Protein AF-A0A1G7V3H4-F1 (afdb_monomer_lite)

Foldseek 3Di:
DVVLVVVLVVPPPPLPQPDFDFDQDDPAAAWWWKAQRVLRWTWAQDAPVSWFIATDQQDTWTKHKHFDAPPVRDGPVFKIWIWTFDDDPPDDTDTDTFKAQQVQRTTTHDDDDDDPRIARIKGWAQDPVDGRWIWIAADPPTDCGHCVNVVQWTQKAAPDPDDGDGGSGIDGVPPPRIGRTIGTHHPVSVVVSSQSVLQVVLVSVVCVQVVNDDPFAKDWSVVSADPQFLLDQDLPQKDKDFPDDPWDKGSFDADNVQTWIKDWQGWMWIKHKHANADFAKKKKKKFKEKQQEALQVSLVCVLLDDQQKWKDKVLATFRFHHQNVDWAQDQVVDPLSDADPVNPDRQWDADPVRTTTGDDRNSVRVCVVVVPRMDMAMDGDRNRMIMTIITRHDGGYRMMMIIGNIIMMGHHLDLVVLLVNLVRLLVRLVSLLVSLVQAPQFDSPQSVVLNPPSVVCNVDNDSVVSNVSSVSNSNSSSRRSVRVVVCVVDDDDTDDDDDDPPVRVVVVLLVRLVVQLVVLQVQLVVCVVVVNLVSNLVSLVVSLVSCLVPCLSCVVVNLVSLVVNLVSCVVVVNLVVSLVSLVVSCVSQVVNPDLVNLVSLLVSLLVSLVSCVVVVVLVVSLVSLVVSLVSCVVNVVLLSNLVSLLSNLVSCLSVVVLVVSLVSLVVSCVSPVLPLVSLQSNLVSCVSVVNPPSSLVSVVVSCVSPVCVCVVPVDPVVVVSVVD

pLDDT: mean 81.06, std 15.89, range [25.0, 98.25]

Secondary structure (DSSP, 8-state):
-HHHHHHHHSSS------PPPPPSS--BT-EEEEEETTTTEEEEE-STTS-BEEEESS---EEEEEEEE-TTS-EEEEEEEEEE--EETTTEE--EE-EEETTT--EE-S-----TTEE-EEEEEE-SSSTT-EEEEE-TTSSSS-GGG-TTEES-EE---SS------SEETT-TTEE--BEEEEHHHHHHHHHHHHHHHHHHHHHHHHTT----S-EE-GGGSSSTT--SSS-TT-EEE-S--SSEEEEEESSTTS-EEEEES--EEEEEEEESPPSEEEEEEEEEEEESSSHHHHHHTTTT-----EEEETTEEEEPEEGGG--BS-GGG-GGGSPPTTS----EEE-TTS-EEE-SHHHHHHHHHTTTTEEEEEEEESSSEEEEEEEE-S--TT-EEEEEEEEEEEE-S-HHHHHHHHHHHHHHHHHHHHHHHTSTT---HHHHHHHTTHHHHHHH--HHHHHHHHHHHHHHHHHHHHHHHHHHHH--PPP---S-TTHHHHHHHHHHHHHHHHHHHHHHHHHHHTT-HHHHHHHHHHHHHHHTTSHHHHHHHHHHHHHHHHHHHHHTT-HHHHHHHHHHHHHHHTTS--HHHHHHHHHHHHHHHHHHHHTT-HHHHHHHHHHHHHHHHHTT-HHHHHHHHHHHHHHHHHTT-HHHHHHHHHHHHHH-TT-HHHHHHHHHHHHHTT-HHHHHHHHHHHHHH-TTHHHHTT-HHHHHHHT-

Sequence (724 aa):
MKLKLIALFLLIGASQVLHAQTTDQVPVGDTVYLYNPANEKFFVGENQYKTQASLSANHAYKVVVRKYLDQNNQWDGKTYVMTDSVEAGNYGFSYRNIFIDAIDCVVWVDQSERSEFSDYLWEIVPSKTMKGAFNIYPAEANNAYKHSNMPDRWLGCCDTTALEYPLVSLVKTTDPKVSIDWTFVPMAQGDKMLAERHKALAQKRLALLTGGKPVTSELSITPLLVNPQFSDSKASGWHTTFDVKRGTVTWCGGDQSNPCAEAWQCNFDFCQKLEGMPTGLYKVDMQAFARTNEPRFAWYERDSAFISTVIYANEAELPVHNLMRNTFPNRNDYDFLRPAIDGTNKAAWETVEGSYVLNNLRATSLAFAKGLFDQSIYCYAGDGVLRVGIKEPIVRNGAWSAWDNLRITYLPETKENYAKAVRYHVEKAKETEKIAKTMKGVDVKSLTKALSGIETLLKQGSVSQLRDRLELINKAMKRTRETMLASLHFAAPLQVTSLNPAEDKRRQDLERIHTLGLSYVNLGAMAEMDQNMELSLKCLQSGSDLFAAYPDAFYRQLVAVARAIYHQQLAAGHGDEAANTVVTLIERLEPYNTNAILKELDNAYPIAGELLSVQKNYPKAEEIYRKAANLSLRLGNIEELANRFNMLAYCLAYQEKYDEALEVIDSAIKKQPQDANLYDSKGEFYLMKGDKKNARKMWKQVITLDPDFPQKHETVLYQKLIKK

Structure (mmCIF, N/CA/C/O backbone):
data_AF-A0A1G7V3H4-F1
#
_entry.id   AF-A0A1G7V3H4-F1
#
loop_
_atom_site.group_PDB
_atom_site.id
_atom_site.type_symbol
_atom_site.label_atom_id
_atom_site.label_alt_id
_atom_site.label_comp_id
_atom_site.label_asym_id
_atom_site.label_entity_id
_atom_site.label_seq_id
_atom_site.pdbx_PDB_ins_code
_atom_site.Cartn_x
_atom_site.Cartn_y
_atom_site.Cartn_z
_atom_site.occupancy
_atom_site.B_iso_or_equiv
_atom_site.auth_seq_id
_atom_site.auth_comp_id
_atom_site.auth_asym_id
_atom_site.auth_atom_id
_atom_site.pdbx_PDB_model_num
ATOM 1 N N . MET A 1 1 ? -45.670 2.780 23.424 1.00 40.75 1 MET A N 1
ATOM 2 C CA . MET A 1 1 ? -44.425 2.967 22.637 1.00 40.75 1 MET A CA 1
ATOM 3 C C . MET A 1 1 ? -43.651 4.241 22.995 1.00 40.75 1 MET A C 1
ATOM 5 O O . MET A 1 1 ? -42.446 4.140 23.158 1.00 40.75 1 MET A O 1
ATOM 9 N N . LYS A 1 2 ? -44.297 5.404 23.207 1.00 33.16 2 LYS A N 1
ATOM 10 C CA . LYS A 1 2 ? -43.605 6.676 23.525 1.00 33.16 2 LYS A CA 1
ATOM 11 C C . LYS A 1 2 ? -42.880 6.735 24.890 1.00 33.16 2 LYS A C 1
ATOM 13 O O . LYS A 1 2 ? -41.837 7.367 24.967 1.00 33.16 2 LYS A O 1
ATOM 18 N N . LEU A 1 3 ? -43.338 6.021 25.929 1.00 29.64 3 LEU A N 1
ATOM 19 C CA . LEU A 1 3 ? -42.659 6.025 27.243 1.00 29.64 3 LEU A CA 1
ATOM 20 C C . LEU A 1 3 ? -41.367 5.181 27.315 1.00 29.64 3 LEU A C 1
ATOM 22 O O . LEU A 1 3 ? -40.507 5.472 28.138 1.00 29.64 3 LEU A O 1
ATOM 26 N N . LYS A 1 4 ? -41.178 4.178 26.439 1.00 34.50 4 LYS A N 1
ATOM 27 C CA . LYS A 1 4 ? -39.930 3.383 26.402 1.00 34.50 4 LYS A CA 1
ATOM 28 C C . LYS A 1 4 ? -38.768 4.124 25.722 1.00 34.50 4 LYS A C 1
ATOM 30 O O . LYS A 1 4 ? -37.621 3.839 26.036 1.00 34.50 4 LYS A O 1
ATOM 35 N N . LEU A 1 5 ? -39.057 5.094 24.846 1.00 33.91 5 LEU A N 1
ATOM 36 C CA . LEU A 1 5 ? -38.033 5.933 24.209 1.00 33.91 5 LEU A CA 1
ATOM 37 C C . LEU A 1 5 ? -37.436 6.966 25.179 1.00 33.91 5 LEU A C 1
ATOM 39 O O . LEU A 1 5 ? -36.253 7.271 25.092 1.00 33.91 5 LEU A O 1
ATOM 43 N N . ILE A 1 6 ? -38.242 7.475 26.116 1.00 35.69 6 ILE A N 1
ATOM 44 C CA . ILE A 1 6 ? -37.818 8.501 27.083 1.00 35.69 6 ILE A CA 1
ATOM 45 C C . ILE A 1 6 ? -36.941 7.884 28.186 1.00 35.69 6 ILE A C 1
ATOM 47 O O . ILE A 1 6 ? -35.953 8.485 28.594 1.00 35.69 6 ILE A O 1
ATOM 51 N N . ALA A 1 7 ? -37.218 6.641 28.598 1.00 31.52 7 ALA A N 1
ATOM 52 C CA . ALA A 1 7 ? -36.370 5.914 29.548 1.00 31.52 7 ALA A CA 1
ATOM 53 C C . ALA A 1 7 ? -34.995 5.519 28.964 1.00 31.52 7 ALA A C 1
ATOM 55 O O . ALA A 1 7 ? -34.026 5.410 29.712 1.00 31.52 7 ALA A O 1
ATOM 56 N N . LEU A 1 8 ? -34.881 5.362 27.636 1.00 35.38 8 LEU A N 1
ATOM 57 C CA . LEU A 1 8 ? -33.606 5.074 26.962 1.00 35.38 8 LEU A CA 1
ATOM 58 C C . LEU A 1 8 ? -32.651 6.286 26.969 1.00 35.38 8 LEU A C 1
ATOM 60 O O . LEU A 1 8 ? -31.439 6.108 26.915 1.00 35.38 8 LEU A O 1
ATOM 64 N N . PHE A 1 9 ? -33.185 7.508 27.086 1.00 35.56 9 PHE A N 1
ATOM 65 C CA . PHE A 1 9 ? -32.397 8.740 27.214 1.00 35.56 9 PHE A CA 1
ATOM 66 C C . PHE A 1 9 ? -31.864 8.987 28.635 1.00 35.56 9 PHE A C 1
ATOM 68 O O . PHE A 1 9 ? -30.907 9.735 28.791 1.00 35.56 9 PHE A O 1
ATOM 75 N N . LEU A 1 10 ? -32.446 8.357 29.663 1.00 32.38 10 LEU A N 1
ATOM 76 C CA . LEU A 1 10 ? -32.098 8.592 31.075 1.00 32.38 10 LEU A CA 1
ATOM 77 C C . LEU A 1 10 ? -31.059 7.605 31.644 1.00 32.38 10 LEU A C 1
ATOM 79 O O . LEU A 1 10 ? -30.589 7.800 32.759 1.00 32.38 10 LEU A O 1
ATOM 83 N N . LEU A 1 11 ? -30.684 6.560 30.895 1.00 31.66 11 LEU A N 1
ATOM 84 C CA . LEU A 1 11 ? -29.722 5.523 31.321 1.00 31.66 11 LEU A CA 1
ATOM 85 C C . LEU A 1 11 ? -28.328 5.656 30.690 1.00 31.66 11 LEU A C 1
ATOM 87 O O . LEU A 1 11 ? -27.422 4.897 31.027 1.00 31.66 11 LEU A O 1
ATOM 91 N N . ILE A 1 12 ? -28.137 6.628 29.799 1.00 40.00 12 ILE A N 1
ATOM 92 C CA . ILE A 1 12 ? -26.832 6.968 29.235 1.00 40.00 12 ILE A CA 1
ATOM 93 C C . ILE A 1 12 ? -26.346 8.169 30.039 1.00 40.00 12 ILE A C 1
ATOM 95 O O . ILE A 1 12 ? -26.966 9.229 29.988 1.00 40.00 12 ILE A O 1
ATOM 99 N N . GLY A 1 13 ? -25.302 7.974 30.851 1.00 34.88 13 GLY A N 1
ATOM 100 C CA . GLY A 1 13 ? -24.720 9.040 31.664 1.00 34.88 13 GLY A CA 1
ATOM 101 C C . GLY A 1 13 ? -24.520 10.292 30.819 1.00 34.88 13 GLY A C 1
ATOM 102 O O . GLY A 1 13 ? -24.057 10.185 29.684 1.00 34.88 13 GLY A O 1
ATOM 103 N N . ALA A 1 14 ? -24.924 11.446 31.357 1.00 33.22 14 ALA A N 1
ATOM 104 C CA . ALA A 1 14 ? -24.729 12.739 30.723 1.00 33.22 14 ALA A CA 1
ATOM 105 C C . ALA A 1 14 ? -23.292 12.806 30.194 1.00 33.22 14 ALA A C 1
ATOM 107 O O . ALA A 1 14 ? -22.343 12.829 30.981 1.00 33.22 14 ALA A O 1
ATOM 108 N N . SER A 1 15 ? -23.124 12.759 28.871 1.00 40.84 15 SER A N 1
ATOM 109 C CA . SER A 1 15 ? -21.838 13.060 28.263 1.00 40.84 15 SER A CA 1
ATOM 110 C C . SER A 1 15 ? -21.504 14.466 28.732 1.00 40.84 15 SER A C 1
ATOM 112 O O . SER A 1 15 ? -22.245 15.398 28.414 1.00 40.84 15 SER A O 1
ATOM 114 N N . GLN A 1 16 ? -20.460 14.616 29.550 1.00 41.34 16 GLN A N 1
ATOM 115 C CA . GLN A 1 16 ? -19.907 15.935 29.815 1.00 41.34 16 GLN A CA 1
ATOM 116 C C . GLN A 1 16 ? -19.579 16.519 28.446 1.00 41.34 16 GLN A C 1
ATOM 118 O O . GLN A 1 16 ? -18.711 16.002 27.751 1.00 41.34 16 GLN A O 1
ATOM 123 N N . VAL A 1 17 ? -20.335 17.528 28.019 1.00 46.69 17 VAL A N 1
ATOM 124 C CA . VAL A 1 17 ? -20.000 18.284 26.820 1.00 46.69 17 VAL A CA 1
ATOM 125 C C . VAL A 1 17 ? -18.661 18.931 27.135 1.00 46.69 17 VAL A C 1
ATOM 127 O O . VAL A 1 17 ? -18.583 19.824 27.979 1.00 46.69 17 VAL A O 1
ATOM 130 N N . LEU A 1 18 ? -17.582 18.413 26.548 1.00 51.34 18 LEU A N 1
ATOM 131 C CA . LEU A 1 18 ? -16.278 19.027 26.713 1.00 51.34 18 LEU A CA 1
ATOM 132 C C . LEU A 1 18 ? -16.330 20.380 26.006 1.00 51.34 18 LEU A C 1
ATOM 134 O O . LEU A 1 18 ? -16.366 20.456 24.779 1.00 51.34 18 LEU A O 1
ATOM 138 N N . HIS A 1 19 ? -16.385 21.455 26.786 1.00 59.28 19 HIS A N 1
ATOM 139 C CA . HIS A 1 19 ? -16.301 22.800 26.240 1.00 59.28 19 HIS A CA 1
ATOM 140 C C . HIS A 1 19 ? -14.874 23.053 25.734 1.00 59.28 19 HIS A C 1
ATOM 142 O O . HIS A 1 19 ? -13.893 22.693 26.395 1.00 59.28 19 HIS A O 1
ATOM 148 N N . ALA A 1 20 ? -14.763 23.656 24.548 1.00 60.03 20 ALA A N 1
ATOM 149 C CA . ALA A 1 20 ? -13.485 24.081 23.992 1.00 60.03 20 ALA A CA 1
ATOM 150 C C . ALA A 1 20 ? -12.783 25.039 24.972 1.00 60.03 20 ALA A C 1
ATOM 152 O O . ALA A 1 20 ? -13.411 25.950 25.512 1.00 60.03 20 ALA A O 1
ATOM 153 N N . GLN A 1 21 ? -11.491 24.821 25.227 1.00 59.50 21 GLN A N 1
ATOM 154 C CA . GLN A 1 21 ? -10.680 25.760 25.990 1.00 59.50 21 GLN A CA 1
ATOM 155 C C . GLN A 1 21 ? -10.272 26.850 25.015 1.00 59.50 21 GLN A C 1
ATOM 157 O O . GLN A 1 21 ? -9.827 26.573 23.903 1.00 59.50 21 GLN A O 1
ATOM 162 N N . THR A 1 22 ? -10.485 28.092 25.416 1.00 59.84 22 THR A N 1
ATOM 163 C CA . THR A 1 22 ? -10.325 29.232 24.530 1.00 59.84 22 THR A CA 1
ATOM 164 C C . THR A 1 22 ? -8.918 29.807 24.615 1.00 59.84 22 THR A C 1
ATOM 166 O O . THR A 1 22 ? -8.389 29.981 25.715 1.00 59.84 22 THR A O 1
ATOM 169 N N . THR A 1 23 ? -8.336 30.163 23.472 1.00 63.91 23 THR A N 1
ATOM 170 C CA . THR A 1 23 ? -7.132 30.998 23.408 1.00 63.91 23 THR A CA 1
ATOM 171 C C . THR A 1 23 ? -7.550 32.456 23.217 1.00 63.91 23 THR A C 1
ATOM 173 O O . THR A 1 23 ? -8.446 32.749 22.431 1.00 63.91 23 THR A O 1
ATOM 176 N N . ASP A 1 24 ? -6.893 33.393 23.906 1.00 72.94 24 ASP A N 1
ATOM 177 C CA . ASP A 1 24 ? -7.124 34.835 23.694 1.00 72.94 24 ASP A CA 1
ATOM 178 C C . ASP A 1 24 ? -6.295 35.389 22.508 1.00 72.94 24 ASP A C 1
ATOM 180 O O . ASP A 1 24 ? -6.353 36.577 22.194 1.00 72.94 24 ASP A O 1
ATOM 184 N N . GLN A 1 25 ? -5.507 34.536 21.841 1.00 84.56 25 GLN A N 1
ATOM 185 C CA . GLN A 1 25 ? -4.645 34.892 20.710 1.00 84.56 25 GLN A CA 1
ATOM 186 C C . GLN A 1 25 ? -4.917 34.013 19.490 1.00 84.56 25 GLN A C 1
ATOM 188 O O . GLN A 1 25 ? -5.228 32.828 19.626 1.00 84.56 25 GLN A O 1
ATOM 193 N N . VAL A 1 26 ? -4.748 34.603 18.302 1.00 89.06 26 VAL A N 1
ATOM 194 C CA . VAL A 1 26 ? -4.800 33.891 17.020 1.00 89.06 26 VAL A CA 1
ATOM 195 C C . VAL A 1 26 ? -3.608 32.923 16.945 1.00 89.06 26 VAL A C 1
ATOM 197 O O . VAL A 1 26 ? -2.466 33.378 17.069 1.00 89.06 26 VAL A O 1
ATOM 200 N N . PRO A 1 27 ? -3.829 31.615 16.732 1.00 90.31 27 PRO A N 1
ATOM 201 C CA . PRO A 1 27 ? -2.779 30.595 16.783 1.00 90.31 27 PRO A CA 1
ATOM 202 C C . PRO A 1 27 ? -1.981 30.553 15.470 1.00 90.31 27 PRO A C 1
ATOM 204 O O . PRO A 1 27 ? -2.135 29.666 14.632 1.00 90.31 27 PRO A O 1
ATOM 207 N N . VAL A 1 28 ? -1.159 31.577 15.242 1.00 90.94 28 VAL A N 1
ATOM 208 C CA . VAL A 1 28 ? -0.370 31.717 14.012 1.00 90.94 28 VAL A CA 1
ATOM 209 C C . VAL A 1 28 ? 0.700 30.628 13.931 1.00 90.94 28 VAL A C 1
ATOM 211 O O . VAL A 1 28 ? 1.555 30.531 14.804 1.00 90.94 28 VAL A O 1
ATOM 214 N N . GLY A 1 29 ? 0.708 29.876 12.831 1.00 85.12 29 GLY A N 1
ATOM 215 C CA . GLY A 1 29 ? 1.678 28.811 12.559 1.00 85.12 29 GLY A CA 1
ATOM 216 C C . GLY A 1 29 ? 1.316 27.457 13.169 1.00 85.12 29 GLY A C 1
ATOM 217 O O . GLY A 1 29 ? 1.832 26.439 12.708 1.00 85.12 29 GLY A O 1
ATOM 218 N N . ASP A 1 30 ? 0.389 27.426 14.126 1.00 87.19 30 ASP A N 1
ATOM 219 C CA . ASP A 1 30 ? -0.121 26.186 14.694 1.00 87.19 30 ASP A CA 1
ATOM 220 C C . ASP A 1 30 ? -1.146 25.536 13.759 1.00 87.19 30 ASP A C 1
ATOM 222 O O . ASP A 1 30 ? -1.875 26.193 13.010 1.00 87.19 30 ASP A O 1
ATOM 226 N N . THR A 1 31 ? -1.219 24.208 13.826 1.00 89.56 31 THR A N 1
ATOM 227 C CA . THR A 1 31 ? -2.335 23.447 13.260 1.00 89.56 31 THR A CA 1
ATOM 228 C C . THR A 1 31 ? -3.409 23.317 14.332 1.00 89.56 31 THR A C 1
ATOM 230 O O . THR A 1 31 ? -3.121 22.848 15.433 1.00 89.56 31 THR A O 1
ATOM 233 N N . VAL A 1 32 ? -4.632 23.737 14.027 1.00 91.75 32 VAL A N 1
ATOM 234 C CA . VAL A 1 32 ? -5.767 23.784 14.962 1.00 91.75 32 VAL A CA 1
ATOM 235 C C . VAL A 1 32 ? -7.051 23.309 14.284 1.00 91.75 32 VAL A C 1
ATOM 237 O O . VAL A 1 32 ? -7.095 23.140 13.069 1.00 91.75 32 VAL A O 1
ATOM 240 N N . TYR A 1 33 ? -8.119 23.127 15.055 1.00 92.62 33 TYR A N 1
ATOM 241 C CA . TYR A 1 33 ? -9.478 23.014 14.527 1.00 92.62 33 TYR A CA 1
ATOM 242 C C . TYR A 1 33 ? -10.232 24.331 14.711 1.00 92.62 33 TYR A C 1
ATOM 244 O O . TYR A 1 33 ? -10.012 25.038 15.693 1.00 92.62 33 TYR A O 1
ATOM 252 N N . LEU A 1 34 ? -11.156 24.645 13.804 1.00 92.31 34 LEU A N 1
ATOM 253 C CA . LEU A 1 34 ? -12.078 25.767 13.967 1.00 92.31 34 LEU A CA 1
ATOM 254 C C . LEU A 1 34 ? -13.435 25.233 14.450 1.00 92.31 34 LEU A C 1
ATOM 256 O O . LEU A 1 34 ? -14.047 24.392 13.793 1.00 92.31 34 LEU A O 1
ATOM 260 N N . TYR A 1 35 ? -13.891 25.684 15.616 1.00 92.06 35 TYR A N 1
ATOM 261 C CA . TYR A 1 35 ? -15.100 25.191 16.278 1.00 92.06 35 TYR A CA 1
ATOM 262 C C . TYR A 1 35 ? -16.119 26.310 16.453 1.00 92.06 35 TYR A C 1
ATOM 264 O O . TYR A 1 35 ? -15.773 27.391 16.923 1.00 92.06 35 TYR A O 1
ATOM 272 N N . ASN A 1 36 ? -17.378 26.052 16.105 1.00 90.56 36 ASN A N 1
ATOM 273 C CA . ASN A 1 36 ? -18.479 26.964 16.370 1.00 90.56 36 ASN A CA 1
ATOM 274 C C . ASN A 1 36 ? -19.186 26.554 17.677 1.00 90.56 36 ASN A C 1
ATOM 276 O O . ASN A 1 36 ? -19.901 25.546 17.686 1.00 90.56 36 ASN A O 1
ATOM 280 N N . PRO A 1 37 ? -19.012 27.304 18.780 1.00 87.69 37 PRO A N 1
ATOM 281 C CA . PRO A 1 37 ? -19.543 26.936 20.088 1.00 87.69 37 PRO A CA 1
ATOM 282 C C . PRO A 1 37 ? -21.069 26.978 20.170 1.00 87.69 37 PRO A C 1
ATOM 284 O O . PRO A 1 37 ? -21.639 26.140 20.857 1.00 87.69 37 PRO A O 1
ATOM 287 N N . ALA A 1 38 ? -21.740 27.888 19.458 1.00 85.38 38 ALA A N 1
ATOM 288 C CA . ALA A 1 38 ? -23.203 27.982 19.506 1.00 85.38 38 ALA A CA 1
ATOM 289 C C . ALA A 1 38 ? -23.899 26.787 18.832 1.00 85.38 38 ALA A C 1
ATOM 291 O O . ALA A 1 38 ? -24.945 26.341 19.289 1.00 85.38 38 ALA A O 1
ATOM 292 N N . ASN A 1 39 ? -23.309 26.267 17.753 1.00 81.75 39 ASN A N 1
ATOM 293 C CA . ASN A 1 39 ? -23.818 25.096 17.030 1.00 81.75 39 ASN A CA 1
ATOM 294 C C . ASN A 1 39 ? -23.258 23.775 17.564 1.00 81.75 39 ASN A C 1
ATOM 296 O O . ASN A 1 39 ? -23.676 22.701 17.135 1.00 81.75 39 ASN A O 1
ATOM 300 N N . GLU A 1 40 ? -22.253 23.866 18.429 1.00 86.88 40 GLU A N 1
ATOM 301 C CA . GLU A 1 40 ? -21.417 22.767 18.869 1.00 86.88 40 GLU A CA 1
ATOM 302 C C . GLU A 1 40 ? -20.886 21.905 17.704 1.00 86.88 40 GLU A C 1
ATOM 304 O O . GLU A 1 40 ? -21.014 20.680 17.710 1.00 86.88 40 GLU A O 1
ATOM 309 N N . LYS A 1 41 ? -20.326 22.508 16.652 1.00 86.44 41 LYS A N 1
ATOM 310 C CA . LYS A 1 41 ? -19.836 21.785 15.458 1.00 86.44 41 LYS A CA 1
ATOM 311 C C . LYS A 1 41 ? -18.486 22.330 14.999 1.00 86.44 41 LYS A C 1
ATOM 313 O O . LYS A 1 41 ? -18.166 23.492 15.233 1.00 86.44 41 LYS A O 1
ATOM 318 N N . PHE A 1 42 ? -17.702 21.487 14.340 1.00 88.88 42 PHE A N 1
ATOM 319 C CA . PHE A 1 42 ? -16.427 21.858 13.735 1.00 88.88 42 PHE A CA 1
ATOM 320 C C . PHE A 1 42 ? -16.605 22.294 12.286 1.00 88.88 42 PHE A C 1
ATOM 322 O O . PHE A 1 42 ? -17.488 21.796 11.589 1.00 88.88 42 PHE A O 1
ATOM 329 N N . PHE A 1 43 ? -15.732 23.190 11.843 1.00 88.19 43 PHE A N 1
ATOM 330 C CA . PHE A 1 43 ? -15.568 23.564 10.446 1.00 88.19 43 PHE A CA 1
ATOM 331 C C . PHE A 1 43 ? -15.079 22.367 9.614 1.00 88.19 43 PHE A C 1
ATOM 333 O O . PHE A 1 43 ? -14.115 21.688 9.983 1.00 88.19 43 PHE A O 1
ATOM 340 N N . VAL A 1 44 ? -15.748 22.123 8.490 1.00 82.81 44 VAL A N 1
ATOM 341 C CA . VAL A 1 44 ? -15.454 21.065 7.508 1.00 82.81 44 VAL A CA 1
ATOM 342 C C . VAL A 1 44 ? -15.753 21.559 6.090 1.00 82.81 44 VAL A C 1
ATOM 344 O O . VAL A 1 44 ? -16.225 22.677 5.919 1.00 82.81 44 VAL A O 1
ATOM 347 N N . GLY A 1 45 ? -15.540 20.712 5.088 1.00 77.62 45 GLY A N 1
ATOM 348 C CA . GLY A 1 45 ? -16.043 20.842 3.722 1.00 77.62 45 GLY A CA 1
ATOM 349 C C . GLY A 1 45 ? -17.085 19.757 3.457 1.00 77.62 45 GLY A C 1
ATOM 350 O O . GLY A 1 45 ? -16.781 18.565 3.528 1.00 77.62 45 GLY A O 1
ATOM 351 N N . GLU A 1 46 ? -18.349 20.127 3.233 1.00 65.31 46 GLU A N 1
ATOM 352 C CA . GLU A 1 46 ? -19.430 19.134 3.121 1.00 65.31 46 GLU A CA 1
ATOM 353 C C . GLU A 1 46 ? -20.568 19.627 2.205 1.00 65.31 46 GLU A C 1
ATOM 355 O O . GLU A 1 46 ? -21.411 20.424 2.610 1.00 65.31 46 GLU A O 1
ATOM 360 N N . ASN A 1 47 ? -20.568 19.154 0.948 1.00 61.38 47 ASN A N 1
ATOM 361 C CA . ASN A 1 47 ? -21.635 19.285 -0.062 1.00 61.38 47 ASN A CA 1
ATOM 362 C C . ASN A 1 47 ? -21.484 18.182 -1.151 1.00 61.38 47 ASN A C 1
ATOM 364 O O . ASN A 1 47 ? -20.646 17.287 -1.006 1.00 61.38 47 ASN A O 1
ATOM 368 N N . GLN A 1 48 ? -22.238 18.238 -2.265 1.00 53.16 48 GLN A N 1
ATOM 369 C CA . GLN A 1 48 ? -22.144 17.261 -3.375 1.00 53.16 48 GLN A CA 1
ATOM 370 C C . GLN A 1 48 ? -20.723 17.124 -3.969 1.00 53.16 48 GLN A C 1
ATOM 372 O O . GLN A 1 48 ? -20.368 16.049 -4.458 1.00 53.16 48 GLN A O 1
ATOM 377 N N . TYR A 1 49 ? -19.904 18.175 -3.874 1.00 58.91 49 TYR A N 1
ATOM 378 C CA . TYR A 1 49 ? -18.520 18.242 -4.360 1.00 58.91 49 TYR A CA 1
ATOM 379 C C . TYR A 1 49 ? -17.468 18.193 -3.234 1.00 58.91 49 TYR A C 1
ATOM 381 O O . TYR A 1 49 ? -16.279 18.189 -3.522 1.00 58.91 49 TYR A O 1
ATOM 389 N N . LYS A 1 50 ? -17.902 18.127 -1.966 1.00 66.19 50 LYS A N 1
ATOM 390 C CA . LYS A 1 50 ? -17.117 18.248 -0.722 1.00 66.19 50 LYS A CA 1
ATOM 391 C C . LYS A 1 50 ? -16.280 19.526 -0.548 1.00 66.19 50 LYS A C 1
ATOM 393 O O . LYS A 1 50 ? -15.573 19.628 0.435 1.00 66.19 50 LYS A O 1
ATOM 398 N N . THR A 1 51 ? -16.419 20.523 -1.417 1.00 72.12 51 THR A N 1
ATOM 399 C CA . THR A 1 51 ? -15.519 21.689 -1.483 1.00 72.12 51 THR A CA 1
ATOM 400 C C . THR A 1 51 ? -16.100 22.985 -0.904 1.00 72.12 51 THR A C 1
ATOM 402 O O . THR A 1 51 ? -15.468 24.030 -0.985 1.00 72.12 51 THR A O 1
ATOM 405 N N . GLN A 1 52 ? -17.306 22.977 -0.329 1.00 80.31 52 GLN A N 1
ATOM 406 C CA . GLN A 1 52 ? -17.866 24.162 0.346 1.00 80.31 52 GLN A CA 1
ATOM 407 C C . GLN A 1 52 ? -17.733 24.037 1.854 1.00 80.31 52 GLN A C 1
ATOM 409 O O . GLN A 1 52 ? -18.069 22.988 2.413 1.00 80.31 52 GLN A O 1
ATOM 414 N N . ALA A 1 53 ? -17.309 25.125 2.500 1.00 82.38 53 ALA A N 1
ATOM 415 C CA . ALA A 1 53 ? -17.260 25.233 3.949 1.00 82.38 53 ALA A CA 1
ATOM 416 C C . ALA A 1 53 ? -18.606 24.831 4.567 1.00 82.38 53 ALA A C 1
ATOM 418 O O . ALA A 1 53 ? -19.672 25.195 4.077 1.00 82.38 53 ALA A O 1
ATOM 419 N N . SER A 1 54 ? -18.555 24.049 5.637 1.00 81.00 54 SER A N 1
ATOM 420 C CA . SER A 1 54 ? -19.705 23.444 6.299 1.00 81.00 54 SER A CA 1
ATOM 421 C C . SER A 1 54 ? -19.403 23.141 7.769 1.00 81.00 54 SER A C 1
ATOM 423 O O . SER A 1 54 ? -18.340 23.487 8.294 1.00 81.00 54 SER A O 1
ATOM 425 N N . LEU A 1 55 ? -20.370 22.537 8.458 1.00 81.69 55 LEU A N 1
ATOM 426 C CA . LEU A 1 55 ? -20.278 22.168 9.864 1.00 81.69 55 LEU A CA 1
ATOM 427 C C . LEU A 1 55 ? -20.551 20.687 10.080 1.00 81.69 55 LEU A C 1
ATOM 429 O O . LEU A 1 55 ? -21.600 20.178 9.690 1.00 81.69 55 LEU A O 1
ATOM 433 N N . SER A 1 56 ? -19.681 20.032 10.844 1.00 80.19 56 SER A N 1
ATOM 434 C CA . SER A 1 56 ? -19.889 18.651 11.261 1.00 80.19 56 SER A CA 1
ATOM 435 C C . SER A 1 56 ? -19.696 18.475 12.757 1.00 80.19 56 SER A C 1
ATOM 437 O O . SER A 1 56 ? -18.813 19.050 13.392 1.00 80.19 56 SER A O 1
ATOM 439 N N . ALA A 1 57 ? -20.549 17.638 13.341 1.00 80.31 57 ALA A N 1
ATOM 440 C CA . ALA A 1 57 ? -20.378 17.190 14.716 1.00 80.31 57 ALA A CA 1
ATOM 441 C C . ALA A 1 57 ? -19.379 16.027 14.832 1.00 80.31 57 ALA A C 1
ATOM 443 O O . ALA A 1 57 ? -18.915 15.752 15.938 1.00 80.31 57 ALA A O 1
ATOM 444 N N . ASN A 1 58 ? -19.084 15.348 13.716 1.00 75.12 58 ASN A N 1
ATOM 445 C CA . ASN A 1 58 ? -18.396 14.055 13.680 1.00 75.12 58 ASN A CA 1
ATOM 446 C C . ASN A 1 58 ? -17.088 14.083 12.873 1.00 75.12 58 ASN A C 1
ATOM 448 O O . ASN A 1 58 ? -16.405 13.065 12.800 1.00 75.12 58 ASN A O 1
ATOM 452 N N . HIS A 1 59 ? -16.748 15.203 12.249 1.00 77.56 59 HIS A N 1
ATOM 453 C CA . HIS A 1 59 ? -15.531 15.382 11.468 1.00 77.56 59 HIS A CA 1
ATOM 454 C C . HIS A 1 59 ? -15.067 16.839 11.580 1.00 77.56 59 HIS A C 1
ATOM 456 O O . HIS A 1 59 ? -15.866 17.702 11.936 1.00 77.56 59 HIS A O 1
ATOM 462 N N . ALA A 1 60 ? -13.789 17.103 11.312 1.00 84.69 60 ALA A N 1
ATOM 463 C CA . ALA A 1 60 ? -13.202 18.438 11.365 1.00 84.69 60 ALA A CA 1
ATOM 464 C C . ALA A 1 60 ? -12.027 18.538 10.384 1.00 84.69 60 ALA A C 1
ATOM 466 O O . ALA A 1 60 ? -11.217 17.611 10.297 1.00 84.69 60 ALA A O 1
ATOM 467 N N . TYR A 1 61 ? -11.904 19.668 9.689 1.00 85.38 61 TYR A N 1
ATOM 468 C CA . TYR A 1 61 ? -10.706 19.992 8.910 1.00 85.38 61 TYR A CA 1
ATOM 469 C C . TYR A 1 61 ? -9.657 20.653 9.795 1.00 85.38 61 TYR A C 1
ATOM 471 O O . TYR A 1 61 ? -9.991 21.468 10.659 1.00 85.38 61 TYR A O 1
ATOM 479 N N . LYS A 1 62 ? -8.378 20.328 9.573 1.00 88.00 62 LYS A N 1
ATOM 480 C CA . LYS A 1 62 ? -7.284 21.017 10.259 1.00 88.00 62 LYS A CA 1
ATOM 481 C C . LYS A 1 62 ? -7.032 22.335 9.548 1.00 88.00 62 LYS A C 1
ATOM 483 O O . LYS A 1 62 ? -6.880 22.367 8.331 1.00 88.00 62 LYS A O 1
ATOM 488 N N . VAL A 1 63 ? -6.962 23.406 10.317 1.00 89.88 63 VAL A N 1
ATOM 489 C CA . VAL A 1 63 ? -6.768 24.768 9.839 1.00 89.88 63 VAL A CA 1
ATOM 490 C C . VAL A 1 63 ? -5.409 25.261 10.312 1.00 89.88 63 VAL A C 1
ATOM 492 O O . VAL A 1 63 ? -5.031 25.074 11.467 1.00 89.88 63 VAL A O 1
ATOM 495 N N . VAL A 1 64 ? -4.676 25.907 9.413 1.00 90.81 64 VAL A N 1
ATOM 496 C CA . VAL A 1 64 ? -3.445 26.635 9.722 1.00 90.81 64 VAL A CA 1
ATOM 497 C C . VAL A 1 64 ? -3.667 28.098 9.387 1.00 90.81 64 VAL A C 1
ATOM 499 O O . VAL A 1 64 ? -4.082 28.435 8.276 1.00 90.81 64 VAL A O 1
ATOM 502 N N . VAL A 1 65 ? -3.358 28.970 10.342 1.00 92.75 65 VAL A N 1
ATOM 503 C CA . VAL A 1 65 ? -3.423 30.422 10.168 1.00 92.75 65 VAL A CA 1
ATOM 504 C C . VAL A 1 65 ? -2.008 30.961 9.993 1.00 92.75 65 VAL A C 1
ATOM 506 O O . VAL A 1 65 ? -1.130 30.708 10.817 1.00 92.75 65 VAL A O 1
ATOM 509 N N . ARG A 1 66 ? -1.762 31.714 8.921 1.00 93.69 66 ARG A N 1
ATOM 510 C CA . ARG A 1 66 ? -0.473 32.361 8.639 1.00 93.69 66 ARG A CA 1
ATOM 511 C C . ARG A 1 66 ? -0.650 33.861 8.492 1.00 93.69 66 ARG A C 1
ATOM 513 O O . ARG A 1 66 ? -1.701 34.328 8.071 1.00 93.69 66 ARG A O 1
ATOM 520 N N . LYS A 1 67 ? 0.395 34.617 8.814 1.00 94.88 67 LYS A N 1
ATOM 521 C CA . LYS A 1 67 ? 0.459 36.048 8.497 1.00 94.88 67 LYS A CA 1
ATOM 522 C C . LYS A 1 67 ? 0.537 36.215 6.982 1.00 94.88 67 LYS A C 1
ATOM 524 O O . LYS A 1 67 ? 1.302 35.497 6.337 1.00 94.88 67 LYS A O 1
ATOM 529 N N . TYR A 1 68 ? -0.236 37.140 6.428 1.00 93.50 68 TYR A N 1
ATOM 530 C CA . TYR A 1 68 ? -0.062 37.541 5.038 1.00 93.50 68 TYR A CA 1
ATOM 531 C C . TYR A 1 68 ? 1.157 38.457 4.928 1.00 93.50 68 TYR A C 1
ATOM 533 O O . TYR A 1 68 ? 1.244 39.452 5.640 1.00 93.50 68 TYR A O 1
ATOM 541 N N . LEU A 1 69 ? 2.106 38.111 4.065 1.00 92.06 69 LEU A N 1
ATOM 542 C CA . LEU A 1 69 ? 3.233 38.980 3.758 1.00 92.06 69 LEU A CA 1
ATOM 543 C C . LEU A 1 69 ? 2.979 39.628 2.400 1.00 92.06 69 LEU A C 1
ATOM 545 O O . LEU A 1 69 ? 2.612 38.935 1.451 1.00 92.06 69 LEU A O 1
ATOM 549 N N . ASP A 1 70 ? 3.151 40.942 2.323 1.00 87.50 70 ASP A N 1
ATOM 550 C CA . ASP A 1 70 ? 3.061 41.675 1.067 1.00 87.50 70 ASP A CA 1
ATOM 551 C C . ASP A 1 70 ? 4.240 41.348 0.127 1.00 87.50 70 ASP A C 1
ATOM 553 O O . ASP A 1 70 ? 5.135 40.559 0.441 1.00 87.50 70 ASP A O 1
ATOM 557 N N . GLN A 1 71 ? 4.273 41.993 -1.040 1.00 89.62 71 GLN A N 1
ATOM 558 C CA . GLN A 1 71 ? 5.346 41.847 -2.034 1.00 89.62 71 GLN A CA 1
ATOM 559 C C . GLN A 1 71 ? 6.761 42.188 -1.515 1.00 89.62 71 GLN A C 1
ATOM 561 O O . GLN A 1 71 ? 7.746 41.817 -2.148 1.00 89.62 71 GLN A O 1
ATOM 566 N N . ASN A 1 72 ? 6.872 42.862 -0.366 1.00 92.00 72 ASN A N 1
ATOM 567 C CA . ASN A 1 72 ? 8.129 43.214 0.295 1.00 92.00 72 ASN A CA 1
ATOM 568 C C . ASN A 1 72 ? 8.431 42.311 1.506 1.00 92.00 72 ASN A C 1
ATOM 570 O O . ASN A 1 72 ? 9.313 42.632 2.305 1.00 92.00 72 ASN A O 1
ATOM 574 N N . ASN A 1 73 ? 7.715 41.193 1.659 1.00 89.25 73 ASN A N 1
ATOM 575 C CA . ASN A 1 73 ? 7.775 40.297 2.814 1.00 89.25 73 ASN A CA 1
ATOM 576 C C . ASN A 1 73 ? 7.398 40.963 4.155 1.00 89.25 73 ASN A C 1
ATOM 578 O O . ASN A 1 73 ? 7.855 40.526 5.214 1.00 89.25 73 ASN A O 1
ATOM 582 N N . GLN A 1 74 ? 6.565 42.008 4.143 1.00 93.50 74 GLN A N 1
ATOM 583 C CA . GLN A 1 74 ? 6.104 42.691 5.353 1.00 93.50 74 GLN A CA 1
ATOM 584 C C . GLN A 1 74 ? 4.676 42.287 5.721 1.00 93.50 74 GLN A C 1
ATOM 586 O O . GLN A 1 74 ? 3.799 42.179 4.868 1.00 93.50 74 GLN A O 1
ATOM 591 N N . TRP A 1 75 ? 4.441 42.072 7.016 1.00 94.75 75 TRP A N 1
ATOM 592 C CA . TRP A 1 75 ? 3.102 41.848 7.558 1.00 94.75 75 TRP A CA 1
ATOM 593 C C . TRP A 1 75 ? 2.494 43.174 8.013 1.00 94.75 75 TRP A C 1
ATOM 595 O O . TRP A 1 75 ? 3.134 43.930 8.741 1.00 94.75 75 TRP A O 1
ATOM 605 N N . ASP A 1 76 ? 1.238 43.416 7.652 1.00 92.75 76 ASP A N 1
ATOM 606 C CA . ASP A 1 76 ? 0.490 44.634 7.990 1.00 92.75 76 ASP A CA 1
ATOM 607 C C . ASP A 1 76 ? -0.058 44.664 9.432 1.00 92.75 76 ASP A C 1
ATOM 609 O O . ASP A 1 76 ? -0.706 45.628 9.840 1.00 92.75 76 ASP A O 1
ATOM 613 N N . GLY A 1 77 ? 0.180 43.605 10.210 1.00 92.62 77 GLY A N 1
ATOM 614 C CA . GLY A 1 77 ? -0.250 43.490 11.602 1.00 92.62 77 GLY A CA 1
ATOM 615 C C . GLY A 1 77 ? -1.671 42.962 11.805 1.00 92.62 77 GLY A C 1
ATOM 616 O O . GLY A 1 77 ? -2.066 42.781 12.957 1.00 92.62 77 GLY A O 1
ATOM 617 N N . LYS A 1 78 ? -2.437 42.694 10.738 1.00 93.31 78 LYS A N 1
ATOM 618 C CA . LYS A 1 78 ? -3.858 42.311 10.857 1.00 93.31 78 LYS A CA 1
ATOM 619 C C . LYS A 1 78 ? -4.369 41.302 9.828 1.00 93.31 78 LYS A C 1
ATOM 621 O O . LYS A 1 78 ? -5.370 40.642 10.094 1.00 93.31 78 LYS A O 1
ATOM 626 N N . THR A 1 79 ? -3.694 41.147 8.692 1.00 96.19 79 THR A N 1
ATOM 627 C CA . THR A 1 79 ? -4.143 40.283 7.599 1.00 96.19 79 THR A CA 1
ATOM 628 C C . THR A 1 79 ? -3.538 38.888 7.710 1.00 96.19 79 THR A C 1
ATOM 630 O O . THR A 1 79 ? -2.330 38.711 7.914 1.00 96.19 79 THR A O 1
ATOM 633 N N . TYR A 1 80 ? -4.385 37.878 7.544 1.00 95.44 80 TYR A N 1
ATOM 634 C CA . TYR A 1 80 ? -4.044 36.468 7.651 1.00 95.44 80 TYR A CA 1
ATOM 635 C C . TYR A 1 80 ? -4.438 35.692 6.395 1.00 95.44 80 TYR A C 1
ATOM 637 O O . TYR A 1 80 ? -5.371 36.038 5.675 1.00 95.44 80 TYR A O 1
ATOM 645 N N . VAL A 1 81 ? -3.735 34.588 6.171 1.00 92.81 81 VAL A N 1
ATOM 646 C CA . VAL A 1 81 ? -4.111 33.526 5.240 1.00 92.81 81 VAL A CA 1
ATOM 647 C C . VAL A 1 81 ? -4.535 32.326 6.073 1.00 92.81 81 VAL A C 1
ATOM 649 O O . VAL A 1 81 ? -3.768 31.857 6.917 1.00 92.81 81 VAL A O 1
ATOM 652 N N . MET A 1 82 ? -5.741 31.820 5.833 1.00 91.44 82 MET A N 1
ATOM 653 C CA . MET A 1 82 ? -6.224 30.583 6.440 1.00 91.44 82 MET A CA 1
ATOM 654 C C . MET A 1 82 ? -6.160 29.463 5.412 1.00 91.44 82 MET A C 1
ATOM 656 O O . MET A 1 82 ? -6.582 29.642 4.268 1.00 91.44 82 MET A O 1
ATOM 660 N N . THR A 1 83 ? -5.633 28.312 5.821 1.00 88.12 83 THR A N 1
ATOM 661 C CA . THR A 1 83 ? -5.580 27.126 4.968 1.00 88.12 83 THR A CA 1
ATOM 662 C C . THR A 1 83 ? -6.113 25.893 5.659 1.00 88.12 83 THR A C 1
ATOM 664 O O . THR A 1 83 ? -5.758 25.665 6.814 1.00 88.12 83 THR A O 1
ATOM 667 N N . ASP A 1 84 ? -6.894 25.089 4.952 1.00 84.44 84 ASP A N 1
ATOM 668 C CA . ASP A 1 84 ? -7.415 23.807 5.418 1.00 84.44 84 ASP A CA 1
ATOM 669 C C . ASP A 1 84 ? -6.558 22.626 4.912 1.00 84.44 84 ASP A C 1
ATOM 671 O O . ASP A 1 84 ? -5.683 22.790 4.056 1.00 84.44 84 ASP A O 1
ATOM 675 N N . SER A 1 85 ? -6.768 21.443 5.491 1.00 75.31 85 SER A N 1
ATOM 676 C CA . SER A 1 85 ? -5.905 20.269 5.333 1.00 75.31 85 SER A CA 1
ATOM 677 C C . SER A 1 85 ? -6.329 19.237 4.284 1.00 75.31 85 SER A C 1
ATOM 679 O O . SER A 1 85 ? -5.849 18.104 4.377 1.00 75.31 85 SER A O 1
ATOM 681 N N . VAL A 1 86 ? -7.248 19.518 3.358 1.00 64.31 86 VAL A N 1
ATOM 682 C CA . VAL A 1 86 ? -7.860 18.415 2.595 1.00 64.31 86 VAL A CA 1
ATOM 683 C C . VAL A 1 86 ? -6.946 17.717 1.585 1.00 64.31 86 VAL A C 1
ATOM 685 O O . VAL A 1 86 ? -6.068 18.283 0.933 1.00 64.31 86 VAL A O 1
ATOM 688 N N . GLU A 1 87 ? -7.222 16.412 1.521 1.00 58.75 87 GLU A N 1
ATOM 689 C CA . GLU A 1 87 ? -6.691 15.319 0.723 1.00 58.75 87 GLU A CA 1
ATOM 690 C C . GLU A 1 87 ? -6.634 15.642 -0.775 1.00 58.75 87 GLU A C 1
ATOM 692 O O . GLU A 1 87 ? -7.592 15.439 -1.525 1.00 58.75 87 GLU A O 1
ATOM 697 N N . ALA A 1 88 ? -5.454 16.035 -1.258 1.00 39.72 88 ALA A N 1
ATOM 698 C CA . ALA A 1 88 ? -5.149 15.812 -2.658 1.00 39.72 88 ALA A CA 1
ATOM 699 C C . ALA A 1 88 ? -5.142 14.296 -2.886 1.00 39.72 88 ALA A C 1
ATOM 701 O O . ALA A 1 88 ? -4.211 13.578 -2.502 1.00 39.72 88 ALA A O 1
ATOM 702 N N . GLY A 1 89 ? -6.185 13.803 -3.553 1.00 45.56 89 GLY A N 1
ATOM 703 C CA . GLY A 1 89 ? -6.076 12.564 -4.298 1.00 45.56 89 GLY A CA 1
ATOM 704 C C . GLY A 1 89 ? -4.733 12.525 -5.042 1.00 45.56 89 GLY A C 1
ATOM 705 O O . GLY A 1 89 ? -4.233 13.525 -5.547 1.00 45.56 89 GLY A O 1
ATOM 706 N N . ASN A 1 90 ? -4.126 11.347 -5.055 1.00 37.75 90 ASN A N 1
ATOM 707 C CA . ASN A 1 90 ? -2.890 11.008 -5.762 1.00 37.75 90 ASN A CA 1
ATOM 708 C C . ASN A 1 90 ? -1.570 11.734 -5.411 1.00 37.75 90 ASN A C 1
ATOM 710 O O . ASN A 1 90 ? -0.544 11.191 -5.811 1.00 37.75 90 ASN A O 1
ATOM 714 N N . TYR A 1 91 ? -1.524 12.843 -4.653 1.00 37.53 91 TYR A N 1
ATOM 715 C CA . TYR A 1 91 ? -0.291 13.66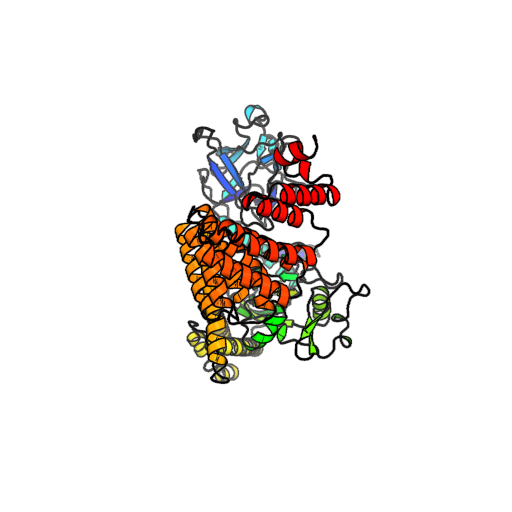4 -4.565 1.00 37.53 91 TYR A CA 1
ATOM 716 C C . TYR A 1 91 ? 0.162 14.139 -3.166 1.00 37.53 91 TYR A C 1
ATOM 718 O O . TYR A 1 91 ? 1.050 14.982 -3.071 1.00 37.53 91 TYR A O 1
ATOM 726 N N . GLY A 1 92 ? -0.347 13.560 -2.075 1.00 45.34 92 GLY A N 1
ATOM 727 C CA . GLY A 1 92 ? 0.135 13.861 -0.715 1.00 45.34 92 GLY A CA 1
ATOM 728 C C . GLY A 1 92 ? -0.498 15.107 -0.076 1.00 45.34 92 GLY A C 1
ATOM 729 O O . GLY A 1 92 ? -1.282 15.818 -0.698 1.00 45.34 92 GLY A O 1
ATOM 730 N N . PHE A 1 93 ? -0.212 15.336 1.211 1.00 47.88 93 PHE A N 1
ATOM 731 C CA . PHE A 1 93 ? -0.808 16.417 2.008 1.00 47.88 93 PHE A CA 1
ATOM 732 C C . PHE A 1 93 ? -0.401 17.806 1.481 1.00 47.88 93 PHE A C 1
ATOM 734 O O . PHE A 1 93 ? 0.772 18.168 1.541 1.00 47.88 93 PHE A O 1
ATOM 741 N N . SER A 1 94 ? -1.363 18.620 1.033 1.00 59.50 94 SER A N 1
ATOM 742 C CA . SER A 1 94 ? -1.140 20.040 0.722 1.00 59.50 94 SER A CA 1
ATOM 743 C C . SER A 1 94 ? -2.208 20.900 1.387 1.00 59.50 94 SER A C 1
ATOM 745 O O . SER A 1 94 ? -3.389 20.670 1.150 1.00 59.50 94 SER A O 1
ATOM 747 N N . TYR A 1 95 ? -1.805 21.904 2.169 1.00 72.88 95 TYR A N 1
ATOM 748 C CA . TYR A 1 95 ? -2.737 22.885 2.725 1.00 72.88 95 TYR A CA 1
ATOM 749 C C . TYR A 1 95 ? -3.230 23.834 1.624 1.00 72.88 95 TYR A C 1
ATOM 751 O O . TYR A 1 95 ? -2.412 24.468 0.948 1.00 72.88 95 TYR A O 1
ATOM 759 N N . ARG A 1 96 ? -4.549 23.945 1.440 1.00 79.56 96 ARG A N 1
ATOM 760 C CA . ARG A 1 96 ? -5.177 24.813 0.427 1.00 79.56 96 ARG A CA 1
ATOM 761 C C . ARG A 1 96 ? -5.774 26.049 1.080 1.00 79.56 96 ARG A C 1
ATOM 763 O O . ARG A 1 96 ? -6.114 26.026 2.253 1.00 79.56 96 ARG A O 1
ATOM 770 N N . ASN A 1 97 ? -5.823 27.158 0.343 1.00 85.31 97 ASN A N 1
ATOM 771 C CA . ASN A 1 97 ? -6.407 28.389 0.871 1.00 85.31 97 ASN A CA 1
ATOM 772 C C . ASN A 1 97 ? -7.914 28.227 1.035 1.00 85.31 97 ASN A C 1
ATOM 774 O O . ASN A 1 97 ? -8.577 27.765 0.115 1.00 85.31 97 ASN A O 1
ATOM 778 N N . ILE A 1 98 ? -8.424 28.706 2.165 1.00 87.69 98 ILE A N 1
ATOM 779 C CA . ILE A 1 98 ? -9.848 28.943 2.365 1.00 87.69 98 ILE A CA 1
ATOM 780 C C . ILE A 1 98 ? -10.157 30.279 1.689 1.00 87.69 98 ILE A C 1
ATOM 782 O O . ILE A 1 98 ? -9.559 31.301 2.046 1.00 87.69 98 ILE A O 1
ATOM 786 N N . PHE A 1 99 ? -11.036 30.275 0.691 1.00 85.06 99 PHE A N 1
ATOM 787 C CA . PHE A 1 99 ? -11.308 31.450 -0.139 1.00 85.06 99 PHE A CA 1
ATOM 788 C C . PHE A 1 99 ? -12.800 31.725 -0.269 1.00 85.06 99 PHE A C 1
ATOM 790 O O . PHE A 1 99 ? -13.633 30.850 -0.063 1.00 85.06 99 PHE A O 1
ATOM 797 N N . ILE A 1 100 ? -13.120 32.964 -0.610 1.00 84.31 100 ILE A N 1
ATOM 798 C CA . ILE A 1 100 ? -14.466 33.465 -0.845 1.00 84.31 100 ILE A CA 1
ATOM 799 C C . ILE A 1 100 ? -14.667 33.511 -2.361 1.00 84.31 100 ILE A C 1
ATOM 801 O O . ILE A 1 100 ? -13.922 34.206 -3.056 1.00 84.31 100 ILE A O 1
ATOM 805 N N . ASP A 1 101 ? -15.654 32.768 -2.864 1.00 80.00 101 ASP A N 1
ATOM 806 C CA . ASP A 1 101 ? -16.255 33.024 -4.168 1.00 80.00 101 ASP A CA 1
ATOM 807 C C . ASP A 1 101 ? -17.140 34.246 -4.038 1.00 80.00 101 ASP A C 1
ATOM 809 O O . ASP A 1 101 ? -17.954 34.422 -3.126 1.00 80.00 101 ASP A O 1
ATOM 813 N N . ALA A 1 102 ? -16.885 35.149 -4.947 1.00 65.50 102 ALA A N 1
ATOM 814 C CA . ALA A 1 102 ? -17.302 36.497 -4.823 1.00 65.50 102 ALA A CA 1
ATOM 815 C C . ALA A 1 102 ? -18.584 36.796 -5.610 1.00 65.50 102 ALA A C 1
ATOM 817 O O . ALA A 1 102 ? -19.202 37.842 -5.428 1.00 65.50 102 ALA A O 1
ATOM 818 N N . ILE A 1 103 ? -19.054 35.831 -6.404 1.00 67.69 103 ILE A N 1
ATOM 819 C CA . ILE A 1 103 ? -20.360 35.894 -7.064 1.00 67.69 103 ILE A CA 1
ATOM 820 C C . ILE A 1 103 ? -21.494 35.681 -6.050 1.00 67.69 103 ILE A C 1
ATOM 822 O O . ILE A 1 103 ? -22.515 36.368 -6.105 1.00 67.69 103 ILE A O 1
ATOM 826 N N . ASP A 1 104 ? -21.320 34.760 -5.106 1.00 73.88 104 ASP A N 1
ATOM 827 C CA . ASP A 1 104 ? -22.362 34.317 -4.173 1.00 73.88 104 ASP A CA 1
ATOM 828 C C . ASP A 1 104 ? -21.972 34.458 -2.690 1.00 73.88 104 ASP A C 1
ATOM 830 O O . ASP A 1 104 ? -22.774 34.149 -1.803 1.00 73.88 104 ASP A O 1
ATOM 834 N N . CYS A 1 105 ? -20.776 34.990 -2.409 1.00 77.06 105 CYS A N 1
ATOM 835 C CA . CYS A 1 105 ? -20.186 35.077 -1.075 1.00 77.06 105 CYS A CA 1
ATOM 836 C C . CYS A 1 105 ? -20.019 33.703 -0.394 1.00 77.06 105 CYS A C 1
ATOM 838 O O . CYS A 1 105 ? -20.012 33.639 0.845 1.00 77.06 105 CYS A O 1
ATOM 840 N N . VAL A 1 106 ? -19.895 32.624 -1.178 1.00 81.00 106 VAL A N 1
ATOM 841 C CA . VAL A 1 106 ? -19.670 31.258 -0.690 1.00 81.00 106 VAL A CA 1
ATOM 842 C C . VAL A 1 106 ? -18.190 31.044 -0.355 1.00 81.00 106 VAL A C 1
ATOM 844 O O . VAL A 1 106 ? -17.306 31.520 -1.054 1.00 81.00 106 VAL A O 1
ATOM 847 N N . VAL A 1 107 ? -17.888 30.337 0.731 1.00 84.00 107 VAL A N 1
ATOM 848 C CA . VAL A 1 107 ? -16.533 30.029 1.177 1.00 84.00 107 VAL A CA 1
ATOM 849 C C . VAL A 1 107 ? -16.253 28.608 0.778 1.00 84.00 107 VAL A C 1
ATOM 851 O O . VAL A 1 107 ? -16.945 27.667 1.177 1.00 84.00 107 VAL A O 1
ATOM 854 N N . TRP A 1 108 ? -15.215 28.485 -0.020 1.00 82.31 108 TRP A N 1
ATOM 855 C CA . TRP A 1 108 ? -14.770 27.243 -0.588 1.00 82.31 108 TRP A CA 1
ATOM 856 C C . TRP A 1 108 ? -13.482 26.795 0.087 1.00 82.31 108 TRP A C 1
ATOM 858 O O . TRP A 1 108 ? -12.667 27.584 0.578 1.00 82.31 108 TRP A O 1
ATOM 868 N N . VAL A 1 109 ? -13.349 25.484 0.095 1.00 80.25 109 VAL A N 1
ATOM 869 C CA . VAL A 1 109 ? -12.224 24.685 0.551 1.00 80.25 109 VAL A CA 1
ATOM 870 C C . VAL A 1 109 ? -11.850 23.745 -0.612 1.00 80.25 109 VAL A C 1
ATOM 872 O O . VAL A 1 109 ? -12.623 23.565 -1.554 1.00 80.25 109 VAL A O 1
ATOM 875 N N . ASP A 1 110 ? -10.653 23.169 -0.605 1.00 66.00 110 ASP A N 1
ATOM 876 C CA . ASP A 1 110 ? -10.307 22.015 -1.461 1.00 66.00 110 ASP A CA 1
ATOM 877 C C . ASP A 1 110 ? -10.186 22.233 -2.996 1.00 66.00 110 ASP A C 1
ATOM 879 O O . ASP A 1 110 ? -10.242 21.259 -3.750 1.00 66.00 110 ASP A O 1
ATOM 883 N N . GLN A 1 111 ? -9.967 23.451 -3.518 1.00 63.56 111 GLN A N 1
ATOM 884 C CA . GLN A 1 111 ? -9.708 23.677 -4.963 1.00 63.56 111 GLN A CA 1
ATOM 885 C C . GLN A 1 111 ? -8.372 24.377 -5.278 1.00 63.56 111 GLN A C 1
ATOM 887 O O . GLN A 1 111 ? -7.884 25.220 -4.525 1.00 63.56 111 GLN A O 1
ATOM 892 N N . SER A 1 112 ? -7.765 24.011 -6.419 1.00 52.66 112 SER A N 1
ATOM 893 C CA . SER A 1 112 ? -6.482 24.548 -6.907 1.00 52.66 112 SER A CA 1
ATOM 894 C C . SER A 1 112 ? -6.596 25.605 -8.010 1.00 52.66 112 SER A C 1
ATOM 896 O O . SER A 1 112 ? -5.637 26.350 -8.203 1.00 52.66 112 SER A O 1
ATOM 898 N N . GLU A 1 113 ? -7.721 25.683 -8.725 1.00 54.22 113 GLU A N 1
ATOM 899 C CA . GLU A 1 113 ? -7.929 26.644 -9.817 1.00 54.22 113 GLU A CA 1
ATOM 900 C C . GLU A 1 113 ? -8.859 27.773 -9.371 1.00 54.22 113 GLU A C 1
ATOM 902 O O . GLU A 1 113 ? -9.889 27.538 -8.745 1.00 54.22 113 GLU A O 1
ATOM 907 N N . ARG A 1 114 ? -8.445 29.010 -9.654 1.00 58.84 114 ARG A N 1
ATOM 908 C CA . ARG A 1 114 ? -9.098 30.241 -9.200 1.00 58.84 114 ARG A CA 1
ATOM 909 C C . ARG A 1 114 ? -9.703 30.987 -10.376 1.00 58.84 114 ARG A C 1
ATOM 911 O O . ARG A 1 114 ? -9.072 31.089 -11.427 1.00 58.84 114 ARG A O 1
ATOM 918 N N . SER A 1 115 ? -10.873 31.578 -10.157 1.00 59.81 115 SER A N 1
ATOM 919 C CA . SER A 1 115 ? -11.384 32.658 -10.998 1.00 59.81 115 SER A CA 1
ATOM 920 C C . SER A 1 115 ? -10.769 33.995 -10.562 1.00 59.81 115 SER A C 1
ATOM 922 O O . SER A 1 115 ? -10.327 34.155 -9.420 1.00 59.81 115 SER A O 1
ATOM 924 N N . GLU A 1 116 ? -10.789 34.987 -11.450 1.00 65.69 116 GLU A N 1
ATOM 925 C CA . GLU A 1 116 ? -10.466 36.390 -11.136 1.00 65.69 116 GLU A CA 1
ATOM 926 C C . GLU A 1 116 ? -11.410 37.023 -10.088 1.00 65.69 116 GLU A C 1
ATOM 928 O O . GLU A 1 116 ? -11.142 38.110 -9.580 1.00 65.69 116 GLU A O 1
ATOM 933 N N . PHE A 1 117 ? -12.484 36.318 -9.720 1.00 68.75 117 PHE A N 1
ATOM 934 C CA . PHE A 1 117 ? -13.494 36.715 -8.741 1.00 68.75 117 PHE A CA 1
ATOM 935 C C . PHE A 1 117 ? -13.357 35.930 -7.425 1.00 68.75 117 PHE A C 1
ATOM 937 O O . PHE A 1 117 ? -14.362 35.520 -6.858 1.00 68.75 117 PHE A O 1
ATOM 944 N N . SER A 1 118 ? -12.137 35.666 -6.948 1.00 76.75 118 SER A N 1
ATOM 945 C CA . SER A 1 118 ? -11.913 34.948 -5.683 1.00 76.75 118 SER A CA 1
ATOM 946 C C . SER A 1 118 ? -10.872 35.633 -4.794 1.00 76.75 118 SER A C 1
ATOM 948 O O . SER A 1 118 ? -9.839 36.095 -5.276 1.00 76.75 118 SER A O 1
ATOM 950 N N . ASP A 1 119 ? -11.140 35.683 -3.486 1.00 86.19 119 ASP A N 1
ATOM 951 C CA . ASP A 1 119 ? -10.315 36.360 -2.473 1.00 86.19 119 ASP A CA 1
ATOM 952 C C . ASP A 1 119 ? -10.056 35.421 -1.274 1.00 86.19 119 ASP A C 1
ATOM 954 O O . ASP A 1 119 ? -10.918 34.631 -0.901 1.00 86.19 119 ASP A O 1
ATOM 958 N N . TYR A 1 120 ? -8.869 35.466 -0.658 1.00 88.62 120 TYR A N 1
ATOM 959 C CA . TYR A 1 120 ? -8.446 34.479 0.364 1.00 88.62 120 TYR A CA 1
ATOM 960 C C . TYR A 1 120 ? -7.782 35.088 1.606 1.00 88.62 120 TYR A C 1
ATOM 962 O O . TYR A 1 120 ? -7.195 34.363 2.418 1.00 88.62 120 TYR A O 1
ATOM 970 N N . LEU A 1 121 ? -7.816 36.415 1.739 1.00 91.94 121 LEU A N 1
ATOM 971 C CA . LEU A 1 121 ? -7.242 37.115 2.882 1.00 91.94 121 LEU A CA 1
ATOM 972 C C . LEU A 1 121 ? -8.319 37.385 3.933 1.00 91.94 121 LEU A C 1
ATOM 974 O O . LEU A 1 121 ? -9.432 37.812 3.616 1.00 91.94 121 LEU A O 1
ATOM 978 N N . TRP A 1 122 ? -7.962 37.160 5.192 1.00 94.12 122 TRP A N 1
ATOM 979 C CA . TRP A 1 122 ? -8.871 37.197 6.332 1.00 94.12 122 TRP A CA 1
ATOM 980 C C . TRP A 1 122 ? -8.352 38.149 7.405 1.00 94.12 122 TRP A C 1
ATOM 982 O O . TRP A 1 122 ? -7.158 38.173 7.698 1.00 94.12 122 TRP A O 1
ATOM 992 N N . GLU A 1 123 ? -9.251 38.895 8.034 1.00 95.19 123 GLU A N 1
ATOM 993 C CA . GLU A 1 123 ? -8.997 39.556 9.311 1.00 95.19 123 GLU A CA 1
ATOM 994 C C . GLU A 1 123 ? -9.714 38.764 10.415 1.00 95.19 123 GLU A C 1
ATOM 996 O O . GLU A 1 123 ? -10.863 38.336 10.266 1.00 95.19 123 GLU A O 1
ATOM 1001 N N . ILE A 1 124 ? -8.999 38.512 11.512 1.00 95.31 124 ILE A N 1
ATOM 1002 C CA . ILE A 1 124 ? -9.452 37.679 12.630 1.00 95.31 124 ILE A CA 1
ATOM 1003 C C . ILE A 1 124 ? -9.392 38.545 13.881 1.00 95.31 124 ILE A C 1
ATOM 1005 O O . ILE A 1 124 ? -8.307 38.934 14.316 1.00 95.31 124 ILE A O 1
ATOM 1009 N N . VAL A 1 125 ? -10.550 38.854 14.460 1.00 92.94 125 VAL A N 1
ATOM 1010 C CA . VAL A 1 125 ? -10.655 39.763 15.608 1.00 92.94 125 VAL A CA 1
ATOM 1011 C C . VAL A 1 125 ? -11.315 39.070 16.796 1.00 92.94 125 VAL A C 1
ATOM 1013 O O . VAL A 1 125 ? -12.196 38.233 16.593 1.00 92.94 125 VAL A O 1
ATOM 1016 N N . PRO A 1 126 ? -10.922 39.393 18.041 1.00 92.50 126 PRO A N 1
ATOM 1017 C CA . PRO A 1 126 ? -11.593 38.863 19.222 1.00 92.50 126 PRO A CA 1
ATOM 1018 C C . PRO A 1 126 ? -13.094 39.161 19.195 1.00 92.50 126 PRO A C 1
ATOM 1020 O O . PRO A 1 126 ? -13.509 40.286 18.900 1.00 92.50 126 PRO A O 1
ATOM 1023 N N . SER A 1 127 ? -13.898 38.156 19.527 1.00 90.19 127 SER A N 1
ATOM 1024 C CA . SER A 1 127 ? -15.344 38.299 19.611 1.00 90.19 127 SER A CA 1
ATOM 1025 C C . SER A 1 127 ? -15.739 39.250 20.737 1.00 90.19 127 SER A C 1
ATOM 1027 O O . SER A 1 127 ? -15.184 39.227 21.839 1.00 90.19 127 SER A O 1
ATOM 1029 N N . LYS A 1 128 ? -16.741 40.089 20.460 1.00 87.44 128 LYS A N 1
ATOM 1030 C CA . LYS A 1 128 ? -17.356 40.973 21.462 1.00 87.44 128 LYS A CA 1
ATOM 1031 C C . LYS A 1 128 ? -18.430 40.264 22.289 1.00 87.44 128 LYS A C 1
ATOM 1033 O O . LYS A 1 128 ? -18.784 40.755 23.357 1.00 87.44 128 LYS A O 1
ATOM 1038 N N . THR A 1 129 ? -18.967 39.153 21.789 1.00 83.88 129 THR A N 1
ATOM 1039 C CA . THR A 1 129 ? -20.086 38.410 22.385 1.00 83.88 129 THR A CA 1
ATOM 1040 C C . THR A 1 129 ? -19.620 37.222 23.214 1.00 83.88 129 THR A C 1
ATOM 1042 O O . THR A 1 129 ? -20.311 36.837 24.157 1.00 83.88 129 THR A O 1
ATOM 1045 N N . MET A 1 130 ? -18.442 36.668 22.918 1.00 86.25 130 MET A N 1
ATOM 1046 C CA . MET A 1 130 ? -17.923 35.484 23.592 1.00 86.25 130 MET A CA 1
ATOM 1047 C C . MET A 1 130 ? -16.417 35.592 23.843 1.00 86.25 130 MET A C 1
ATOM 1049 O O . MET A 1 130 ? -15.609 35.647 22.918 1.00 86.25 130 MET A O 1
ATOM 1053 N N . LYS A 1 131 ? -16.026 35.586 25.124 1.00 86.62 131 LYS A N 1
ATOM 1054 C CA . LYS A 1 131 ? -14.612 35.615 25.514 1.00 86.62 131 LYS A CA 1
ATOM 1055 C C . LYS A 1 131 ? -13.879 34.409 24.922 1.00 86.62 131 LYS A C 1
ATOM 1057 O O . LYS A 1 131 ? -14.324 33.278 25.098 1.00 86.62 131 LYS A O 1
ATOM 1062 N N . GLY A 1 132 ? -12.747 34.669 24.269 1.00 85.00 132 GLY A N 1
ATOM 1063 C CA . GLY A 1 132 ? -11.895 33.625 23.709 1.00 85.00 132 GLY A CA 1
ATOM 1064 C C . GLY A 1 132 ? -12.451 32.960 22.437 1.00 85.00 132 GLY A C 1
ATOM 1065 O O . GLY A 1 132 ? -11.941 31.931 21.988 1.00 85.00 132 GLY A O 1
ATOM 1066 N N . ALA A 1 133 ? -13.497 33.547 21.853 1.00 91.62 133 ALA A N 1
ATOM 1067 C CA . ALA A 1 133 ? -13.889 33.321 20.471 1.00 91.62 133 ALA A CA 1
ATOM 1068 C C . ALA A 1 133 ? -13.396 34.476 19.589 1.00 91.62 133 ALA A C 1
ATOM 1070 O O . ALA A 1 133 ? -13.008 35.543 20.069 1.00 91.62 133 ALA A O 1
ATOM 1071 N N . PHE A 1 134 ? -13.445 34.260 18.285 1.00 94.12 134 PHE A N 1
ATOM 1072 C CA . PHE A 1 134 ? -13.042 35.189 17.250 1.00 94.12 134 PHE A CA 1
ATOM 1073 C C . PHE A 1 134 ? -14.173 35.343 16.246 1.00 94.12 134 PHE A C 1
ATOM 1075 O O . PHE A 1 134 ? -14.886 34.386 15.938 1.00 94.12 134 PHE A O 1
ATOM 1082 N N . ASN A 1 135 ? -14.303 36.546 15.708 1.00 93.12 135 ASN A N 1
ATOM 1083 C CA . ASN A 1 135 ? -15.090 36.792 14.519 1.00 93.12 135 ASN A CA 1
ATOM 1084 C C . ASN A 1 135 ? -14.119 36.954 13.340 1.00 93.12 135 ASN A C 1
ATOM 1086 O O . ASN A 1 135 ? -13.063 37.580 13.464 1.00 93.12 135 ASN A O 1
ATOM 1090 N N . ILE A 1 136 ? -14.452 36.339 12.209 1.00 94.12 136 ILE A N 1
ATOM 1091 C CA . ILE A 1 136 ? -13.573 36.232 11.039 1.00 94.12 136 ILE A CA 1
ATOM 1092 C C . ILE A 1 136 ? -14.284 36.884 9.857 1.00 94.12 136 ILE A C 1
ATOM 1094 O O . ILE A 1 136 ? -15.464 36.615 9.638 1.00 94.12 136 ILE A O 1
ATOM 1098 N N . TYR A 1 137 ? -13.601 37.743 9.107 1.00 92.69 137 TYR A N 1
ATOM 1099 C CA . TYR A 1 137 ? -14.194 38.466 7.981 1.00 92.69 137 TYR A CA 1
ATOM 1100 C C . TYR A 1 137 ? -13.166 38.740 6.873 1.00 92.69 137 TYR A C 1
ATOM 1102 O O . TYR A 1 137 ? -11.961 38.587 7.099 1.00 92.69 137 TYR A O 1
ATOM 1110 N N . PRO A 1 138 ? -13.613 39.120 5.664 1.00 91.75 138 PRO A N 1
ATOM 1111 C CA . PRO A 1 138 ? -12.705 39.366 4.548 1.00 91.75 138 PRO A CA 1
ATOM 1112 C C . PRO A 1 138 ? -11.787 40.569 4.806 1.00 91.75 138 PRO A C 1
ATOM 1114 O O . PRO A 1 138 ? -12.266 41.647 5.156 1.00 91.75 138 PRO A O 1
ATOM 1117 N N . ALA A 1 139 ? -10.480 40.415 4.599 1.00 93.19 139 ALA A N 1
ATOM 1118 C CA . ALA A 1 139 ? -9.511 41.477 4.878 1.00 93.19 139 ALA A CA 1
ATOM 1119 C C . ALA A 1 139 ? -9.656 42.695 3.951 1.00 93.19 139 ALA A C 1
ATOM 1121 O O . ALA A 1 139 ? -10.087 42.573 2.804 1.00 93.19 139 ALA A O 1
ATOM 1122 N N . GLU A 1 140 ? -9.198 43.867 4.406 1.00 92.44 140 GLU A N 1
ATOM 1123 C CA . GLU A 1 140 ? -9.142 45.084 3.571 1.00 92.44 140 GLU A CA 1
ATOM 1124 C C . GLU A 1 140 ? -8.234 44.960 2.339 1.00 92.44 140 GLU A C 1
ATOM 1126 O O . GLU A 1 140 ? -8.404 45.696 1.369 1.00 92.44 140 GLU A O 1
ATOM 1131 N N . ALA A 1 141 ? -7.280 44.029 2.378 1.00 90.00 141 ALA A N 1
ATOM 1132 C CA . ALA A 1 141 ? -6.344 43.759 1.291 1.00 90.00 141 ALA A CA 1
ATOM 1133 C C . ALA A 1 141 ? -6.954 42.961 0.120 1.00 90.00 141 ALA A C 1
ATOM 1135 O O . ALA A 1 141 ? -6.300 42.816 -0.910 1.00 90.00 141 ALA A O 1
ATOM 1136 N N . ASN A 1 142 ? -8.178 42.443 0.265 1.00 87.75 142 ASN A N 1
ATOM 1137 C CA . ASN A 1 142 ? -8.908 41.794 -0.826 1.00 87.75 142 ASN A CA 1
ATOM 1138 C C . ASN A 1 142 ? -9.383 42.820 -1.869 1.00 87.75 142 ASN A C 1
ATOM 1140 O O . ASN A 1 142 ? -9.584 43.996 -1.555 1.00 87.75 142 ASN A O 1
ATOM 1144 N N . ASN A 1 143 ? -9.600 42.376 -3.109 1.00 81.31 143 ASN A N 1
ATOM 1145 C CA . ASN A 1 143 ? -9.898 43.275 -4.227 1.00 81.31 143 ASN A CA 1
ATOM 1146 C C . ASN A 1 143 ? -11.287 43.926 -4.111 1.00 81.31 143 ASN A C 1
ATOM 1148 O O . ASN A 1 143 ? -11.418 45.109 -3.783 1.00 81.31 143 ASN A O 1
ATOM 1152 N N . ALA A 1 144 ? -12.340 43.165 -4.413 1.00 74.62 144 ALA A N 1
ATOM 1153 C CA . ALA A 1 144 ? -13.714 43.672 -4.456 1.00 74.62 144 ALA A CA 1
ATOM 1154 C C . ALA A 1 144 ? -14.535 43.270 -3.218 1.00 74.62 144 ALA A C 1
ATOM 1156 O O . ALA A 1 144 ? -15.562 43.890 -2.932 1.00 74.62 144 ALA A O 1
ATOM 1157 N N . TYR A 1 145 ? -14.045 42.311 -2.429 1.00 79.19 145 TYR A N 1
ATOM 1158 C CA . TYR A 1 145 ? -14.809 41.619 -1.387 1.00 79.19 145 TYR A CA 1
ATOM 1159 C C . TYR A 1 145 ? -14.176 41.794 -0.015 1.00 79.19 145 TYR A C 1
ATOM 1161 O O . TYR A 1 145 ? -14.049 40.859 0.764 1.00 79.19 145 TYR A O 1
ATOM 1169 N N . LYS A 1 146 ? -13.748 43.022 0.255 1.00 88.81 146 LYS A N 1
ATOM 1170 C CA . LYS A 1 146 ? -13.161 43.472 1.516 1.00 88.81 146 LYS A CA 1
ATOM 1171 C C . LYS A 1 146 ? -14.212 43.963 2.507 1.00 88.81 146 LYS A C 1
ATOM 1173 O O . LYS A 1 146 ? -15.311 44.358 2.112 1.00 88.81 146 LYS A O 1
ATOM 1178 N N . HIS A 1 147 ? -13.854 44.000 3.789 1.00 89.94 147 HIS A N 1
ATOM 1179 C CA . HIS A 1 147 ? -14.762 44.411 4.861 1.00 89.94 147 HIS A CA 1
ATOM 1180 C C . HIS A 1 147 ? -15.408 45.784 4.641 1.00 89.94 147 HIS A C 1
ATOM 1182 O O . HIS A 1 147 ? -16.604 45.928 4.856 1.00 89.94 147 HIS A O 1
ATOM 1188 N N . SER A 1 148 ? -14.676 46.776 4.136 1.00 90.12 148 SER A N 1
ATOM 1189 C CA . SER A 1 148 ? -15.220 48.105 3.832 1.00 90.12 148 SER A CA 1
ATOM 1190 C C . SER A 1 148 ? -16.381 48.086 2.831 1.00 90.12 148 SER A C 1
ATOM 1192 O O . SER A 1 148 ? -17.290 48.909 2.940 1.00 90.12 148 SER A O 1
ATOM 1194 N N . ASN A 1 149 ? -16.406 47.116 1.911 1.00 88.56 149 ASN A N 1
ATOM 1195 C CA . ASN A 1 149 ? -17.524 46.895 0.990 1.00 88.56 149 ASN A CA 1
ATOM 1196 C C . ASN A 1 149 ? -18.630 46.013 1.603 1.00 88.56 149 ASN A C 1
ATOM 1198 O O . ASN A 1 149 ? -19.763 46.019 1.122 1.00 88.56 149 ASN A O 1
ATOM 1202 N N . MET A 1 150 ? -18.312 45.243 2.648 1.00 86.75 150 MET A N 1
ATOM 1203 C CA . MET A 1 150 ? -19.198 44.273 3.303 1.00 86.75 150 MET A CA 1
ATOM 1204 C C . MET A 1 150 ? -19.131 44.366 4.842 1.00 86.75 150 MET A C 1
ATOM 1206 O O . MET A 1 150 ? -18.806 43.378 5.507 1.00 86.75 150 MET A O 1
ATOM 1210 N N . PRO A 1 151 ? -19.435 45.535 5.438 1.00 88.12 151 PRO A N 1
ATOM 1211 C CA . PRO A 1 151 ? -19.138 45.807 6.849 1.00 88.12 151 PRO A CA 1
ATOM 1212 C C . PRO A 1 151 ? -19.999 44.990 7.820 1.00 88.12 151 PRO A C 1
ATOM 1214 O O . PRO A 1 151 ? -19.651 44.812 8.986 1.00 88.12 151 PRO A O 1
ATOM 1217 N N . ASP A 1 152 ? -21.138 44.480 7.352 1.00 86.69 152 ASP A N 1
ATOM 1218 C CA . ASP A 1 152 ? -22.030 43.626 8.123 1.00 86.69 152 ASP A CA 1
ATOM 1219 C C . ASP A 1 152 ? -21.748 42.132 7.928 1.00 86.69 152 ASP A C 1
ATOM 1221 O O . ASP A 1 152 ? -22.439 41.344 8.558 1.00 86.69 152 ASP A O 1
ATOM 1225 N N . ARG A 1 153 ? -20.758 41.707 7.123 1.00 87.31 153 ARG A N 1
ATOM 1226 C CA . ARG A 1 153 ? -20.569 40.287 6.768 1.00 87.31 153 ARG A CA 1
ATOM 1227 C C . ARG A 1 153 ? -19.358 39.601 7.400 1.00 87.31 153 ARG A C 1
ATOM 1229 O O . ARG A 1 153 ? -18.262 40.152 7.424 1.00 87.31 153 ARG A O 1
ATOM 1236 N N . TRP A 1 154 ? -19.573 38.365 7.858 1.00 89.69 154 TRP A N 1
ATOM 1237 C CA . TRP A 1 154 ? -18.607 37.564 8.622 1.00 89.69 154 TRP A CA 1
ATOM 1238 C C . TRP A 1 154 ? -18.705 36.090 8.260 1.00 89.69 154 TRP A C 1
ATOM 1240 O O . TRP A 1 154 ? -19.770 35.629 7.855 1.00 89.69 154 TRP A O 1
ATOM 1250 N N . LEU A 1 155 ? -17.630 35.337 8.476 1.00 89.69 155 LEU A N 1
ATOM 1251 C CA . LEU A 1 155 ? -17.684 33.883 8.478 1.00 89.69 155 LEU A CA 1
ATOM 1252 C C . LEU A 1 155 ? -18.589 33.429 9.621 1.00 89.69 155 LEU A C 1
ATOM 1254 O O . LEU A 1 155 ? -18.310 33.690 10.791 1.00 89.69 155 LEU A O 1
ATOM 1258 N N . GLY A 1 156 ? -19.670 32.734 9.296 1.00 85.56 156 GLY A N 1
ATOM 1259 C CA . GLY A 1 156 ? -20.638 32.276 10.283 1.00 85.56 156 GLY A CA 1
ATOM 1260 C C . GLY A 1 156 ? -21.572 31.218 9.724 1.00 85.56 156 GLY A C 1
ATOM 1261 O O . GLY A 1 156 ? -21.407 30.766 8.594 1.00 85.56 156 GLY A O 1
ATOM 1262 N N . CYS A 1 157 ? -22.508 30.764 10.552 1.00 77.12 157 CYS A N 1
ATOM 1263 C CA . CYS A 1 157 ? -23.305 29.579 10.259 1.00 77.12 157 CYS A CA 1
ATOM 1264 C C . CYS A 1 157 ? -24.698 29.597 10.909 1.00 77.12 157 CYS A C 1
ATOM 1266 O O . CYS A 1 157 ? -24.866 30.054 12.041 1.00 77.12 157 CYS A O 1
ATOM 1268 N N . CYS A 1 158 ? -25.693 29.065 10.193 1.00 71.06 158 CYS A N 1
ATOM 1269 C CA . CYS A 1 158 ? -27.054 28.847 10.693 1.00 71.06 158 CYS A CA 1
ATOM 1270 C C . CYS A 1 158 ? -27.226 27.371 11.080 1.00 71.06 158 CYS A C 1
ATOM 1272 O O . CYS A 1 158 ? -26.911 26.504 10.261 1.00 71.06 158 CYS A O 1
ATOM 1274 N N . ASP A 1 159 ? -27.796 27.056 12.247 1.00 62.88 159 ASP A N 1
ATOM 1275 C CA . ASP A 1 159 ? -28.182 25.670 12.551 1.00 62.88 159 ASP A CA 1
ATOM 1276 C C . ASP A 1 159 ? -29.428 25.289 11.735 1.00 62.88 159 ASP A C 1
ATOM 1278 O O . ASP A 1 159 ? -30.559 25.592 12.120 1.00 62.88 159 ASP A O 1
ATOM 1282 N N . THR A 1 160 ? -29.255 24.647 10.578 1.00 52.53 160 THR A N 1
ATOM 1283 C CA . THR A 1 160 ? -30.383 24.049 9.851 1.00 52.53 160 THR A CA 1
ATOM 1284 C C . THR A 1 160 ? -30.407 22.550 10.123 1.00 52.53 160 THR A C 1
ATOM 1286 O O . THR A 1 160 ? -29.676 21.746 9.556 1.00 52.53 160 THR A O 1
ATOM 1289 N N . THR A 1 161 ? -31.272 22.146 11.047 1.00 48.28 161 THR A N 1
ATOM 1290 C CA . THR A 1 161 ? -31.486 20.750 11.458 1.00 48.28 161 THR A CA 1
ATOM 1291 C C . THR A 1 161 ? -32.240 19.902 10.417 1.00 48.28 161 THR A C 1
ATOM 1293 O O . THR A 1 161 ? -32.812 18.868 10.758 1.00 48.28 161 THR A O 1
ATOM 1296 N N . ALA A 1 162 ? -32.231 20.279 9.135 1.00 42.41 162 ALA A N 1
ATOM 1297 C CA . ALA A 1 162 ? -32.873 19.519 8.068 1.00 42.41 162 ALA A CA 1
ATOM 1298 C C . ALA A 1 162 ? -32.117 19.666 6.739 1.00 42.41 162 ALA A C 1
ATOM 1300 O O . ALA A 1 162 ? -32.172 20.724 6.130 1.00 42.41 162 ALA A O 1
ATOM 1301 N N . LEU A 1 163 ? -31.496 18.562 6.302 1.00 37.00 163 LEU A N 1
ATOM 1302 C CA . LEU A 1 163 ? -31.123 18.232 4.916 1.00 37.00 163 LEU A CA 1
ATOM 1303 C C . LEU A 1 163 ? -30.227 19.235 4.157 1.00 37.00 163 LEU A C 1
ATOM 1305 O O . LEU A 1 163 ? -30.677 20.288 3.736 1.00 37.00 163 LEU A O 1
ATOM 1309 N N . GLU A 1 164 ? -28.985 18.810 3.893 1.00 39.81 164 GLU A N 1
ATOM 1310 C CA . GLU A 1 164 ? -28.220 19.073 2.656 1.00 39.81 164 GLU A CA 1
ATOM 1311 C C . GLU A 1 164 ? -28.331 20.473 2.008 1.00 39.81 164 GLU A C 1
ATOM 1313 O O . GLU A 1 164 ? -28.504 20.578 0.795 1.00 39.81 164 GLU A O 1
ATOM 1318 N N . TYR A 1 165 ? -28.158 21.556 2.771 1.00 43.59 165 TYR A N 1
ATOM 1319 C CA . TYR A 1 165 ? -27.842 22.868 2.192 1.00 43.59 165 TYR A CA 1
ATOM 1320 C C . TYR A 1 165 ? -26.554 23.437 2.802 1.00 43.59 165 TYR A C 1
ATOM 1322 O O . TYR A 1 165 ? -26.353 23.324 4.014 1.00 43.59 165 TYR A O 1
ATOM 1330 N N . PRO A 1 166 ? -25.660 24.006 1.971 1.00 49.59 166 PRO A N 1
ATOM 1331 C CA . PRO A 1 166 ? -24.341 24.451 2.398 1.00 49.59 166 PRO A CA 1
ATOM 1332 C C . PRO A 1 166 ? -24.422 25.638 3.357 1.00 49.59 166 PRO A C 1
ATOM 1334 O O . PRO A 1 166 ? -25.370 26.427 3.340 1.00 49.59 166 PRO A O 1
ATOM 1337 N N . LEU A 1 167 ? -23.387 25.765 4.184 1.00 54.94 167 LEU A N 1
ATOM 1338 C CA . LEU A 1 167 ? -23.117 26.948 4.990 1.00 54.94 167 LEU A CA 1
ATOM 1339 C C . LEU A 1 167 ? -23.155 28.178 4.076 1.00 54.94 167 LEU A C 1
ATOM 1341 O O . LEU A 1 167 ? -22.322 28.323 3.183 1.00 54.94 167 LEU A O 1
ATOM 1345 N N . VAL A 1 168 ? -24.099 29.088 4.305 1.00 56.91 168 VAL A N 1
ATOM 1346 C CA . VAL A 1 168 ? -23.930 30.455 3.809 1.00 56.91 168 VAL A CA 1
ATOM 1347 C C . VAL A 1 168 ? -22.772 31.026 4.605 1.00 56.91 168 VAL A C 1
ATOM 1349 O O . VAL A 1 168 ? -22.829 31.125 5.825 1.00 56.91 168 VAL A O 1
ATOM 1352 N N . SER A 1 169 ? -21.687 31.315 3.921 1.00 65.19 169 SER A N 1
ATOM 1353 C CA . SER A 1 169 ? -20.372 31.449 4.532 1.00 65.19 169 SER A CA 1
ATOM 1354 C C . SER A 1 169 ? -19.922 32.877 4.783 1.00 65.19 169 SER A C 1
ATOM 1356 O O . SER A 1 169 ? -18.967 33.072 5.518 1.00 65.19 169 SER A O 1
ATOM 1358 N N . LEU A 1 170 ? -20.592 33.876 4.209 1.00 80.00 170 LEU A N 1
ATOM 1359 C CA . LEU A 1 170 ? -20.499 35.255 4.677 1.00 80.00 170 LEU A CA 1
ATOM 1360 C C . LEU A 1 170 ? -21.898 35.787 4.966 1.00 80.00 170 LEU A C 1
ATOM 1362 O O . LEU A 1 170 ? -22.676 36.138 4.073 1.00 80.00 170 LEU A O 1
ATOM 1366 N N . VAL A 1 171 ? -22.197 35.845 6.253 1.00 80.62 171 VAL A N 1
ATOM 1367 C CA . VAL A 1 171 ? -23.513 36.123 6.830 1.00 80.62 171 VAL A CA 1
ATOM 1368 C C . VAL A 1 171 ? -23.554 37.518 7.421 1.00 80.62 171 VAL A C 1
ATOM 1370 O O . VAL A 1 171 ? -22.550 38.002 7.941 1.00 80.62 171 VAL A O 1
ATOM 1373 N N . LYS A 1 172 ? -24.726 38.157 7.375 1.00 83.25 172 LYS A N 1
ATOM 1374 C CA . LYS A 1 172 ? -24.927 39.448 8.034 1.00 83.25 172 LYS A CA 1
ATOM 1375 C C . LYS A 1 172 ? -24.932 39.281 9.556 1.00 83.25 172 LYS A C 1
ATOM 1377 O O . LYS A 1 172 ? -25.653 38.426 10.059 1.00 83.25 172 LYS A O 1
ATOM 1382 N N . THR A 1 173 ? -24.216 40.131 10.293 1.00 81.75 173 THR A N 1
ATOM 1383 C CA . THR A 1 173 ? -24.162 40.111 11.774 1.00 81.75 173 THR A CA 1
ATOM 1384 C C . THR A 1 173 ? -25.514 40.258 12.442 1.00 81.75 173 THR A C 1
ATOM 1386 O O . THR A 1 173 ? -25.688 39.856 13.586 1.00 81.75 173 THR A O 1
ATOM 1389 N N . THR A 1 174 ? -26.459 40.891 11.754 1.00 81.50 174 THR A N 1
ATOM 1390 C CA . THR A 1 174 ? -27.797 41.162 12.266 1.00 81.50 174 THR A CA 1
ATOM 1391 C C . THR A 1 174 ? -28.745 39.980 12.124 1.00 81.50 174 THR A C 1
ATOM 1393 O O . THR A 1 174 ? -29.879 40.088 12.584 1.00 81.50 174 THR A O 1
ATOM 1396 N N . ASP A 1 175 ? -28.327 38.868 11.509 1.00 80.44 175 ASP A N 1
ATOM 1397 C CA . ASP A 1 175 ? -29.153 37.667 11.424 1.00 80.44 175 ASP A CA 1
ATOM 1398 C C . ASP A 1 175 ? -29.169 36.930 12.779 1.00 80.44 175 ASP A C 1
ATOM 1400 O O . ASP A 1 175 ? -28.163 36.339 13.180 1.00 80.44 175 ASP A O 1
ATOM 1404 N N . PRO A 1 176 ? -30.303 36.927 13.505 1.00 73.50 176 PRO A N 1
ATOM 1405 C CA . PRO A 1 176 ? -30.378 36.345 14.842 1.00 73.50 176 PRO A CA 1
ATOM 1406 C C . PRO A 1 176 ? -30.302 34.812 14.845 1.00 73.50 176 PRO A C 1
ATOM 1408 O O . PRO A 1 176 ? -30.235 34.211 15.915 1.00 73.50 176 PRO A O 1
ATOM 1411 N N . LYS A 1 177 ? -30.364 34.159 13.677 1.00 73.94 177 LYS A N 1
ATOM 1412 C CA . LYS A 1 177 ? -30.286 32.695 13.552 1.00 73.94 177 LYS A CA 1
ATOM 1413 C C . LYS A 1 177 ? -28.856 32.191 13.368 1.00 73.94 177 LYS A C 1
ATOM 1415 O O . LYS A 1 177 ? -28.658 30.989 13.185 1.00 73.94 177 LYS A O 1
ATOM 1420 N N . VAL A 1 178 ? -27.880 33.095 13.385 1.00 79.06 178 VAL A N 1
ATOM 1421 C CA . VAL A 1 178 ? -26.529 32.831 12.907 1.00 79.06 178 VAL A CA 1
ATOM 1422 C C . VAL A 1 178 ? -25.505 33.014 14.004 1.00 79.06 178 VAL A C 1
ATOM 1424 O O . VAL A 1 178 ? -25.510 34.001 14.733 1.00 79.06 178 VAL A O 1
ATOM 1427 N N . SER A 1 179 ? -24.585 32.062 14.087 1.00 85.75 179 SER A N 1
ATOM 1428 C CA . SER A 1 179 ? -23.416 32.151 14.945 1.00 85.75 179 SER A CA 1
ATOM 1429 C C . SER A 1 179 ? -22.197 32.548 14.127 1.00 85.75 179 SER A C 1
ATOM 1431 O O . SER A 1 179 ? -21.813 31.846 13.192 1.00 85.75 179 SER A O 1
ATOM 1433 N N . ILE A 1 180 ? -21.577 33.660 14.509 1.00 89.69 180 ILE A N 1
ATOM 1434 C CA . ILE A 1 180 ? -20.327 34.175 13.925 1.00 89.69 180 ILE A CA 1
ATOM 1435 C C . ILE A 1 180 ? -19.126 33.992 14.863 1.00 89.69 180 ILE A C 1
ATOM 1437 O O . ILE A 1 180 ? -18.017 34.425 14.551 1.00 89.69 180 ILE A O 1
ATOM 1441 N N . ASP A 1 181 ? -19.352 33.394 16.034 1.00 90.94 181 ASP A N 1
ATOM 1442 C CA . ASP A 1 181 ? -18.312 33.132 17.020 1.00 90.94 181 ASP A CA 1
ATOM 1443 C C . ASP A 1 181 ? -17.589 31.834 16.668 1.00 90.94 181 ASP A C 1
ATOM 1445 O O . ASP A 1 181 ? -18.214 30.786 16.497 1.00 90.94 181 ASP A O 1
ATOM 1449 N N . TRP A 1 182 ? -16.264 31.904 16.575 1.00 92.75 182 TRP A N 1
ATOM 1450 C CA . TRP A 1 182 ? -15.407 30.757 16.301 1.00 92.75 182 TRP A CA 1
ATOM 1451 C C . TRP A 1 182 ? -14.303 30.634 17.339 1.00 92.75 182 TRP A C 1
ATOM 1453 O O . TRP A 1 182 ? -13.643 31.607 17.686 1.00 92.75 182 TRP A O 1
ATOM 1463 N N . THR A 1 183 ? -14.046 29.423 17.805 1.00 93.44 183 THR A N 1
ATOM 1464 C CA . THR A 1 183 ? -12.932 29.119 18.701 1.00 93.44 183 THR A CA 1
ATOM 1465 C C . THR A 1 183 ? -11.898 28.302 17.946 1.00 93.44 183 THR A C 1
ATOM 1467 O O . THR A 1 183 ? -12.234 27.296 17.318 1.00 93.44 183 THR A O 1
ATOM 1470 N N . PHE A 1 184 ? -10.632 28.708 18.029 1.00 92.88 184 PHE A N 1
ATOM 1471 C CA . PHE A 1 184 ? -9.532 27.853 17.605 1.00 92.88 184 PHE A CA 1
ATOM 1472 C C . PHE A 1 184 ? -9.239 26.837 18.704 1.00 92.88 184 PHE A C 1
ATOM 1474 O O . PHE A 1 184 ? -8.911 27.199 19.832 1.00 92.88 184 PHE A O 1
ATOM 1481 N N . VAL A 1 185 ? -9.378 25.559 18.375 1.00 92.56 185 VAL A N 1
ATOM 1482 C CA . VAL A 1 185 ? -9.218 24.454 19.315 1.00 92.56 185 VAL A CA 1
ATOM 1483 C C . VAL A 1 185 ? -7.889 23.757 19.029 1.00 92.56 185 VAL A C 1
ATOM 1485 O O . VAL A 1 185 ? -7.689 23.287 17.904 1.00 92.56 185 VAL A O 1
ATOM 1488 N N . PRO A 1 186 ? -6.980 23.645 20.015 1.00 90.94 186 PRO A N 1
ATOM 1489 C CA . PRO A 1 186 ? -5.761 22.861 19.861 1.00 90.94 186 PRO A CA 1
ATOM 1490 C C . PRO A 1 186 ? -6.073 21.422 19.436 1.00 90.94 186 PRO A C 1
ATOM 1492 O O . PRO A 1 186 ? -7.018 20.818 19.950 1.00 90.94 186 PRO A O 1
ATOM 1495 N N . MET A 1 187 ? -5.252 20.847 18.551 1.00 88.00 187 MET A N 1
ATOM 1496 C CA . MET A 1 187 ? -5.475 19.508 17.975 1.00 88.00 187 MET A CA 1
ATOM 1497 C C . MET A 1 187 ? -5.826 18.452 19.025 1.00 88.00 187 MET A C 1
ATOM 1499 O O . MET A 1 187 ? -6.873 17.822 18.936 1.00 88.00 187 MET A O 1
ATOM 1503 N N . ALA A 1 188 ? -5.013 18.334 20.079 1.00 86.12 188 ALA A N 1
ATOM 1504 C CA . ALA A 1 188 ? -5.222 17.342 21.134 1.00 86.12 188 ALA A CA 1
ATOM 1505 C C . ALA A 1 188 ? -6.586 17.480 21.836 1.00 86.12 188 ALA A C 1
ATOM 1507 O O . ALA A 1 188 ? -7.189 16.481 22.231 1.00 86.12 188 ALA A O 1
ATOM 1508 N N . GLN A 1 189 ? -7.086 18.710 21.992 1.00 88.62 189 GLN A N 1
ATOM 1509 C CA . GLN A 1 189 ? -8.401 18.943 22.573 1.00 88.62 189 GLN A CA 1
ATOM 1510 C C . GLN A 1 189 ? -9.520 18.614 21.580 1.00 88.62 189 GLN A C 1
ATOM 1512 O O . GLN A 1 189 ? -10.478 17.942 21.960 1.00 88.62 189 GLN A O 1
ATOM 1517 N N . GLY A 1 190 ? -9.411 19.063 20.328 1.00 88.06 190 GLY A N 1
ATOM 1518 C CA . GLY A 1 190 ? -10.430 18.791 19.313 1.00 88.06 190 GLY A CA 1
ATOM 1519 C C . GLY A 1 190 ? -10.553 17.299 19.004 1.00 88.06 190 GLY A C 1
ATOM 1520 O O . GLY A 1 190 ? -11.664 16.778 18.949 1.00 88.06 190 GLY A O 1
ATOM 1521 N N . ASP A 1 191 ? -9.429 16.583 18.938 1.00 84.56 191 ASP A N 1
ATOM 1522 C CA . ASP A 1 191 ? -9.395 15.125 18.782 1.00 84.56 191 ASP A CA 1
ATOM 1523 C C . ASP A 1 191 ? -10.127 14.426 19.934 1.00 84.56 191 ASP A C 1
ATOM 1525 O O . ASP A 1 191 ? -10.896 13.489 19.713 1.00 84.56 191 ASP A O 1
ATOM 1529 N N . LYS A 1 192 ? -9.951 14.913 21.171 1.00 86.25 192 LYS A N 1
ATOM 1530 C CA . LYS A 1 192 ? -10.672 14.400 22.342 1.00 86.25 192 LYS A CA 1
ATOM 1531 C C . LYS A 1 192 ? -12.179 14.664 22.249 1.00 86.25 192 LYS A C 1
ATOM 1533 O O . LYS A 1 192 ? -12.965 13.760 22.523 1.00 86.25 192 LYS A O 1
ATOM 1538 N N . MET A 1 193 ? -12.585 15.869 21.845 1.00 87.88 193 MET A N 1
ATOM 1539 C CA . MET A 1 193 ? -13.999 16.221 21.655 1.00 87.88 193 MET A CA 1
ATOM 1540 C C . MET A 1 193 ? -14.666 15.336 20.590 1.00 87.88 193 MET A C 1
ATOM 1542 O O . MET A 1 193 ? -15.780 14.852 20.793 1.00 87.88 193 MET A O 1
ATOM 1546 N N . LEU A 1 194 ? -13.984 15.100 19.465 1.00 84.44 194 LEU A N 1
ATOM 1547 C CA . LEU A 1 194 ? -14.460 14.216 18.398 1.00 84.44 194 LEU A CA 1
ATOM 1548 C C . LEU A 1 194 ? -14.573 12.764 18.880 1.00 84.44 194 LEU A C 1
ATOM 1550 O O . LEU A 1 194 ? -15.609 12.135 18.665 1.00 84.44 194 LEU A O 1
ATOM 1554 N N . ALA A 1 195 ? -13.559 12.261 19.590 1.00 81.69 195 ALA A N 1
ATOM 1555 C CA . ALA A 1 195 ? -13.557 10.913 20.158 1.00 81.69 195 ALA A CA 1
ATOM 1556 C C . ALA A 1 195 ? -14.752 10.685 21.101 1.00 81.69 195 ALA A C 1
ATOM 1558 O O . ALA A 1 195 ? -15.527 9.746 20.921 1.00 81.69 195 ALA A O 1
ATOM 1559 N N . GLU A 1 196 ? -14.998 11.598 22.044 1.00 85.94 196 GLU A N 1
ATOM 1560 C CA . GLU A 1 196 ? -16.125 11.487 22.979 1.00 85.94 196 GLU A CA 1
ATOM 1561 C C . GLU A 1 196 ? -17.490 11.478 22.281 1.00 85.94 196 GLU A C 1
ATOM 1563 O O . GLU A 1 196 ? -18.398 10.742 22.685 1.00 85.94 196 GLU A O 1
ATOM 1568 N N . ARG A 1 197 ? -17.636 12.238 21.193 1.00 84.44 197 ARG A N 1
ATOM 1569 C CA . ARG A 1 197 ? -18.851 12.223 20.370 1.00 84.44 197 ARG A CA 1
ATOM 1570 C C . ARG A 1 197 ? -19.017 10.925 19.600 1.00 84.44 197 ARG A C 1
ATOM 1572 O O . ARG A 1 197 ? -20.111 10.356 19.601 1.00 84.44 197 ARG A O 1
ATOM 1579 N N . HIS A 1 198 ? -17.949 10.428 18.980 1.00 82.50 198 HIS A N 1
ATOM 1580 C CA . HIS A 1 198 ? -17.956 9.131 18.301 1.00 82.50 198 HIS A CA 1
ATOM 1581 C C . HIS A 1 198 ? -18.309 8.006 19.272 1.00 82.50 198 HIS A C 1
ATOM 1583 O O . HIS A 1 198 ? -19.154 7.169 18.951 1.00 82.50 198 HIS A O 1
ATOM 1589 N N . LYS A 1 199 ? -17.757 8.042 20.488 1.00 85.62 199 LYS A N 1
ATOM 1590 C CA . LYS A 1 199 ? -18.095 7.130 21.584 1.00 85.62 199 LYS A CA 1
ATOM 1591 C C . LYS A 1 199 ? -19.577 7.183 21.943 1.00 85.62 199 LYS A C 1
ATOM 1593 O O . LYS A 1 199 ? -20.231 6.142 21.967 1.00 85.62 199 LYS A O 1
ATOM 1598 N N . ALA A 1 200 ? -20.133 8.370 22.180 1.00 86.06 200 ALA A N 1
ATOM 1599 C CA . ALA A 1 200 ? -21.549 8.522 22.520 1.00 86.06 200 ALA A CA 1
ATOM 1600 C C . ALA A 1 200 ? -22.473 8.015 21.396 1.00 86.06 200 ALA A C 1
ATOM 1602 O O . ALA A 1 200 ? -23.461 7.319 21.653 1.00 86.06 200 ALA A O 1
ATOM 1603 N N . LEU A 1 201 ? -22.135 8.305 20.134 1.00 84.25 201 LEU A N 1
ATOM 1604 C CA . LEU A 1 201 ? -22.882 7.828 18.971 1.00 84.25 201 LEU A CA 1
ATOM 1605 C C . LEU A 1 201 ? -22.823 6.301 18.843 1.00 84.25 201 LEU A C 1
ATOM 1607 O O . LEU A 1 201 ? -23.855 5.661 18.621 1.00 84.25 201 LEU A O 1
ATOM 1611 N N . ALA A 1 202 ? -21.640 5.713 19.010 1.00 85.62 202 ALA A N 1
ATOM 1612 C CA . ALA A 1 202 ? -21.445 4.271 18.961 1.00 85.62 202 ALA A CA 1
ATOM 1613 C C . ALA A 1 202 ? -22.203 3.561 20.093 1.00 85.62 202 ALA A C 1
ATOM 1615 O O . ALA A 1 202 ? -22.905 2.584 19.834 1.00 85.62 202 ALA A O 1
ATOM 1616 N N . GLN A 1 203 ? -22.174 4.097 21.317 1.00 89.12 203 GLN A N 1
ATOM 1617 C CA . GLN A 1 203 ? -22.949 3.581 22.450 1.00 89.12 203 GLN A CA 1
ATOM 1618 C C . GLN A 1 203 ? -24.459 3.667 22.215 1.00 89.12 203 GLN A C 1
ATOM 1620 O O . GLN A 1 203 ? -25.184 2.722 22.521 1.00 89.12 203 GLN A O 1
ATOM 1625 N N . LYS A 1 204 ? -24.949 4.758 21.612 1.00 89.50 204 LYS A N 1
ATOM 1626 C CA . LYS A 1 204 ? -26.364 4.892 21.237 1.00 89.50 204 LYS A CA 1
ATOM 1627 C C . LYS A 1 204 ? -26.775 3.847 20.198 1.00 89.50 204 LYS A C 1
ATOM 1629 O O . LYS A 1 204 ? -27.823 3.221 20.343 1.00 89.50 204 LYS A O 1
ATOM 1634 N N . ARG A 1 205 ? -25.954 3.631 19.165 1.00 90.44 205 ARG A N 1
ATOM 1635 C CA . ARG A 1 205 ? -26.196 2.598 18.142 1.00 90.44 205 ARG A CA 1
ATOM 1636 C C . ARG A 1 205 ? -26.142 1.189 18.739 1.00 90.44 205 ARG A C 1
ATOM 1638 O O . ARG A 1 205 ? -27.004 0.371 18.435 1.00 90.44 205 ARG A O 1
ATOM 1645 N N . LEU A 1 206 ? -25.201 0.931 19.644 1.00 91.62 206 LEU A N 1
ATOM 1646 C CA . LEU A 1 206 ? -25.111 -0.331 20.374 1.00 91.62 206 LEU A CA 1
ATOM 1647 C C . LEU A 1 206 ? -26.343 -0.566 21.258 1.00 91.62 206 LEU A C 1
ATOM 1649 O O . LEU A 1 206 ? -26.899 -1.657 21.241 1.00 91.62 206 LEU A O 1
ATOM 1653 N N . ALA A 1 207 ? -26.819 0.447 21.985 1.00 91.81 207 ALA A N 1
ATOM 1654 C CA . ALA A 1 207 ? -28.025 0.330 22.803 1.00 91.81 207 ALA A CA 1
ATOM 1655 C C . ALA A 1 207 ? -29.271 0.023 21.956 1.00 91.81 207 ALA A C 1
ATOM 1657 O O . ALA A 1 207 ? -30.129 -0.747 22.385 1.00 91.81 207 ALA A O 1
ATOM 1658 N N . LEU A 1 208 ? -29.368 0.578 20.743 1.00 92.06 208 LEU A N 1
ATOM 1659 C CA . LEU A 1 208 ? -30.424 0.213 19.793 1.00 92.06 208 LEU A CA 1
ATOM 1660 C C . LEU A 1 208 ? -30.298 -1.249 19.349 1.00 92.06 208 LEU A C 1
ATOM 1662 O O . LEU A 1 208 ? -31.299 -1.960 19.318 1.00 92.06 208 LEU A O 1
ATOM 1666 N N . LEU A 1 209 ? -29.075 -1.703 19.070 1.00 91.50 209 LEU A N 1
ATOM 1667 C CA . LEU A 1 209 ? -28.784 -3.076 18.661 1.00 91.50 209 LEU A CA 1
ATOM 1668 C C . LEU A 1 209 ? -29.103 -4.102 19.763 1.00 91.50 209 LEU A C 1
ATOM 1670 O O . LEU A 1 209 ? -29.613 -5.180 19.471 1.00 91.50 209 LEU A O 1
ATOM 1674 N N . THR A 1 210 ? -28.844 -3.774 21.031 1.00 91.88 210 THR A N 1
ATOM 1675 C CA . THR A 1 210 ? -29.051 -4.687 22.172 1.00 91.88 210 THR A CA 1
ATOM 1676 C C . THR A 1 210 ? -30.403 -4.515 22.867 1.00 91.88 210 THR A C 1
ATOM 1678 O O . THR A 1 210 ? -30.714 -5.238 23.819 1.00 91.88 210 THR A O 1
ATOM 1681 N N . GLY A 1 211 ? -31.204 -3.528 22.456 1.00 90.56 211 GLY A N 1
ATOM 1682 C CA . GLY A 1 211 ? -32.399 -3.110 23.192 1.00 90.56 211 GLY A CA 1
ATOM 1683 C C . GLY A 1 211 ? -32.086 -2.571 24.596 1.00 90.56 211 GLY A C 1
ATOM 1684 O O . GLY A 1 211 ? -32.897 -2.734 25.507 1.00 90.56 211 GLY A O 1
ATOM 1685 N N . GLY A 1 212 ? -30.900 -1.985 24.786 1.00 88.81 212 GLY A N 1
ATOM 1686 C CA . GLY A 1 212 ? -30.416 -1.415 26.047 1.00 88.81 212 GLY A CA 1
ATOM 1687 C C . GLY A 1 212 ? -29.907 -2.439 27.065 1.00 88.81 212 GLY A C 1
ATOM 1688 O O . GLY A 1 212 ? -29.606 -2.070 28.198 1.00 88.81 212 GLY A O 1
ATOM 1689 N N . LYS A 1 213 ? -29.817 -3.723 26.700 1.00 88.94 213 LYS A N 1
ATOM 1690 C CA . LYS A 1 213 ? -29.308 -4.772 27.593 1.00 88.94 213 LYS A CA 1
ATOM 1691 C C . LYS A 1 213 ? -27.773 -4.827 27.573 1.00 88.94 213 LYS A C 1
ATOM 1693 O O . LYS A 1 213 ? -27.181 -4.577 26.518 1.00 88.94 213 LYS A O 1
ATOM 1698 N N . PRO A 1 214 ? -27.127 -5.196 28.697 1.00 88.31 214 PRO A N 1
ATOM 1699 C CA . PRO A 1 214 ? -25.702 -5.509 28.715 1.00 88.31 214 PRO A CA 1
ATOM 1700 C C . PRO A 1 214 ? -25.363 -6.632 27.729 1.00 88.31 214 PRO A C 1
ATOM 1702 O O . PRO A 1 214 ? -26.123 -7.590 27.583 1.00 88.31 214 PRO A O 1
ATOM 1705 N N . VAL A 1 215 ? -24.209 -6.525 27.073 1.00 91.06 215 VAL A N 1
ATOM 1706 C CA . VAL A 1 215 ? -23.720 -7.551 26.145 1.00 91.06 215 VAL A CA 1
ATOM 1707 C C . VAL A 1 215 ? -23.010 -8.639 26.949 1.00 91.06 215 VAL A C 1
ATOM 1709 O O . VAL A 1 215 ? -21.919 -8.419 27.461 1.00 91.06 215 VAL A O 1
ATOM 1712 N N . THR A 1 216 ? -23.648 -9.800 27.090 1.00 88.44 216 THR A N 1
ATOM 1713 C CA . THR A 1 216 ? -23.117 -10.962 27.838 1.00 88.44 216 THR A CA 1
ATOM 1714 C C . THR A 1 216 ? -23.052 -12.242 27.005 1.00 88.44 216 THR A C 1
ATOM 1716 O O . THR A 1 216 ? -22.597 -13.278 27.482 1.00 88.44 216 THR A O 1
ATOM 1719 N N . SER A 1 217 ? -23.520 -12.182 25.762 1.00 91.81 217 SER A N 1
ATOM 1720 C CA . SER A 1 217 ? -23.578 -13.297 24.817 1.00 91.81 217 SER A CA 1
ATOM 1721 C C . SER A 1 217 ? -23.047 -12.843 23.463 1.00 91.81 217 SER A C 1
ATOM 1723 O O . SER A 1 217 ? -22.758 -11.659 23.279 1.00 91.81 217 SER A O 1
ATOM 1725 N N . GLU A 1 218 ? -22.881 -13.789 22.543 1.00 96.19 218 GLU A N 1
ATOM 1726 C CA . GLU A 1 218 ? -22.390 -13.501 21.200 1.00 96.19 218 GLU A CA 1
ATOM 1727 C C . GLU A 1 218 ? -23.254 -12.437 20.501 1.00 96.19 218 GLU A C 1
ATOM 1729 O O . GLU A 1 218 ? -24.483 -12.516 20.512 1.00 96.19 218 GLU A O 1
ATOM 1734 N N . LEU A 1 219 ? -22.610 -11.425 19.913 1.00 96.19 219 LEU A N 1
ATOM 1735 C CA . LEU A 1 219 ? -23.295 -10.311 19.257 1.00 96.19 219 LEU A CA 1
ATOM 1736 C C . LEU A 1 219 ? -22.503 -9.818 18.046 1.00 96.19 219 LEU A C 1
ATOM 1738 O O . LEU A 1 219 ? -21.365 -9.373 18.189 1.00 96.19 219 LEU A O 1
ATOM 1742 N N . SER A 1 220 ? -23.123 -9.812 16.864 1.00 96.44 220 SER A N 1
ATOM 1743 C CA . SER A 1 220 ? -22.553 -9.129 15.698 1.00 96.44 220 SER A CA 1
ATOM 1744 C C . SER A 1 220 ? -22.652 -7.620 15.889 1.00 96.44 220 SER A C 1
ATOM 1746 O O . SER A 1 220 ? -23.749 -7.067 15.904 1.00 96.44 220 SER A O 1
ATOM 1748 N N . ILE A 1 221 ? -21.506 -6.950 16.009 1.00 95.62 221 ILE A N 1
ATOM 1749 C CA . ILE A 1 221 ? -21.416 -5.485 16.062 1.00 95.62 221 ILE A CA 1
ATOM 1750 C C . ILE A 1 221 ? -21.065 -4.873 14.699 1.00 95.62 221 ILE A C 1
ATOM 1752 O O . ILE A 1 221 ? -20.920 -3.660 14.586 1.00 95.62 221 ILE A O 1
ATOM 1756 N N . THR A 1 222 ? -20.989 -5.693 13.645 1.00 95.62 222 THR A N 1
ATOM 1757 C CA . THR A 1 222 ? -20.798 -5.258 12.249 1.00 95.62 222 THR A CA 1
ATOM 1758 C C . THR A 1 222 ? -21.711 -4.094 11.831 1.00 95.62 222 THR A C 1
ATOM 1760 O O . THR A 1 222 ? -21.202 -3.173 11.199 1.00 95.62 222 THR A O 1
ATOM 1763 N N . PRO A 1 223 ? -23.011 -4.042 12.211 1.00 93.94 223 PRO A N 1
ATOM 1764 C CA . PRO A 1 223 ? -23.889 -2.922 11.847 1.00 93.94 223 PRO A CA 1
ATOM 1765 C C . PRO A 1 223 ? -23.478 -1.554 12.416 1.00 93.94 223 PRO A C 1
ATOM 1767 O O . PRO A 1 223 ? -24.069 -0.540 12.052 1.00 93.94 223 PRO A O 1
ATOM 1770 N N . LEU A 1 224 ? -22.515 -1.509 13.343 1.00 92.12 224 LEU A N 1
ATOM 1771 C CA . LEU A 1 224 ? -21.975 -0.256 13.871 1.00 92.12 224 LEU A CA 1
ATOM 1772 C C . LEU A 1 224 ? -20.935 0.377 12.934 1.00 92.12 224 LEU A C 1
ATOM 1774 O O . LEU A 1 224 ? -20.699 1.582 13.043 1.00 92.12 224 LEU A O 1
ATOM 1778 N N . LEU A 1 225 ? -20.343 -0.415 12.032 1.00 91.38 225 LEU A N 1
ATOM 1779 C CA . LEU A 1 225 ? -19.396 0.038 11.016 1.00 91.38 225 LEU A CA 1
ATOM 1780 C C . LEU A 1 225 ? -20.108 0.731 9.852 1.00 91.38 225 LEU A C 1
ATOM 1782 O O . LEU A 1 225 ? -21.271 0.462 9.549 1.00 91.38 225 LEU A O 1
ATOM 1786 N N . VAL A 1 226 ? -19.370 1.587 9.154 1.00 89.56 226 VAL A N 1
ATOM 1787 C CA . VAL A 1 226 ? -19.791 2.220 7.901 1.00 89.56 226 VAL A CA 1
ATOM 1788 C C . VAL A 1 226 ? -19.094 1.515 6.738 1.00 89.56 226 VAL A C 1
ATOM 1790 O O . VAL A 1 226 ? -17.905 1.233 6.820 1.00 89.56 226 VAL A O 1
ATOM 1793 N N . ASN A 1 227 ? -19.832 1.186 5.675 1.00 89.81 227 ASN A N 1
ATOM 1794 C CA . ASN A 1 227 ? -19.304 0.490 4.493 1.00 89.81 227 ASN A CA 1
ATOM 1795 C C . ASN A 1 227 ? -18.400 -0.741 4.800 1.00 89.81 227 ASN A C 1
ATOM 1797 O O . ASN A 1 227 ? -17.283 -0.830 4.286 1.00 89.81 227 ASN A O 1
ATOM 1801 N N . PRO A 1 228 ? -18.828 -1.705 5.645 1.00 92.56 228 PRO A N 1
ATOM 1802 C CA . PRO A 1 228 ? -18.019 -2.895 5.943 1.00 92.56 228 PRO A CA 1
ATOM 1803 C C . PRO A 1 228 ? -17.912 -3.887 4.766 1.00 92.56 228 PRO A C 1
ATOM 1805 O O . PRO A 1 228 ? -17.123 -4.825 4.835 1.00 92.56 228 PRO A O 1
ATOM 1808 N N . GLN A 1 229 ? -18.712 -3.697 3.712 1.00 90.06 229 GLN A N 1
ATOM 1809 C CA . GLN A 1 229 ? -18.771 -4.534 2.503 1.00 90.06 229 GLN A CA 1
ATOM 1810 C C . GLN A 1 229 ? -18.114 -3.861 1.287 1.00 90.06 229 GLN A C 1
ATOM 1812 O O . GLN A 1 229 ? -18.343 -4.292 0.168 1.00 90.06 229 GLN A O 1
ATOM 1817 N N . PHE A 1 230 ? -17.402 -2.741 1.486 1.00 90.12 230 PHE A N 1
ATOM 1818 C CA . PHE A 1 230 ? -16.674 -2.033 0.421 1.00 90.12 230 PHE A CA 1
ATOM 1819 C C . PHE A 1 230 ? -17.511 -1.807 -0.857 1.00 90.12 230 PHE A C 1
ATOM 1821 O O . PHE A 1 230 ? -17.035 -1.882 -1.986 1.00 90.12 230 PHE A O 1
ATOM 1828 N N . SER A 1 231 ? -18.803 -1.533 -0.663 1.00 87.44 231 SER A N 1
ATOM 1829 C CA . SER A 1 231 ? -19.810 -1.488 -1.723 1.00 87.44 231 SER A CA 1
ATOM 1830 C C . SER A 1 231 ? -20.011 -0.093 -2.295 1.00 87.44 231 SER A C 1
ATOM 1832 O O . SER A 1 231 ? -20.624 0.065 -3.349 1.00 87.44 231 SER A O 1
ATOM 1834 N N . ASP A 1 232 ? -19.514 0.934 -1.608 1.00 83.81 232 ASP A N 1
ATOM 1835 C CA . ASP A 1 232 ? -19.482 2.289 -2.138 1.00 83.81 232 ASP A CA 1
ATOM 1836 C C . ASP A 1 232 ? -18.084 2.641 -2.658 1.00 83.81 232 ASP A C 1
ATOM 1838 O O . ASP A 1 232 ? -17.066 2.246 -2.096 1.00 83.81 232 ASP A O 1
ATOM 1842 N N . SER A 1 233 ? -18.033 3.369 -3.777 1.00 79.06 233 SER A N 1
ATOM 1843 C CA . SER A 1 233 ? -16.780 3.763 -4.434 1.00 79.06 233 SER A CA 1
ATOM 1844 C C . SER A 1 233 ? -16.028 4.870 -3.695 1.00 79.06 233 SER A C 1
ATOM 1846 O O . SER A 1 233 ? -15.021 5.373 -4.194 1.00 79.06 233 SER A O 1
ATOM 1848 N N . LYS A 1 234 ? -16.537 5.299 -2.537 1.00 71.62 234 LYS A N 1
ATOM 1849 C CA . LYS A 1 234 ? -15.921 6.287 -1.666 1.00 71.62 234 LYS A CA 1
ATOM 1850 C C . LYS A 1 234 ? -15.285 5.514 -0.495 1.00 71.62 234 LYS A C 1
ATOM 1852 O O . LYS A 1 234 ? -15.695 4.419 -0.129 1.00 71.62 234 LYS A O 1
ATOM 1857 N N . ALA A 1 235 ? -14.249 6.057 0.132 1.00 73.81 235 ALA A N 1
ATOM 1858 C CA . ALA A 1 235 ? -13.669 5.457 1.340 1.00 73.81 235 ALA A CA 1
ATOM 1859 C C . ALA A 1 235 ? -14.575 5.683 2.574 1.00 73.81 235 ALA A C 1
ATOM 1861 O O . ALA A 1 235 ? -14.107 6.070 3.641 1.00 73.81 235 ALA A O 1
ATOM 1862 N N . SER A 1 236 ? -15.900 5.572 2.426 1.00 78.75 236 SER A N 1
ATOM 1863 C CA . SER A 1 236 ? -16.865 6.116 3.384 1.00 78.75 236 SER A CA 1
ATOM 1864 C C . SER A 1 236 ? -16.701 5.492 4.765 1.00 78.75 236 SER A C 1
ATOM 1866 O O . SER A 1 236 ? -16.803 4.280 4.930 1.00 78.75 236 SER A O 1
ATOM 1868 N N . GLY A 1 237 ? -16.459 6.339 5.766 1.00 78.00 237 GLY A N 1
ATOM 1869 C CA . GLY A 1 237 ? -16.252 5.921 7.151 1.00 78.00 237 GLY A CA 1
ATOM 1870 C C . GLY A 1 237 ? -14.878 5.324 7.452 1.00 78.00 237 GLY A C 1
ATOM 1871 O O . GLY A 1 237 ? -14.589 5.092 8.618 1.00 78.00 237 GLY A O 1
ATOM 1872 N N . TRP A 1 238 ? -14.019 5.123 6.454 1.00 83.75 238 TRP A N 1
ATOM 1873 C CA . TRP A 1 238 ? -12.670 4.602 6.636 1.00 83.75 238 TRP A CA 1
ATOM 1874 C C . TRP A 1 238 ? -11.672 5.748 6.788 1.00 83.75 238 TRP A C 1
ATOM 1876 O O . TRP A 1 238 ? -11.596 6.637 5.946 1.00 83.75 238 TRP A O 1
ATOM 1886 N N . HIS A 1 239 ? -10.880 5.720 7.857 1.00 77.56 239 HIS A N 1
ATOM 1887 C CA . HIS A 1 239 ? -9.693 6.556 7.955 1.00 77.56 239 HIS A CA 1
ATOM 1888 C C . HIS A 1 239 ? -8.615 5.979 7.042 1.00 77.56 239 HIS A C 1
ATOM 1890 O O . HIS A 1 239 ? -8.291 4.795 7.162 1.00 77.56 239 HIS A O 1
ATOM 1896 N N . THR A 1 240 ? -8.081 6.808 6.148 1.00 72.12 240 THR A N 1
ATOM 1897 C CA . THR A 1 240 ? -7.109 6.393 5.138 1.00 72.12 240 THR A CA 1
ATOM 1898 C C . THR A 1 240 ? -5.810 7.159 5.293 1.00 72.12 240 THR A C 1
ATOM 1900 O O . THR A 1 240 ? -5.816 8.389 5.267 1.00 72.12 240 THR A O 1
ATOM 1903 N N . THR A 1 241 ? -4.690 6.450 5.379 1.00 63.34 241 THR A N 1
ATOM 1904 C CA . THR A 1 241 ? -3.361 7.064 5.274 1.00 63.34 241 THR A CA 1
ATOM 1905 C C . THR A 1 241 ? -2.543 6.388 4.182 1.00 63.34 241 THR A C 1
ATOM 1907 O O . THR A 1 241 ? -2.556 5.163 4.048 1.00 63.34 241 THR A O 1
ATOM 1910 N N . PHE A 1 242 ? -1.823 7.205 3.413 1.00 62.50 242 PHE A N 1
ATOM 1911 C CA . PHE A 1 242 ? -0.892 6.786 2.369 1.00 62.50 242 PHE A CA 1
ATOM 1912 C C . PHE A 1 242 ? 0.431 7.504 2.606 1.00 62.50 242 PHE A C 1
ATOM 1914 O O . PHE A 1 242 ? 0.445 8.734 2.586 1.00 62.50 242 PHE A O 1
ATOM 1921 N N . ASP A 1 243 ? 1.529 6.770 2.794 1.00 44.16 243 ASP A N 1
ATOM 1922 C CA . ASP A 1 243 ? 2.833 7.433 2.934 1.00 44.16 243 ASP A CA 1
ATOM 1923 C C . ASP A 1 243 ? 3.496 7.665 1.565 1.00 44.16 243 ASP A C 1
ATOM 1925 O O . ASP A 1 243 ? 4.182 8.667 1.389 1.00 44.16 243 ASP A O 1
ATOM 1929 N N . VAL A 1 244 ? 3.279 6.784 0.570 1.00 48.66 244 VAL A N 1
ATOM 1930 C CA . VAL A 1 244 ? 3.845 6.908 -0.789 1.00 48.66 244 VAL A CA 1
ATOM 1931 C C . VAL A 1 244 ? 2.911 6.279 -1.833 1.00 48.66 244 VAL A C 1
ATOM 1933 O O . VAL A 1 244 ? 2.780 5.055 -1.925 1.00 48.66 244 VAL A O 1
ATOM 1936 N N . LYS A 1 245 ? 2.300 7.096 -2.701 1.00 54.72 245 LYS A N 1
ATOM 1937 C CA . LYS A 1 245 ? 1.415 6.589 -3.760 1.00 54.72 245 LYS A CA 1
ATOM 1938 C C . LYS A 1 245 ? 2.172 6.330 -5.068 1.00 54.72 245 LYS A C 1
ATOM 1940 O O . LYS A 1 245 ? 2.363 7.237 -5.868 1.00 54.72 245 LYS A O 1
ATOM 1945 N N . ARG A 1 246 ? 2.579 5.075 -5.298 1.00 63.03 246 ARG A N 1
ATOM 1946 C CA . ARG A 1 246 ? 3.146 4.609 -6.585 1.00 63.03 246 ARG A CA 1
ATOM 1947 C C . ARG A 1 246 ? 2.135 3.850 -7.464 1.00 63.03 246 ARG A C 1
ATOM 1949 O O . ARG A 1 246 ? 2.426 3.580 -8.623 1.00 63.03 246 ARG A O 1
ATOM 1956 N N . GLY A 1 247 ? 0.946 3.552 -6.943 1.00 75.06 247 GLY A N 1
ATOM 1957 C CA . GLY A 1 247 ? -0.074 2.780 -7.651 1.00 75.06 247 GLY A CA 1
ATOM 1958 C C . GLY A 1 247 ? -1.510 3.179 -7.302 1.00 75.06 247 GLY A C 1
ATOM 1959 O O . GLY A 1 247 ? -1.782 4.337 -6.973 1.00 75.06 247 GLY A O 1
ATOM 1960 N N . THR A 1 248 ? -2.446 2.239 -7.415 1.00 85.00 248 THR A N 1
ATOM 1961 C CA . THR A 1 248 ? -3.894 2.506 -7.408 1.00 85.00 248 THR A CA 1
ATOM 1962 C C . THR A 1 248 ? -4.612 1.790 -6.273 1.00 85.00 248 THR A C 1
ATOM 1964 O O . THR A 1 248 ? -4.284 0.655 -5.946 1.00 85.00 248 THR A O 1
ATOM 1967 N N . VAL A 1 249 ? -5.640 2.437 -5.720 1.00 87.69 249 VAL A N 1
ATOM 1968 C CA . VAL A 1 249 ? -6.602 1.818 -4.798 1.00 87.69 249 VAL A CA 1
ATOM 1969 C C . VAL A 1 249 ? -7.991 1.939 -5.399 1.00 87.69 249 VAL A C 1
ATOM 1971 O O . VAL A 1 249 ? -8.402 3.039 -5.773 1.00 87.69 249 VAL A O 1
ATOM 1974 N N . THR A 1 250 ? -8.704 0.821 -5.450 1.00 90.62 250 THR A N 1
ATOM 1975 C CA . THR A 1 250 ? -10.095 0.735 -5.895 1.00 90.62 250 THR A CA 1
ATOM 1976 C C . THR A 1 250 ? -10.940 0.332 -4.693 1.00 90.62 250 THR A C 1
ATOM 1978 O O . THR A 1 250 ? -10.759 -0.756 -4.160 1.00 90.62 250 THR A O 1
ATOM 1981 N N . TRP A 1 251 ? -11.847 1.205 -4.245 1.00 87.38 251 TRP A N 1
ATOM 1982 C CA . TRP A 1 251 ? -12.683 0.960 -3.057 1.00 87.38 251 TRP A CA 1
ATOM 1983 C C . TRP A 1 251 ? -13.891 0.067 -3.316 1.00 87.38 251 TRP A C 1
ATOM 1985 O O . TRP A 1 251 ? -14.354 -0.591 -2.398 1.00 87.38 251 TRP A O 1
ATOM 1995 N N . CYS A 1 252 ? -14.387 0.063 -4.549 1.00 89.12 252 CYS A N 1
ATOM 1996 C CA . CYS A 1 252 ? -15.519 -0.741 -4.986 1.00 89.12 252 CYS A CA 1
ATOM 1997 C C . CYS A 1 252 ? -15.299 -1.075 -6.462 1.00 89.12 252 CYS A C 1
ATOM 1999 O O . CYS A 1 252 ? -15.339 -0.188 -7.319 1.00 89.12 252 CYS A O 1
ATOM 2001 N N . GLY A 1 253 ? -15.002 -2.336 -6.759 1.00 89.44 253 GLY A N 1
ATOM 2002 C CA . GLY A 1 253 ? -14.831 -2.826 -8.122 1.00 89.44 253 GLY A CA 1
ATOM 2003 C C . GLY A 1 253 ? -15.059 -4.333 -8.227 1.00 89.44 253 GLY A C 1
ATOM 2004 O O . GLY A 1 253 ? -15.475 -4.979 -7.273 1.00 89.44 253 GLY A O 1
ATOM 2005 N N . GLY A 1 254 ? -14.801 -4.905 -9.404 1.00 88.62 254 GLY A N 1
ATOM 2006 C CA . GLY A 1 254 ? -15.118 -6.308 -9.681 1.00 88.62 254 GLY A CA 1
ATOM 2007 C C . GLY A 1 254 ? -16.547 -6.486 -10.197 1.00 88.62 254 GLY A C 1
ATOM 2008 O O . GLY A 1 254 ? -17.020 -5.678 -10.997 1.00 88.62 254 GLY A O 1
ATOM 2009 N N . ASP A 1 255 ? -17.206 -7.579 -9.811 1.00 87.69 255 ASP A N 1
ATOM 2010 C CA . ASP A 1 255 ? -18.598 -7.843 -10.174 1.00 87.69 255 ASP A CA 1
ATOM 2011 C C . ASP A 1 255 ? -19.550 -6.899 -9.424 1.00 87.69 255 ASP A C 1
ATOM 2013 O O . ASP A 1 255 ? -19.484 -6.782 -8.204 1.00 87.69 255 ASP A O 1
ATOM 2017 N N . GLN A 1 256 ? -20.462 -6.242 -10.146 1.00 83.25 256 GLN A N 1
ATOM 2018 C CA . GLN A 1 256 ? -21.355 -5.228 -9.569 1.00 83.25 256 GLN A CA 1
ATOM 2019 C C . GLN A 1 256 ? -22.296 -5.776 -8.489 1.00 83.25 256 GLN A C 1
ATOM 2021 O O . GLN A 1 256 ? -22.775 -5.010 -7.656 1.00 83.25 256 GLN A O 1
ATOM 2026 N N . SER A 1 257 ? -22.583 -7.080 -8.501 1.00 86.25 257 SER A N 1
ATOM 2027 C CA . SER A 1 257 ? -23.438 -7.706 -7.490 1.00 86.25 257 SER A CA 1
ATOM 2028 C C . SER A 1 257 ? -22.701 -8.023 -6.188 1.00 86.25 257 SER A C 1
ATOM 2030 O O . SER A 1 257 ? -23.351 -8.220 -5.165 1.00 86.25 257 SER A O 1
ATOM 2032 N N . ASN A 1 258 ? -21.366 -8.084 -6.225 1.00 88.06 258 ASN A N 1
ATOM 2033 C CA . ASN A 1 258 ? -20.507 -8.450 -5.098 1.00 88.06 258 ASN A CA 1
ATOM 2034 C C . ASN A 1 258 ? -19.173 -7.683 -5.184 1.00 88.06 258 ASN A C 1
ATOM 2036 O O . ASN A 1 258 ? -18.131 -8.307 -5.384 1.00 88.06 258 ASN A O 1
ATOM 2040 N N . PRO A 1 259 ? -19.185 -6.340 -5.138 1.00 91.62 259 PRO A N 1
ATOM 2041 C CA . PRO A 1 259 ? -17.965 -5.567 -5.310 1.00 91.62 259 PRO A CA 1
ATOM 2042 C C . PRO A 1 259 ? -16.969 -5.840 -4.182 1.00 91.62 259 PRO A C 1
ATOM 2044 O O . PRO A 1 259 ? -17.361 -6.129 -3.060 1.00 91.62 259 PRO A O 1
ATOM 2047 N N . CYS A 1 260 ? -15.681 -5.698 -4.474 1.00 94.56 260 CYS A N 1
ATOM 2048 C CA . CYS A 1 260 ? -14.621 -5.749 -3.475 1.00 94.56 260 CYS A CA 1
ATOM 2049 C C . CYS A 1 260 ? -13.579 -4.652 -3.709 1.00 94.56 260 CYS A C 1
ATOM 2051 O O . CYS A 1 260 ? -13.573 -3.984 -4.751 1.00 94.56 260 CYS A O 1
ATOM 2053 N N . ALA A 1 261 ? -12.700 -4.465 -2.727 1.00 95.19 261 ALA A N 1
ATOM 2054 C CA . ALA A 1 261 ? -11.640 -3.473 -2.778 1.00 95.19 261 ALA A CA 1
ATOM 2055 C C . ALA A 1 261 ? -10.285 -4.094 -3.151 1.00 95.19 261 ALA A C 1
ATOM 2057 O O . ALA A 1 261 ? -10.011 -5.264 -2.865 1.00 95.19 261 ALA A O 1
ATOM 2058 N N . GLU A 1 262 ? -9.413 -3.293 -3.763 1.00 94.94 262 GLU A N 1
ATOM 2059 C CA . GLU A 1 262 ? -8.020 -3.654 -4.032 1.00 94.94 262 GLU A CA 1
ATOM 2060 C C . GLU A 1 262 ? -7.051 -2.483 -3.886 1.00 94.94 262 GLU A C 1
ATOM 2062 O O . GLU A 1 262 ? -7.412 -1.308 -3.973 1.00 94.94 262 GLU A O 1
ATOM 2067 N N . ALA A 1 263 ? -5.781 -2.840 -3.739 1.00 92.56 263 ALA A N 1
ATOM 2068 C CA . ALA A 1 263 ? -4.635 -1.958 -3.813 1.00 92.56 263 ALA A CA 1
ATOM 2069 C C . ALA A 1 263 ? -3.553 -2.602 -4.688 1.00 92.56 263 ALA A C 1
ATOM 2071 O O . ALA A 1 263 ? -3.189 -3.763 -4.490 1.00 92.56 263 ALA A O 1
ATOM 2072 N N . TRP A 1 264 ? -3.017 -1.847 -5.642 1.00 90.25 264 TRP A N 1
ATOM 2073 C CA . TRP A 1 264 ? -1.937 -2.262 -6.534 1.00 90.25 264 TRP A CA 1
ATOM 2074 C C . TRP A 1 264 ? -0.756 -1.308 -6.381 1.00 90.25 264 TRP A C 1
ATOM 2076 O O . TRP A 1 264 ? -0.921 -0.099 -6.509 1.00 90.25 264 TRP A O 1
ATOM 2086 N N . GLN A 1 265 ? 0.434 -1.851 -6.110 1.00 84.38 265 GLN A N 1
ATOM 2087 C CA . GLN A 1 265 ? 1.705 -1.119 -6.011 1.00 84.38 265 GLN A CA 1
ATOM 2088 C C . GLN A 1 265 ? 1.697 0.113 -5.086 1.00 84.38 265 GLN A C 1
ATOM 2090 O O . GLN A 1 265 ? 2.378 1.107 -5.347 1.00 84.38 265 GLN A O 1
ATOM 2095 N N . CYS A 1 266 ? 0.955 0.070 -3.984 1.00 76.50 266 CYS A N 1
ATOM 2096 C CA . CYS A 1 266 ? 0.930 1.152 -3.005 1.00 76.50 266 CYS A CA 1
ATOM 2097 C C . CYS A 1 266 ? 0.938 0.614 -1.577 1.00 76.50 266 CYS A C 1
ATOM 2099 O O . CYS A 1 266 ? 0.496 -0.506 -1.321 1.00 76.50 266 CYS A O 1
ATOM 2101 N N . ASN A 1 267 ? 1.422 1.441 -0.655 1.00 80.88 267 ASN A N 1
ATOM 2102 C CA . ASN A 1 267 ? 1.179 1.245 0.763 1.00 80.88 267 ASN A CA 1
ATOM 2103 C C . ASN A 1 267 ? -0.179 1.859 1.134 1.00 80.88 267 ASN A C 1
ATOM 2105 O O . ASN A 1 267 ? -0.703 2.695 0.399 1.00 80.88 267 ASN A O 1
ATOM 2109 N N . PHE A 1 268 ? -0.772 1.413 2.234 1.00 85.12 268 PHE A N 1
ATOM 2110 C CA . PHE A 1 268 ? -2.037 1.929 2.748 1.00 85.12 268 PHE A CA 1
ATOM 2111 C C . PHE A 1 268 ? -2.245 1.514 4.206 1.00 85.12 268 PHE A C 1
ATOM 2113 O O . PHE A 1 268 ? -1.778 0.459 4.629 1.00 85.12 268 PHE A O 1
ATOM 2120 N N . ASP A 1 269 ? -3.011 2.297 4.958 1.00 87.06 269 ASP A N 1
ATOM 2121 C CA . ASP A 1 269 ? -3.647 1.865 6.206 1.00 87.06 269 ASP A CA 1
ATOM 2122 C C . ASP A 1 269 ? -5.093 2.365 6.201 1.00 87.06 269 ASP A C 1
ATOM 2124 O O . ASP A 1 269 ? -5.350 3.571 6.139 1.00 87.06 269 ASP A O 1
ATOM 2128 N N . PHE A 1 270 ? -6.031 1.418 6.204 1.00 89.19 270 PHE A N 1
ATOM 2129 C CA . PHE A 1 270 ? -7.463 1.674 6.219 1.00 89.19 270 PHE A CA 1
ATOM 2130 C C . PHE A 1 270 ? -8.053 1.157 7.508 1.00 89.19 270 PHE A C 1
ATOM 2132 O O . PHE A 1 270 ? -7.982 -0.041 7.790 1.00 89.19 270 PHE A O 1
ATOM 2139 N N . CYS A 1 271 ? -8.673 2.045 8.283 1.00 91.25 271 CYS A N 1
ATOM 2140 C CA . CYS A 1 271 ? -9.241 1.638 9.557 1.00 91.25 271 CYS A CA 1
ATOM 2141 C C . CYS A 1 271 ? -10.527 2.344 9.952 1.00 91.25 271 CYS A C 1
ATOM 2143 O O . CYS A 1 271 ? -10.791 3.482 9.573 1.00 91.25 271 CYS A O 1
ATOM 2145 N N . GLN A 1 272 ? -11.304 1.646 10.771 1.00 89.81 272 GLN A N 1
ATOM 2146 C CA . GLN A 1 272 ? -12.423 2.190 11.519 1.00 89.81 272 GLN A CA 1
ATOM 2147 C C . GLN A 1 272 ? -12.162 2.021 13.008 1.00 89.81 272 GLN A C 1
ATOM 2149 O O . GLN A 1 272 ? -11.675 0.983 13.461 1.00 89.81 272 GLN A O 1
ATOM 2154 N N . LYS A 1 273 ? -12.494 3.059 13.773 1.00 89.06 273 LYS A N 1
ATOM 2155 C CA . LYS A 1 273 ? -12.385 3.074 15.229 1.00 89.06 273 LYS A CA 1
ATOM 2156 C C . LYS A 1 273 ? -13.787 3.130 15.826 1.00 89.06 273 LYS A C 1
ATOM 2158 O O . LYS A 1 273 ? -14.546 4.050 15.539 1.00 89.06 273 LYS A O 1
ATOM 2163 N N . LEU A 1 274 ? -14.112 2.157 16.667 1.00 89.75 274 LEU A N 1
ATOM 2164 C CA . LEU A 1 274 ? -15.317 2.138 17.488 1.00 89.75 274 LEU A CA 1
ATOM 2165 C C . LEU A 1 274 ? -14.920 2.367 18.945 1.00 89.75 274 LEU A C 1
ATOM 2167 O O . LEU A 1 274 ? -14.068 1.659 19.480 1.00 89.75 274 LEU A O 1
ATOM 2171 N N . GLU A 1 275 ? -15.543 3.343 19.594 1.00 88.81 275 GLU A N 1
ATOM 2172 C CA . GLU A 1 275 ? -15.297 3.659 21.001 1.00 88.81 275 GLU A CA 1
ATOM 2173 C C . GLU A 1 275 ? -16.521 3.353 21.865 1.00 88.81 275 GLU A C 1
ATOM 2175 O O . GLU A 1 275 ? -17.662 3.417 21.409 1.00 88.81 275 GLU A O 1
ATOM 2180 N N . GLY A 1 276 ? -16.292 3.032 23.140 1.00 88.12 276 GLY A N 1
ATOM 2181 C CA . GLY A 1 276 ? -17.364 2.667 24.069 1.00 88.12 276 GLY A CA 1
ATOM 2182 C C . GLY A 1 276 ? -17.956 1.284 23.798 1.00 88.12 276 GLY A C 1
ATOM 2183 O O . GLY A 1 276 ? -19.103 1.031 24.164 1.00 88.12 276 GLY A O 1
ATOM 2184 N N . MET A 1 277 ? -17.187 0.408 23.152 1.00 92.12 277 MET A N 1
ATOM 2185 C CA . MET A 1 277 ? -17.552 -0.985 22.921 1.00 92.12 277 MET A CA 1
ATOM 2186 C C . MET A 1 277 ? -17.481 -1.797 24.225 1.00 92.12 277 MET A C 1
ATOM 2188 O O . MET A 1 277 ? -16.706 -1.446 25.118 1.00 92.12 277 MET A O 1
ATOM 2192 N N . PRO A 1 278 ? -18.268 -2.883 24.364 1.00 92.00 278 PRO A N 1
ATOM 2193 C CA . PRO A 1 278 ? -18.172 -3.780 25.510 1.00 92.00 278 PRO A CA 1
ATOM 2194 C C . PRO A 1 278 ? -16.741 -4.275 25.735 1.00 92.00 278 PRO A C 1
ATOM 2196 O O . PRO A 1 278 ? -16.064 -4.690 24.794 1.00 92.00 278 PRO A O 1
ATOM 2199 N N . THR A 1 279 ? -16.281 -4.288 26.981 1.00 91.62 279 THR A N 1
ATOM 2200 C CA . THR A 1 279 ? -15.002 -4.924 27.298 1.00 91.62 279 THR A CA 1
ATOM 2201 C C . THR A 1 279 ? -15.089 -6.422 27.011 1.00 91.62 279 THR A C 1
ATOM 2203 O O . THR A 1 279 ? -16.031 -7.090 27.444 1.00 91.62 279 THR A O 1
ATOM 2206 N N . GLY A 1 280 ? -14.121 -6.964 26.272 1.00 92.50 280 GLY A N 1
ATOM 2207 C CA . GLY A 1 280 ? -14.083 -8.397 25.994 1.00 92.50 280 GLY A CA 1
ATOM 2208 C C . GLY A 1 280 ? -13.354 -8.780 24.716 1.00 92.50 280 GLY A C 1
ATOM 2209 O O . GLY A 1 280 ? -12.595 -8.000 24.138 1.00 92.50 280 GLY A O 1
ATOM 2210 N N . LEU A 1 281 ? -13.574 -10.029 24.312 1.00 95.88 281 LEU A N 1
ATOM 2211 C CA . LE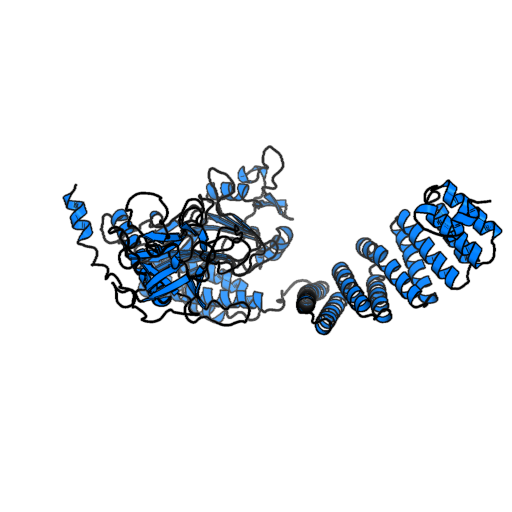U A 1 281 ? -12.969 -10.636 23.136 1.00 95.88 281 LEU A CA 1
ATOM 2212 C C . LEU A 1 281 ? -13.850 -10.392 21.910 1.00 95.88 281 LEU A C 1
ATOM 2214 O O . LEU A 1 281 ? -15.053 -10.633 21.941 1.00 95.88 281 LEU A O 1
ATOM 2218 N N . TYR A 1 282 ? -13.231 -9.985 20.814 1.00 97.31 282 TYR A N 1
ATOM 2219 C CA . TYR A 1 282 ? -13.872 -9.798 19.522 1.00 97.31 282 TYR A CA 1
ATOM 2220 C C . TYR A 1 282 ? -13.239 -10.724 18.496 1.00 97.31 282 TYR A C 1
ATOM 2222 O O . TYR A 1 282 ? -12.025 -10.937 18.504 1.00 97.31 282 TYR A O 1
ATOM 2230 N N . LYS A 1 283 ? -14.070 -11.252 17.604 1.00 97.44 283 LYS A N 1
ATOM 2231 C CA . LYS A 1 283 ? -13.676 -11.943 16.380 1.00 97.44 283 LYS A CA 1
ATOM 2232 C C . LYS A 1 283 ? -13.957 -11.021 15.205 1.00 97.44 283 LYS A C 1
ATOM 2234 O O . LYS A 1 283 ? -15.081 -10.549 15.051 1.00 97.44 283 LYS A O 1
ATOM 2239 N N . VAL A 1 284 ? -12.933 -10.775 14.406 1.00 97.56 284 VAL A N 1
ATOM 2240 C CA . VAL A 1 284 ? -12.990 -9.964 13.196 1.00 97.56 284 VAL A CA 1
ATOM 2241 C C . VAL A 1 284 ? -12.739 -10.891 12.020 1.00 97.56 284 VAL A C 1
ATOM 2243 O O . VAL A 1 284 ? -11.661 -11.466 11.921 1.00 97.56 284 VAL A O 1
ATOM 2246 N N . ASP A 1 285 ? -13.730 -11.062 11.160 1.00 97.50 285 ASP A N 1
ATOM 2247 C CA . ASP A 1 285 ? -13.621 -11.843 9.935 1.00 97.50 285 ASP A CA 1
ATOM 2248 C C . ASP A 1 285 ? -13.512 -10.909 8.731 1.00 97.50 285 ASP A C 1
ATOM 2250 O O . ASP A 1 285 ? -14.207 -9.895 8.671 1.00 97.50 285 ASP A O 1
ATOM 2254 N N . MET A 1 286 ? -12.647 -11.242 7.780 1.00 97.56 286 MET A N 1
ATOM 2255 C CA . MET A 1 286 ? -12.515 -10.517 6.519 1.00 97.56 286 MET A CA 1
ATOM 2256 C C . MET A 1 286 ? -11.977 -11.462 5.451 1.00 97.56 286 MET A C 1
ATOM 2258 O O . MET A 1 286 ? -11.082 -12.270 5.709 1.00 97.56 286 MET A O 1
ATOM 2262 N N . GLN A 1 287 ? -12.482 -11.322 4.231 1.00 98.06 287 GLN A N 1
ATOM 2263 C CA . GLN A 1 287 ? -11.923 -12.012 3.079 1.00 98.06 287 GLN A CA 1
ATOM 2264 C C . GLN A 1 287 ? -10.787 -11.163 2.543 1.00 98.06 287 GLN A C 1
ATOM 2266 O O . GLN A 1 287 ? -11.011 -10.003 2.217 1.00 98.06 287 GLN A O 1
ATOM 2271 N N . ALA A 1 288 ? -9.565 -11.692 2.503 1.00 98.12 288 ALA A N 1
ATOM 2272 C CA . ALA A 1 288 ? -8.445 -10.938 1.952 1.00 98.12 288 ALA A CA 1
ATOM 2273 C C . ALA A 1 288 ? -7.270 -11.819 1.534 1.00 98.12 288 ALA A C 1
ATOM 2275 O O . ALA A 1 288 ? -6.955 -12.824 2.179 1.00 98.12 288 ALA A O 1
ATOM 2276 N N . PHE A 1 289 ? -6.556 -11.375 0.506 1.00 98.25 289 PHE A N 1
ATOM 2277 C CA . PHE A 1 289 ? -5.269 -11.933 0.110 1.00 98.25 289 PHE A CA 1
ATOM 2278 C C . PHE A 1 289 ? -4.305 -10.838 -0.341 1.00 98.25 289 PHE A C 1
ATOM 2280 O O . PHE A 1 289 ? -4.701 -9.706 -0.626 1.00 98.25 289 PHE A O 1
ATOM 2287 N N . ALA A 1 290 ? -3.035 -11.213 -0.461 1.00 96.88 290 ALA A N 1
ATOM 2288 C CA . ALA A 1 290 ? -2.013 -10.403 -1.096 1.00 96.88 290 ALA A CA 1
ATOM 2289 C C . ALA A 1 290 ? -1.076 -11.249 -1.964 1.00 96.88 290 ALA A C 1
ATOM 2291 O O . ALA A 1 290 ? -0.850 -12.442 -1.733 1.00 96.88 290 ALA A O 1
ATOM 2292 N N . ARG A 1 291 ? -0.495 -10.581 -2.954 1.00 94.25 291 ARG A N 1
ATOM 2293 C CA . ARG A 1 291 ? 0.579 -11.041 -3.823 1.00 94.25 291 ARG A CA 1
ATOM 2294 C C . ARG A 1 291 ? 1.707 -10.021 -3.739 1.00 94.25 291 ARG A C 1
ATOM 2296 O O . ARG A 1 291 ? 1.482 -8.827 -3.893 1.00 94.25 291 ARG A O 1
ATOM 2303 N N . THR A 1 292 ? 2.923 -10.485 -3.498 1.00 82.75 292 THR A N 1
ATOM 2304 C CA . THR A 1 292 ? 4.070 -9.639 -3.124 1.00 82.75 292 THR A CA 1
ATOM 2305 C C . THR A 1 292 ? 4.785 -8.967 -4.293 1.00 82.75 292 THR A C 1
ATOM 2307 O O . THR A 1 292 ? 5.585 -8.062 -4.064 1.00 82.75 292 THR A O 1
ATOM 2310 N N . ASN A 1 293 ? 4.517 -9.410 -5.523 1.00 80.56 293 ASN A N 1
ATOM 2311 C CA . ASN A 1 293 ? 5.155 -8.961 -6.761 1.00 80.56 293 ASN A CA 1
ATOM 2312 C C . ASN A 1 293 ? 4.276 -9.352 -7.967 1.00 80.56 293 ASN A C 1
ATOM 2314 O O . ASN A 1 293 ? 3.233 -9.978 -7.781 1.00 80.56 293 ASN A O 1
ATOM 2318 N N . GLU A 1 294 ? 4.694 -9.043 -9.196 1.00 79.69 294 GLU A N 1
ATOM 2319 C CA . GLU A 1 294 ? 4.085 -9.570 -10.420 1.00 79.69 294 GLU A CA 1
ATOM 2320 C C . GLU A 1 294 ? 4.007 -11.104 -10.376 1.00 79.69 294 GLU A C 1
ATOM 2322 O O . GLU A 1 294 ? 4.878 -11.748 -9.774 1.00 79.69 294 GLU A O 1
ATOM 2327 N N . PRO A 1 295 ? 2.994 -11.725 -11.015 1.00 79.25 295 PRO A N 1
ATOM 2328 C CA . PRO A 1 295 ? 2.638 -13.104 -10.705 1.00 79.25 295 PRO A CA 1
ATOM 2329 C C . PRO A 1 295 ? 3.786 -14.086 -10.958 1.00 79.25 295 PRO A C 1
ATOM 2331 O O . PRO A 1 295 ? 4.019 -14.997 -10.169 1.00 79.25 295 PRO A O 1
ATOM 2334 N N . ARG A 1 296 ? 4.604 -13.846 -11.984 1.00 75.12 296 ARG A N 1
ATOM 2335 C CA . ARG A 1 296 ? 5.777 -14.685 -12.244 1.00 75.12 296 ARG A CA 1
ATOM 2336 C C . ARG A 1 296 ? 6.784 -14.688 -11.089 1.00 75.12 296 ARG A C 1
ATOM 2338 O O . ARG A 1 296 ? 7.274 -15.752 -10.737 1.00 75.12 296 ARG A O 1
ATOM 2345 N N . PHE A 1 297 ? 7.107 -13.531 -10.512 1.00 70.69 297 PHE A N 1
ATOM 2346 C CA . PHE A 1 297 ? 8.106 -13.435 -9.440 1.00 70.69 297 PHE A CA 1
ATOM 2347 C C . PHE A 1 297 ? 7.542 -13.922 -8.109 1.00 70.69 297 PHE A C 1
ATOM 2349 O O . PHE A 1 297 ? 8.175 -14.737 -7.443 1.00 70.69 297 PHE A O 1
ATOM 2356 N N . ALA A 1 298 ? 6.318 -13.501 -7.778 1.00 73.44 298 ALA A N 1
ATOM 2357 C CA . ALA A 1 298 ? 5.647 -13.908 -6.549 1.00 73.44 298 ALA A CA 1
ATOM 2358 C C . ALA A 1 298 ? 5.446 -15.435 -6.470 1.00 73.44 298 ALA A C 1
ATOM 2360 O O . ALA A 1 298 ? 5.442 -16.005 -5.380 1.00 73.44 298 ALA A O 1
ATOM 2361 N N . TRP A 1 299 ? 5.331 -16.122 -7.613 1.00 79.25 299 TRP A N 1
ATOM 2362 C CA . TRP A 1 299 ? 5.276 -17.583 -7.664 1.00 79.25 299 TRP A CA 1
ATOM 2363 C C . TRP A 1 299 ? 6.547 -18.264 -7.136 1.00 79.25 299 TRP A C 1
ATOM 2365 O O . TRP A 1 299 ? 6.460 -19.233 -6.376 1.00 79.25 299 TRP A O 1
ATOM 2375 N N . TYR A 1 300 ? 7.727 -17.773 -7.529 1.00 69.31 300 TYR A N 1
ATOM 2376 C CA . TYR A 1 300 ? 9.008 -18.381 -7.154 1.00 69.31 300 TYR A CA 1
ATOM 2377 C C . TYR A 1 300 ? 9.372 -18.145 -5.685 1.00 69.31 300 TYR A C 1
ATOM 2379 O O . TYR A 1 300 ? 10.080 -18.958 -5.101 1.00 69.31 300 TYR A O 1
ATOM 2387 N N . GLU A 1 301 ? 8.862 -17.075 -5.073 1.00 71.69 301 GLU A N 1
ATOM 2388 C CA . GLU A 1 301 ? 9.076 -16.774 -3.652 1.00 71.69 301 GLU A CA 1
ATOM 2389 C C . GLU A 1 301 ? 7.920 -17.218 -2.743 1.00 71.69 301 GLU A C 1
ATOM 2391 O O . GLU A 1 301 ? 7.980 -16.988 -1.537 1.00 71.69 301 GLU A O 1
ATOM 2396 N N . ARG A 1 302 ? 6.871 -17.863 -3.277 1.00 79.69 302 ARG A N 1
ATOM 2397 C CA . ARG A 1 302 ? 5.608 -18.130 -2.558 1.00 79.69 302 ARG A CA 1
ATOM 2398 C C . ARG A 1 302 ? 5.782 -18.783 -1.187 1.00 79.69 302 ARG A C 1
ATOM 2400 O O . ARG A 1 302 ? 4.968 -18.550 -0.293 1.00 79.69 302 ARG A O 1
ATOM 2407 N N . ASP A 1 303 ? 6.834 -19.586 -1.016 1.00 77.38 303 ASP A N 1
ATOM 2408 C CA . ASP A 1 303 ? 7.053 -20.324 0.219 1.00 77.38 303 ASP A CA 1
ATOM 2409 C C . ASP A 1 303 ? 7.812 -19.579 1.314 1.00 77.38 303 ASP A C 1
ATOM 2411 O O . ASP A 1 303 ? 7.601 -19.857 2.500 1.00 77.38 303 ASP A O 1
ATOM 2415 N N . SER A 1 304 ? 8.635 -18.614 0.915 1.00 71.94 304 SER A N 1
ATOM 2416 C CA . SER A 1 304 ? 9.441 -17.754 1.784 1.00 71.94 304 SER A CA 1
ATOM 2417 C C . SER A 1 304 ? 8.912 -16.320 1.863 1.00 71.94 304 SER A C 1
ATOM 2419 O O . SER A 1 304 ? 9.441 -15.516 2.628 1.00 71.94 304 SER A O 1
ATOM 2421 N N . ALA A 1 305 ? 7.885 -15.983 1.079 1.00 74.12 305 ALA A N 1
ATOM 2422 C CA . ALA A 1 305 ? 7.334 -14.641 0.986 1.00 74.12 305 ALA A CA 1
ATOM 2423 C C . ALA A 1 305 ? 6.783 -14.160 2.334 1.00 74.12 305 ALA A C 1
ATOM 2425 O O . ALA A 1 305 ? 5.842 -14.728 2.894 1.00 74.12 305 ALA A O 1
ATOM 2426 N N . PHE A 1 306 ? 7.326 -13.045 2.819 1.00 83.00 306 PHE A N 1
ATOM 2427 C CA . PHE A 1 306 ? 6.714 -12.293 3.904 1.00 83.00 306 PHE A CA 1
ATOM 2428 C C . PHE A 1 306 ? 5.547 -11.458 3.366 1.00 83.00 306 PHE A C 1
ATOM 2430 O O . PHE A 1 306 ? 5.755 -10.454 2.671 1.00 83.00 306 PHE A O 1
ATOM 2437 N N . ILE A 1 307 ? 4.321 -11.859 3.710 1.00 90.81 307 ILE A N 1
ATOM 2438 C CA . ILE A 1 307 ? 3.113 -11.070 3.458 1.00 90.81 307 ILE A CA 1
ATOM 2439 C C . ILE A 1 307 ? 3.066 -9.911 4.465 1.00 90.81 307 ILE A C 1
ATOM 2441 O O . ILE A 1 307 ? 2.850 -10.114 5.667 1.00 90.81 307 ILE A O 1
ATOM 2445 N N . SER A 1 308 ? 3.333 -8.694 3.983 1.00 89.44 308 SER A N 1
ATOM 2446 C CA . SER A 1 308 ? 3.295 -7.473 4.800 1.00 89.44 308 SER A CA 1
ATOM 2447 C C . SER A 1 308 ? 1.882 -6.929 4.970 1.00 89.44 308 SER A C 1
ATOM 2449 O O . SER A 1 308 ? 1.609 -6.366 6.029 1.00 89.44 308 SER A O 1
ATOM 2451 N N . THR A 1 309 ? 0.989 -7.171 4.005 1.00 95.06 309 THR A N 1
ATOM 2452 C CA . THR A 1 309 ? -0.431 -6.835 4.124 1.00 95.06 309 THR A CA 1
ATOM 2453 C C . THR A 1 309 ? -1.057 -7.607 5.288 1.00 95.06 309 THR A C 1
ATOM 2455 O O . THR A 1 309 ? -0.991 -8.839 5.337 1.00 95.06 309 THR A O 1
ATOM 2458 N N . VAL A 1 310 ? -1.673 -6.895 6.228 1.00 94.69 310 VAL A N 1
ATOM 2459 C CA . VAL A 1 310 ? -2.336 -7.490 7.395 1.00 94.69 310 VAL A CA 1
ATOM 2460 C C . VAL A 1 310 ? -3.735 -6.947 7.575 1.00 94.69 310 VAL A C 1
ATOM 2462 O O . VAL A 1 310 ? -3.959 -5.749 7.421 1.00 94.69 310 VAL A O 1
ATOM 2465 N N . ILE A 1 311 ? -4.640 -7.818 8.006 1.00 96.06 311 ILE A N 1
ATOM 2466 C CA . ILE A 1 311 ? -5.826 -7.403 8.752 1.00 96.06 311 ILE A CA 1
ATOM 2467 C C . ILE A 1 311 ? -5.376 -7.161 10.187 1.00 96.06 311 ILE A C 1
ATOM 2469 O O . ILE A 1 311 ? -4.581 -7.931 10.730 1.00 96.06 311 ILE A O 1
ATOM 2473 N N . TYR A 1 312 ? -5.877 -6.112 10.822 1.00 94.50 312 TYR A N 1
ATOM 2474 C CA . TYR A 1 312 ? -5.555 -5.831 12.208 1.00 94.50 312 TYR A CA 1
ATOM 2475 C C . TYR A 1 312 ? -6.778 -5.421 13.017 1.00 94.50 312 TYR A C 1
ATOM 2477 O O . TYR A 1 312 ? -7.758 -4.887 12.498 1.00 94.50 312 TYR A O 1
ATOM 2485 N N . ALA A 1 313 ? -6.702 -5.703 14.313 1.00 94.12 313 ALA A N 1
ATOM 2486 C CA . ALA A 1 313 ? -7.704 -5.350 15.297 1.00 94.12 313 ALA A CA 1
ATOM 2487 C C . ALA A 1 313 ? -7.001 -5.015 16.624 1.00 94.12 313 ALA A C 1
ATOM 2489 O O . ALA A 1 313 ? -6.459 -5.893 17.300 1.00 94.12 313 ALA A O 1
ATOM 2490 N N . ASN A 1 314 ? -6.970 -3.732 16.984 1.00 90.81 314 ASN A N 1
ATOM 2491 C CA . ASN A 1 314 ? -6.101 -3.172 18.020 1.00 90.81 314 ASN A CA 1
ATOM 2492 C C . ASN A 1 314 ? -4.635 -3.593 17.791 1.00 90.81 314 ASN A C 1
ATOM 2494 O O . ASN A 1 314 ? -4.064 -3.301 16.745 1.00 90.81 314 ASN A O 1
ATOM 2498 N N . GLU A 1 315 ? -4.032 -4.288 18.758 1.00 84.00 315 GLU A N 1
ATOM 2499 C CA . GLU A 1 315 ? -2.658 -4.805 18.685 1.00 84.00 315 GLU A CA 1
ATOM 2500 C C . GLU A 1 315 ? -2.547 -6.152 17.952 1.00 84.00 315 GLU A C 1
ATOM 2502 O O . GLU A 1 315 ? -1.442 -6.643 17.727 1.00 84.00 315 GLU A O 1
ATOM 2507 N N . ALA A 1 316 ? -3.672 -6.795 17.630 1.00 90.00 316 ALA A N 1
ATOM 2508 C CA . ALA A 1 316 ? -3.669 -8.048 16.894 1.00 90.00 316 ALA A CA 1
ATOM 2509 C C . ALA A 1 316 ? -3.446 -7.757 15.405 1.00 90.00 316 ALA A C 1
ATOM 2511 O O . ALA A 1 316 ? -4.183 -6.968 14.820 1.00 90.00 316 ALA A O 1
ATOM 2512 N N . GLU A 1 317 ? -2.485 -8.438 14.783 1.00 90.50 317 GLU A N 1
ATOM 2513 C CA . GLU A 1 317 ? -2.263 -8.402 13.335 1.00 90.50 317 GLU A CA 1
ATOM 2514 C C . GLU A 1 317 ? -2.253 -9.816 12.759 1.00 90.50 317 GLU A C 1
ATOM 2516 O O . GLU A 1 317 ? -1.695 -10.739 13.355 1.00 90.50 317 GLU A O 1
ATOM 2521 N N . LEU A 1 318 ? -2.845 -9.977 11.581 1.00 90.62 318 LEU A N 1
ATOM 2522 C CA . LEU A 1 318 ? -2.931 -11.234 10.856 1.00 90.62 318 LEU A CA 1
ATOM 2523 C C . LEU A 1 318 ? -2.520 -10.998 9.397 1.00 90.62 318 LEU A C 1
ATOM 2525 O O . LEU A 1 318 ? -3.206 -10.240 8.708 1.00 90.62 318 LEU A O 1
ATOM 2529 N N . PRO A 1 319 ? -1.435 -11.630 8.906 1.00 92.88 319 PRO A N 1
ATOM 2530 C CA . PRO A 1 319 ? -1.118 -11.606 7.484 1.00 92.88 319 PRO A CA 1
ATOM 2531 C C . PRO A 1 319 ? -2.276 -12.187 6.686 1.00 92.88 319 PRO A C 1
ATOM 2533 O O . PRO A 1 319 ? -2.793 -13.249 7.034 1.00 92.88 319 PRO A O 1
ATOM 2536 N N . VAL A 1 320 ? -2.651 -11.501 5.613 1.00 96.69 320 VAL A N 1
ATOM 2537 C CA . VAL A 1 320 ? -3.665 -12.016 4.692 1.00 96.69 320 VAL A CA 1
ATOM 2538 C C . VAL A 1 320 ? -3.139 -13.240 3.939 1.00 96.69 320 VAL A C 1
ATOM 2540 O O . VAL A 1 320 ? -1.929 -13.486 3.886 1.00 96.69 320 VAL A O 1
ATOM 2543 N N . HIS A 1 321 ? -4.035 -14.007 3.318 1.00 96.44 321 HIS A N 1
ATOM 2544 C CA . HIS A 1 321 ? -3.654 -15.160 2.504 1.00 96.44 321 HIS A CA 1
ATOM 2545 C C . HIS A 1 321 ? -2.601 -14.794 1.450 1.00 96.44 321 HIS A C 1
ATOM 2547 O O . HIS A 1 321 ? -2.733 -13.795 0.743 1.00 96.44 321 HIS A O 1
ATOM 2553 N N . ASN A 1 322 ? -1.577 -15.636 1.288 1.00 94.50 322 ASN A N 1
ATOM 2554 C CA . ASN A 1 322 ? -0.688 -15.542 0.132 1.00 94.50 322 ASN A CA 1
ATOM 2555 C C . ASN A 1 322 ? -1.428 -16.086 -1.094 1.00 94.50 322 ASN A C 1
ATOM 2557 O O . ASN A 1 322 ? -1.657 -17.297 -1.191 1.00 94.50 322 ASN A O 1
ATOM 2561 N N . LEU A 1 323 ? -1.766 -15.213 -2.043 1.00 96.25 323 LEU A N 1
ATOM 2562 C CA . LEU A 1 323 ? -2.475 -15.597 -3.262 1.00 96.25 323 LEU A CA 1
ATOM 2563 C C . LEU A 1 323 ? -1.768 -16.738 -4.009 1.00 96.25 323 LEU A C 1
ATOM 2565 O O . LEU A 1 323 ? -2.423 -17.651 -4.499 1.00 96.25 323 LEU A O 1
ATOM 2569 N N . MET A 1 324 ? -0.432 -16.750 -4.025 1.00 92.69 324 MET A N 1
ATOM 2570 C CA . MET A 1 324 ? 0.353 -17.728 -4.791 1.00 92.69 324 MET A CA 1
ATOM 2571 C C . MET A 1 324 ? 0.341 -19.135 -4.191 1.00 92.69 324 MET A C 1
ATOM 2573 O O . MET A 1 324 ? 0.755 -20.083 -4.850 1.00 92.69 324 MET A O 1
ATOM 2577 N N . ARG A 1 325 ? -0.142 -19.291 -2.954 1.00 91.75 325 ARG A N 1
ATOM 2578 C CA . ARG A 1 325 ? -0.386 -20.602 -2.332 1.00 91.75 325 ARG A CA 1
ATOM 2579 C C . ARG A 1 325 ? -1.819 -21.100 -2.530 1.00 91.75 325 ARG A C 1
ATOM 2581 O O . ARG A 1 325 ? -2.104 -22.251 -2.224 1.00 91.75 325 ARG A O 1
ATOM 2588 N N . ASN A 1 326 ? -2.705 -20.256 -3.052 1.00 92.19 326 ASN A N 1
ATOM 2589 C CA . ASN A 1 326 ? -4.116 -20.555 -3.261 1.00 92.19 326 ASN A CA 1
ATOM 2590 C C . ASN A 1 326 ? -4.375 -20.743 -4.759 1.00 92.19 326 ASN A C 1
ATOM 2592 O O . ASN A 1 326 ? -4.872 -19.845 -5.438 1.00 92.19 326 ASN A O 1
ATOM 2596 N N . THR A 1 327 ? -3.971 -21.907 -5.276 1.00 93.06 327 THR A N 1
ATOM 2597 C CA . THR A 1 327 ? -4.110 -22.242 -6.700 1.00 93.06 327 THR A CA 1
ATOM 2598 C C . THR A 1 327 ? -5.330 -23.114 -6.975 1.00 93.06 327 THR A C 1
ATOM 2600 O O . THR A 1 327 ? -5.778 -23.879 -6.122 1.00 93.06 327 THR A O 1
ATOM 2603 N N . PHE A 1 328 ? -5.834 -23.022 -8.198 1.00 93.44 328 PHE A N 1
ATOM 2604 C CA . PHE A 1 328 ? -6.954 -23.779 -8.729 1.00 93.44 328 PHE A CA 1
ATOM 2605 C C . PHE A 1 328 ? -6.435 -24.706 -9.837 1.00 93.44 328 PHE A C 1
ATOM 2607 O O . PHE A 1 328 ? -5.824 -24.208 -10.782 1.00 93.44 328 PHE A O 1
ATOM 2614 N N . PRO A 1 329 ? -6.642 -26.031 -9.760 1.00 91.69 329 PRO A N 1
ATOM 2615 C CA . PRO A 1 329 ? -6.032 -26.969 -10.708 1.00 91.69 329 PRO A CA 1
ATOM 2616 C C . PRO A 1 329 ? -6.454 -26.758 -12.164 1.00 91.69 329 PRO A C 1
ATOM 2618 O O . PRO A 1 329 ? -5.635 -26.879 -13.066 1.00 91.69 329 PRO A O 1
ATOM 2621 N N . ASN A 1 330 ? -7.726 -26.433 -12.399 1.00 86.38 330 ASN A N 1
ATOM 2622 C CA . ASN A 1 330 ? -8.278 -26.273 -13.736 1.00 86.38 330 ASN A CA 1
ATOM 2623 C C . ASN A 1 330 ? -9.158 -25.028 -13.793 1.00 86.38 330 ASN A C 1
ATOM 2625 O O . ASN A 1 330 ? -10.111 -24.881 -13.031 1.00 86.38 330 ASN A O 1
ATOM 2629 N N . ARG A 1 331 ? -8.859 -24.138 -14.737 1.00 85.12 331 ARG A N 1
ATOM 2630 C CA . ARG A 1 331 ? -9.603 -22.898 -14.961 1.00 85.12 331 ARG A CA 1
ATOM 2631 C C . ARG A 1 331 ? -11.094 -23.120 -15.237 1.00 85.12 331 ARG A C 1
ATOM 2633 O O . ARG A 1 331 ? -11.907 -22.279 -14.869 1.00 85.12 331 ARG A O 1
ATOM 2640 N N . ASN A 1 332 ? -11.461 -24.211 -15.907 1.00 84.94 332 ASN A N 1
ATOM 2641 C CA . ASN A 1 332 ? -12.832 -24.427 -16.379 1.00 84.94 332 ASN A CA 1
ATOM 2642 C C . ASN A 1 332 ? -13.795 -24.899 -15.285 1.00 84.94 332 ASN A C 1
ATOM 2644 O O . ASN A 1 332 ? -15.008 -24.742 -15.452 1.00 84.94 332 ASN A O 1
ATOM 2648 N N . ASP A 1 333 ? -13.264 -25.401 -14.172 1.00 88.19 333 ASP A N 1
ATOM 2649 C CA . ASP A 1 333 ? -14.048 -25.912 -13.043 1.00 88.19 333 ASP A CA 1
ATOM 2650 C C . ASP A 1 333 ? -14.622 -24.780 -12.178 1.00 88.19 333 ASP A C 1
ATOM 2652 O O . ASP A 1 333 ? -15.515 -24.999 -11.360 1.00 88.19 333 ASP A O 1
ATOM 2656 N N . TYR A 1 334 ? -14.137 -23.551 -12.379 1.00 89.56 334 TYR A N 1
ATOM 2657 C CA . TYR A 1 334 ? -14.496 -22.390 -11.578 1.00 89.56 334 TYR A CA 1
ATOM 2658 C C . TYR A 1 334 ? -15.016 -21.264 -12.468 1.00 89.56 334 TYR A C 1
ATOM 2660 O O . TYR A 1 334 ? -14.261 -20.639 -13.214 1.00 89.56 334 TYR A O 1
ATOM 2668 N N . ASP A 1 335 ? -16.308 -20.951 -12.346 1.00 87.44 335 ASP A N 1
ATOM 2669 C CA . ASP A 1 335 ? -16.957 -19.898 -13.140 1.00 87.44 335 ASP A CA 1
ATOM 2670 C C . ASP A 1 335 ? -16.251 -18.537 -13.006 1.00 87.44 335 ASP A C 1
ATOM 2672 O O . ASP A 1 335 ? -16.180 -17.778 -13.970 1.00 87.44 335 ASP A O 1
ATOM 2676 N N . PHE A 1 336 ? -15.662 -18.253 -11.839 1.00 89.75 336 PHE A N 1
ATOM 2677 C CA . PHE A 1 336 ? -14.929 -17.013 -11.571 1.00 89.75 336 PHE A CA 1
ATOM 2678 C C . PHE A 1 336 ? -13.562 -16.915 -12.269 1.00 89.75 336 PHE A C 1
ATOM 2680 O O . PHE A 1 336 ? -13.020 -15.818 -12.375 1.00 89.75 336 PHE A O 1
ATOM 2687 N N . LEU A 1 337 ? -13.001 -18.020 -12.777 1.00 88.69 337 LEU A N 1
ATOM 2688 C CA . LEU A 1 337 ? -11.748 -18.020 -13.548 1.00 88.69 337 LEU A CA 1
ATOM 2689 C C . LEU A 1 337 ? -11.984 -17.976 -15.065 1.00 88.69 337 LEU A C 1
ATOM 2691 O O . LEU A 1 337 ? -11.034 -17.797 -15.842 1.00 88.69 337 LEU A O 1
ATOM 2695 N N . ARG A 1 338 ? -13.230 -18.139 -15.520 1.00 81.81 338 ARG A N 1
ATOM 2696 C CA . ARG A 1 338 ? -13.566 -18.097 -16.947 1.00 81.81 338 ARG A CA 1
ATOM 2697 C C . ARG A 1 338 ? -13.365 -16.678 -17.501 1.00 81.81 338 ARG A C 1
ATOM 2699 O O . ARG A 1 338 ? -13.610 -15.697 -16.798 1.00 81.81 338 ARG A O 1
ATOM 2706 N N . PRO A 1 339 ? -12.869 -16.536 -18.744 1.00 69.00 339 PRO A N 1
ATOM 2707 C CA . PRO A 1 339 ? -12.752 -15.222 -19.362 1.00 69.00 339 PRO A CA 1
ATOM 2708 C C . PRO A 1 339 ? -14.145 -14.611 -19.544 1.00 69.00 339 PRO A C 1
ATOM 2710 O O . PRO A 1 339 ? -15.134 -15.327 -19.709 1.00 69.00 339 PRO A O 1
ATOM 2713 N N . ALA A 1 340 ? -14.216 -13.281 -19.535 1.00 63.31 340 ALA A N 1
ATOM 2714 C CA . ALA A 1 340 ? -15.414 -12.586 -19.985 1.00 63.31 340 ALA A CA 1
ATOM 2715 C C . ALA A 1 340 ? -15.719 -12.962 -21.453 1.00 63.31 340 ALA A C 1
ATOM 2717 O O . ALA A 1 340 ? -14.808 -13.317 -22.202 1.00 63.31 340 ALA A O 1
ATOM 2718 N N . ILE A 1 341 ? -16.997 -12.905 -21.848 1.00 58.59 341 ILE A N 1
ATOM 2719 C CA . ILE A 1 341 ? -17.486 -13.340 -23.175 1.00 58.59 341 ILE A CA 1
ATOM 2720 C C . ILE A 1 341 ? -16.762 -12.618 -24.331 1.00 58.59 341 ILE A C 1
ATOM 2722 O O . ILE A 1 341 ? -16.632 -13.169 -25.418 1.00 58.59 341 ILE A O 1
ATOM 2726 N N . ASP A 1 342 ? -16.243 -11.417 -24.086 1.00 52.34 342 ASP A N 1
ATOM 2727 C CA . ASP A 1 342 ? -15.507 -10.582 -25.040 1.00 52.34 342 ASP A CA 1
ATOM 2728 C C . ASP A 1 342 ? -14.000 -10.908 -25.141 1.00 52.34 342 ASP A C 1
ATOM 2730 O O . ASP A 1 342 ? -13.289 -10.299 -25.937 1.00 52.34 342 ASP A O 1
ATOM 2734 N N . GLY A 1 343 ? -13.485 -11.852 -24.344 1.00 54.94 343 GLY A N 1
ATOM 2735 C CA . GLY A 1 343 ? -12.087 -12.296 -24.382 1.00 54.94 343 GLY A CA 1
ATOM 2736 C C . GLY A 1 343 ? -11.059 -11.280 -23.862 1.00 54.94 343 GLY A C 1
ATOM 2737 O O . GLY A 1 343 ? -9.863 -11.569 -23.878 1.00 54.94 343 GLY A O 1
ATOM 2738 N N . THR A 1 344 ? -11.489 -10.117 -23.365 1.00 48.84 344 THR A N 1
ATOM 2739 C CA . THR A 1 344 ? -10.601 -8.988 -23.026 1.00 48.84 344 THR A CA 1
ATOM 2740 C C . THR A 1 344 ? -9.924 -9.120 -21.659 1.00 48.84 344 THR A C 1
ATOM 2742 O O . THR A 1 344 ? -8.955 -8.416 -21.374 1.00 48.84 344 THR A O 1
ATOM 2745 N N . ASN A 1 345 ? -10.394 -10.036 -20.802 1.00 58.66 345 ASN A N 1
ATOM 2746 C CA . ASN A 1 345 ? -10.051 -10.033 -19.380 1.00 58.66 345 ASN A CA 1
ATOM 2747 C C . ASN A 1 345 ? -9.277 -11.291 -18.928 1.00 58.66 345 ASN A C 1
ATOM 2749 O O . ASN A 1 345 ? -9.781 -12.418 -18.993 1.00 58.66 345 ASN A O 1
ATOM 2753 N N . LYS A 1 346 ? -8.052 -11.102 -18.410 1.00 73.06 346 LYS A N 1
ATOM 2754 C CA . LYS A 1 346 ? -7.191 -12.164 -17.845 1.00 73.06 346 LYS A CA 1
ATOM 2755 C C . LYS A 1 346 ? -7.605 -12.505 -16.403 1.00 73.06 346 LYS A C 1
ATOM 2757 O O . LYS A 1 346 ? -6.868 -12.215 -15.466 1.00 73.06 346 LYS A O 1
ATOM 2762 N N . ALA A 1 347 ? -8.784 -13.116 -16.242 1.00 81.56 347 ALA A N 1
ATOM 2763 C CA . ALA A 1 347 ? -9.365 -13.510 -14.945 1.00 81.56 347 ALA A CA 1
ATOM 2764 C C . ALA A 1 347 ? -8.432 -14.368 -14.071 1.00 81.56 347 ALA A C 1
ATOM 2766 O O . ALA A 1 347 ? -8.444 -14.260 -12.845 1.00 81.56 347 ALA A O 1
ATOM 2767 N N . ALA A 1 348 ? -7.592 -15.181 -14.712 1.00 87.62 348 ALA A N 1
ATOM 2768 C CA . ALA A 1 348 ? -6.634 -16.048 -14.052 1.00 87.62 348 ALA A CA 1
ATOM 2769 C C . ALA A 1 348 ? -5.237 -15.898 -14.661 1.00 87.62 348 ALA A C 1
ATOM 2771 O O . ALA A 1 348 ? -5.100 -15.634 -15.860 1.00 87.62 348 ALA A O 1
ATOM 2772 N N . TRP A 1 349 ? -4.212 -16.111 -13.840 1.00 90.38 349 TRP A N 1
ATOM 2773 C CA . TRP A 1 349 ? -2.838 -16.322 -14.286 1.00 90.38 349 TRP A CA 1
ATOM 2774 C C . TRP A 1 349 ? -2.484 -17.801 -14.141 1.00 90.38 349 TRP A C 1
ATOM 2776 O O . TRP A 1 349 ? -2.764 -18.396 -13.103 1.00 90.38 349 TRP A O 1
ATOM 2786 N N . GLU A 1 350 ? -1.892 -18.382 -15.182 1.00 89.62 350 GLU A N 1
ATOM 2787 C CA . GLU A 1 350 ? -1.426 -19.770 -15.180 1.00 89.62 350 GLU A CA 1
ATOM 2788 C C . GLU A 1 350 ? -0.019 -19.853 -14.586 1.00 89.62 350 GLU A C 1
ATOM 2790 O O . GLU A 1 350 ? 0.885 -19.115 -14.986 1.00 89.62 350 GLU A O 1
ATOM 2795 N N . THR A 1 351 ? 0.155 -20.742 -13.615 1.00 82.81 351 THR A N 1
ATOM 2796 C CA . THR A 1 351 ? 1.423 -21.003 -12.945 1.00 82.81 351 THR A CA 1
ATOM 2797 C C . THR A 1 351 ? 2.321 -21.870 -13.822 1.00 82.81 351 THR A C 1
ATOM 2799 O O . THR A 1 351 ? 1.870 -22.550 -14.739 1.00 82.81 351 THR A O 1
ATOM 2802 N N . VAL A 1 352 ? 3.620 -21.908 -13.516 1.00 74.38 352 VAL A N 1
ATOM 2803 C CA . VAL A 1 352 ? 4.562 -22.804 -14.222 1.00 74.38 352 VAL A CA 1
ATOM 2804 C C . VAL A 1 352 ? 4.260 -24.292 -13.993 1.00 74.38 352 VAL A C 1
ATOM 2806 O O . VAL A 1 352 ? 4.798 -25.135 -14.701 1.00 74.38 352 VAL A O 1
ATOM 2809 N N . GLU A 1 353 ? 3.423 -24.608 -13.000 1.00 78.81 353 GLU A N 1
ATOM 2810 C CA . GLU A 1 353 ? 2.961 -25.960 -12.670 1.00 78.81 353 GLU A CA 1
ATOM 2811 C C . GLU A 1 353 ? 1.594 -26.276 -13.318 1.00 78.81 353 GLU A C 1
ATOM 2813 O O . GLU A 1 353 ? 1.025 -27.333 -13.062 1.00 78.81 353 GLU A O 1
ATOM 2818 N N . GLY A 1 354 ? 1.054 -25.379 -14.158 1.00 81.88 354 GLY A N 1
ATOM 2819 C CA . GLY A 1 354 ? -0.205 -25.569 -14.893 1.00 81.88 354 GLY A CA 1
ATOM 2820 C C . GLY A 1 354 ? -1.480 -25.326 -14.075 1.00 81.88 354 GLY A C 1
ATOM 2821 O O . GLY A 1 354 ? -2.581 -25.503 -14.589 1.00 81.88 354 GLY A O 1
ATOM 2822 N N . SER A 1 355 ? -1.353 -24.914 -12.811 1.00 89.94 355 SER A N 1
ATOM 2823 C CA . SER A 1 355 ? -2.479 -24.459 -11.986 1.00 89.94 355 SER A CA 1
ATOM 2824 C C . SER A 1 355 ? -2.774 -22.973 -12.218 1.00 89.94 355 SER A C 1
ATOM 2826 O O . SER A 1 355 ? -2.034 -22.278 -12.907 1.00 89.94 355 SER A O 1
ATOM 2828 N N . TYR A 1 356 ? -3.854 -22.453 -11.641 1.00 92.69 356 TYR A N 1
ATOM 2829 C CA . TYR A 1 356 ? -4.327 -21.088 -11.872 1.00 92.69 356 TYR A CA 1
ATOM 2830 C C . TYR A 1 356 ? -4.462 -20.299 -10.571 1.00 92.69 356 TYR A C 1
ATOM 2832 O O . TYR A 1 356 ? -4.858 -20.845 -9.549 1.00 92.69 356 TYR A O 1
ATOM 2840 N N . VAL A 1 357 ? -4.196 -18.997 -10.606 1.00 93.75 357 VAL A N 1
ATOM 2841 C CA . VAL A 1 357 ? -4.482 -18.060 -9.502 1.00 93.75 357 VAL A CA 1
ATOM 2842 C C . VAL A 1 357 ? -5.354 -16.914 -9.996 1.00 93.75 357 VAL A C 1
ATOM 2844 O O . VAL A 1 357 ? -5.338 -16.595 -11.187 1.00 93.75 357 VAL A O 1
ATOM 2847 N N . LEU A 1 358 ? -6.100 -16.279 -9.088 1.00 94.75 358 LEU A N 1
ATOM 2848 C CA . LEU A 1 358 ? -6.856 -15.062 -9.402 1.00 94.75 358 LEU A CA 1
ATOM 2849 C C . LEU A 1 358 ? -5.911 -13.981 -9.936 1.00 94.75 358 LEU A C 1
ATOM 2851 O O . LEU A 1 358 ? -4.790 -13.841 -9.449 1.00 94.75 358 LEU A O 1
ATOM 2855 N N . ASN A 1 359 ? -6.346 -13.218 -10.936 1.00 92.25 359 ASN A N 1
ATOM 2856 C CA . ASN A 1 359 ? -5.493 -12.194 -11.547 1.00 92.25 359 ASN A CA 1
ATOM 2857 C C . ASN A 1 359 ? -6.234 -10.896 -11.913 1.00 92.25 359 ASN A C 1
ATOM 2859 O O . ASN A 1 359 ? -5.673 -10.039 -12.591 1.00 92.25 359 ASN A O 1
ATOM 2863 N N . ASN A 1 360 ? -7.486 -10.736 -11.474 1.00 91.50 360 ASN A N 1
ATOM 2864 C CA . ASN A 1 360 ? -8.203 -9.464 -11.539 1.00 91.50 360 ASN A CA 1
ATOM 2865 C C . ASN A 1 360 ? -9.330 -9.387 -10.496 1.00 91.50 360 ASN A C 1
ATOM 2867 O O . ASN A 1 360 ? -9.734 -10.393 -9.910 1.00 91.50 360 ASN A O 1
ATOM 2871 N N . LEU A 1 361 ? -9.881 -8.185 -10.324 1.00 91.31 361 LEU A N 1
ATOM 2872 C CA . LEU A 1 361 ? -10.906 -7.900 -9.322 1.00 91.31 361 LEU A CA 1
ATOM 2873 C C . LEU A 1 361 ? -12.252 -8.598 -9.584 1.00 91.31 361 LEU A C 1
ATOM 2875 O O . LEU A 1 361 ? -12.975 -8.916 -8.643 1.00 91.31 361 LEU A O 1
ATOM 2879 N N . ARG A 1 362 ? -12.590 -8.901 -10.847 1.00 90.94 362 ARG A N 1
ATOM 2880 C CA . ARG A 1 362 ? -13.808 -9.662 -11.190 1.00 90.94 362 ARG A CA 1
ATOM 2881 C C . ARG A 1 362 ? -13.729 -11.108 -10.696 1.00 90.94 362 ARG A C 1
ATOM 2883 O O . ARG A 1 362 ? -14.674 -11.607 -10.099 1.00 90.94 362 ARG A O 1
ATOM 2890 N N . ALA A 1 363 ? -12.615 -11.788 -10.951 1.00 92.50 363 ALA A N 1
ATOM 2891 C CA . ALA A 1 363 ? -12.408 -13.144 -10.460 1.00 92.50 363 ALA A CA 1
ATOM 2892 C C . ALA A 1 363 ? -12.387 -13.160 -8.925 1.00 92.50 363 ALA A C 1
ATOM 2894 O O . ALA A 1 363 ? -12.980 -14.041 -8.307 1.00 92.50 363 ALA A O 1
ATOM 2895 N N . THR A 1 364 ? -11.761 -12.147 -8.319 1.00 95.38 364 THR A N 1
ATOM 2896 C CA . THR A 1 364 ? -11.694 -11.978 -6.865 1.00 95.38 364 THR A CA 1
ATOM 2897 C C . THR A 1 364 ? -13.059 -11.789 -6.216 1.00 95.38 364 THR A C 1
ATOM 2899 O O . THR A 1 364 ? -13.393 -12.551 -5.317 1.00 95.38 364 THR A O 1
ATOM 2902 N N . SER A 1 365 ? -13.863 -10.831 -6.679 1.00 94.25 365 SER A N 1
ATOM 2903 C CA . SER A 1 365 ? -15.224 -10.586 -6.162 1.00 94.25 365 SER A CA 1
ATOM 2904 C C . SER A 1 365 ? -16.094 -11.842 -6.211 1.00 94.25 365 SER A C 1
ATOM 2906 O O . SER A 1 365 ? -16.722 -12.218 -5.224 1.00 94.25 365 SER A O 1
ATOM 2908 N N . LEU A 1 366 ? -16.074 -12.565 -7.332 1.00 93.19 366 LEU A N 1
ATOM 2909 C CA . LEU A 1 366 ? -16.831 -13.810 -7.469 1.00 93.19 366 LEU A CA 1
ATOM 2910 C C . LEU A 1 366 ? -16.281 -14.941 -6.582 1.00 93.19 366 LEU A C 1
ATOM 2912 O O . LEU A 1 366 ? -17.060 -15.729 -6.049 1.00 93.19 366 LEU A O 1
ATOM 2916 N N . ALA A 1 367 ? -14.961 -15.028 -6.395 1.00 95.38 367 ALA A N 1
ATOM 2917 C CA . ALA A 1 367 ? -14.349 -15.966 -5.454 1.00 95.38 367 ALA A CA 1
ATOM 2918 C C . ALA A 1 367 ? -14.732 -15.639 -3.999 1.00 95.38 367 ALA A C 1
ATOM 2920 O O . ALA A 1 367 ? -15.054 -16.547 -3.227 1.00 95.38 367 ALA A O 1
ATOM 2921 N N . PHE A 1 368 ? -14.769 -14.356 -3.632 1.00 96.69 368 PHE A N 1
ATOM 2922 C CA . PHE A 1 368 ? -15.232 -13.904 -2.321 1.00 96.69 368 PHE A CA 1
ATOM 2923 C C . PHE A 1 368 ? -16.718 -14.208 -2.110 1.00 96.69 368 PHE A C 1
ATOM 2925 O O . PHE A 1 368 ? -17.076 -14.760 -1.072 1.00 96.69 368 PHE A O 1
ATOM 2932 N N . ALA A 1 369 ? -17.570 -14.021 -3.119 1.00 94.38 369 ALA A N 1
ATOM 2933 C CA . ALA A 1 369 ? -18.980 -14.415 -3.053 1.00 94.38 369 ALA A CA 1
ATOM 2934 C C . ALA A 1 369 ? -19.188 -15.930 -2.812 1.00 94.38 369 ALA A C 1
ATOM 2936 O O . ALA A 1 369 ? -20.249 -16.353 -2.352 1.00 94.38 369 ALA A O 1
ATOM 2937 N N . LYS A 1 370 ? -18.179 -16.771 -3.092 1.00 94.12 370 LYS A N 1
ATOM 2938 C CA . LYS A 1 370 ? -18.166 -18.213 -2.769 1.00 94.12 370 LYS A CA 1
ATOM 2939 C C . LYS A 1 370 ? -17.581 -18.538 -1.387 1.00 94.12 370 LYS A C 1
ATOM 2941 O O . LYS A 1 370 ? -17.447 -19.712 -1.055 1.00 94.12 370 LYS A O 1
ATOM 2946 N N . GLY A 1 371 ? -17.231 -17.532 -0.587 1.00 94.25 371 GLY A N 1
ATOM 2947 C CA . GLY A 1 371 ? -16.650 -17.696 0.748 1.00 94.25 371 GLY A CA 1
ATOM 2948 C C . GLY A 1 371 ? -15.154 -18.025 0.757 1.00 94.25 371 GLY A C 1
ATOM 2949 O O . GLY A 1 371 ? -14.630 -18.432 1.792 1.00 94.25 371 GLY A O 1
ATOM 2950 N N . LEU A 1 372 ? -14.446 -17.876 -0.371 1.00 96.38 372 LEU A N 1
ATOM 2951 C CA . LEU A 1 372 ? -13.000 -18.112 -0.420 1.00 96.38 372 LEU A CA 1
ATOM 2952 C C . LEU A 1 372 ? -12.225 -16.980 0.270 1.00 96.38 372 LEU A C 1
ATOM 2954 O O . LEU A 1 372 ? -12.714 -15.855 0.374 1.00 96.38 372 LEU A O 1
ATOM 2958 N N . PHE A 1 373 ? -11.000 -17.284 0.709 1.00 96.88 373 PHE A N 1
ATOM 2959 C CA . PHE A 1 373 ? -10.067 -16.350 1.364 1.00 96.88 373 PHE A CA 1
ATOM 2960 C C . PHE A 1 373 ? -10.554 -15.736 2.684 1.00 96.88 373 PHE A C 1
ATOM 2962 O O . PHE A 1 373 ? -9.977 -14.749 3.143 1.00 96.88 373 PHE A O 1
ATOM 2969 N N . ASP A 1 374 ? -11.580 -16.312 3.314 1.00 95.94 374 ASP A N 1
ATOM 2970 C CA . ASP A 1 374 ? -12.026 -15.861 4.628 1.00 95.94 374 ASP A CA 1
ATOM 2971 C C . ASP A 1 374 ? -10.977 -16.173 5.704 1.00 95.94 374 ASP A C 1
ATOM 2973 O O . ASP A 1 374 ? -10.333 -17.231 5.692 1.00 95.94 374 ASP A O 1
ATOM 2977 N N . GLN A 1 375 ? -10.775 -15.238 6.628 1.00 94.38 375 GLN A N 1
ATOM 2978 C CA . GLN A 1 375 ? -9.888 -15.420 7.774 1.00 94.38 375 GLN A CA 1
ATOM 2979 C C . GLN A 1 375 ? -10.352 -14.588 8.966 1.00 94.38 375 GLN A C 1
ATOM 2981 O O . GLN A 1 375 ? -10.935 -13.517 8.812 1.00 94.38 375 GLN A O 1
ATOM 2986 N N . SER A 1 376 ? -10.074 -15.095 10.165 1.00 94.69 376 SER A N 1
ATOM 2987 C CA . SER A 1 376 ? -10.530 -14.502 11.420 1.00 94.69 376 SER A CA 1
ATOM 2988 C C . SER A 1 376 ? -9.354 -14.008 12.241 1.00 94.69 376 SER A C 1
ATOM 2990 O O . SER A 1 376 ? -8.452 -14.783 12.502 1.00 94.69 376 SER A O 1
ATOM 2992 N N . ILE A 1 377 ? -9.391 -12.799 12.780 1.00 94.88 377 ILE A N 1
ATOM 2993 C CA . ILE A 1 377 ? -8.468 -12.361 13.827 1.00 94.88 377 ILE A CA 1
ATOM 2994 C C . ILE A 1 377 ? -9.227 -12.114 15.129 1.00 94.88 377 ILE A C 1
ATOM 2996 O O . ILE A 1 377 ? -10.362 -11.643 15.131 1.00 94.88 377 ILE A O 1
ATOM 3000 N N . TYR A 1 378 ? -8.603 -12.459 16.252 1.00 95.38 378 TYR A N 1
ATOM 3001 C CA . TYR A 1 378 ? -9.182 -12.255 17.578 1.00 95.38 378 TYR A CA 1
ATOM 3002 C C . TYR A 1 378 ? -8.460 -11.128 18.307 1.00 95.38 378 TYR A C 1
ATOM 3004 O O . TYR A 1 378 ? -7.233 -11.159 18.416 1.00 95.38 378 TYR A O 1
ATOM 3012 N N . CYS A 1 379 ? -9.200 -10.173 18.859 1.00 94.38 379 CYS A N 1
ATOM 3013 C CA . CYS A 1 379 ? -8.626 -9.090 19.650 1.00 94.38 379 CYS A CA 1
ATOM 3014 C C . CYS A 1 379 ? -9.386 -8.889 20.957 1.00 94.38 379 CYS A C 1
ATOM 3016 O O . CYS A 1 379 ? -10.606 -9.023 21.018 1.00 94.38 379 CYS A O 1
ATOM 3018 N N . TYR A 1 380 ? -8.654 -8.530 22.004 1.00 91.88 380 TYR A N 1
ATOM 3019 C CA . TYR A 1 380 ? -9.241 -8.080 23.256 1.00 91.88 380 TYR A CA 1
ATOM 3020 C C . TYR A 1 380 ? -9.333 -6.548 23.250 1.00 91.88 380 TYR A C 1
ATOM 3022 O O . TYR A 1 380 ? -8.355 -5.873 22.921 1.00 91.88 380 TYR A O 1
ATOM 3030 N N . ALA A 1 381 ? -10.500 -6.002 23.596 1.00 91.69 381 ALA A N 1
ATOM 3031 C CA . ALA A 1 381 ? -10.715 -4.566 23.771 1.00 91.69 381 ALA A CA 1
ATOM 3032 C C . ALA A 1 381 ? -10.989 -4.281 25.254 1.00 91.69 381 ALA A C 1
ATOM 3034 O O . ALA A 1 381 ? -12.121 -4.392 25.722 1.00 91.69 381 ALA A O 1
ATOM 3035 N N . GLY A 1 382 ? -9.932 -3.980 26.013 1.00 86.62 382 GLY A N 1
ATOM 3036 C CA . GLY A 1 382 ? -10.006 -3.759 27.462 1.00 86.62 382 GLY A CA 1
ATOM 3037 C C . GLY A 1 382 ? -10.592 -2.402 27.856 1.00 86.62 382 GLY A C 1
ATOM 3038 O O . GLY A 1 382 ? -11.354 -2.302 28.813 1.00 86.62 382 GLY A O 1
ATOM 3039 N N . ASP A 1 383 ? -10.259 -1.375 27.084 1.00 86.81 383 ASP A N 1
ATOM 3040 C CA . ASP A 1 383 ? -10.606 0.038 27.271 1.00 86.81 383 ASP A CA 1
ATOM 3041 C C . ASP A 1 383 ? -11.894 0.454 26.534 1.00 86.81 383 ASP A C 1
ATOM 3043 O O . ASP A 1 383 ? -12.281 1.624 26.540 1.00 86.81 383 ASP A O 1
ATOM 3047 N N . GLY A 1 384 ? -12.565 -0.508 25.894 1.00 88.12 384 GLY A N 1
ATOM 3048 C CA . GLY A 1 384 ? -13.740 -0.268 25.062 1.00 88.12 384 GLY A CA 1
ATOM 3049 C C . GLY A 1 384 ? -13.424 0.417 23.732 1.00 88.12 384 GLY A C 1
ATOM 3050 O O . GLY A 1 384 ? -14.342 0.940 23.095 1.00 88.12 384 GLY A O 1
ATOM 3051 N N . VAL A 1 385 ? -12.158 0.432 23.303 1.00 89.88 385 VAL A N 1
ATOM 3052 C CA . VAL A 1 385 ? -11.744 0.896 21.978 1.00 89.88 385 VAL A CA 1
ATOM 3053 C C . VAL A 1 385 ? -11.460 -0.309 21.088 1.00 89.88 385 VAL A C 1
ATOM 3055 O O . VAL A 1 385 ? -10.680 -1.201 21.423 1.00 89.88 385 VAL A O 1
ATOM 3058 N N . LEU A 1 386 ? -12.101 -0.328 19.925 1.00 92.88 386 LEU A N 1
ATOM 3059 C CA . LEU A 1 386 ? -11.879 -1.318 18.885 1.00 92.88 386 LEU A CA 1
ATOM 3060 C C . LEU A 1 386 ? -11.492 -0.606 17.590 1.00 92.88 386 LEU A C 1
ATOM 3062 O O . LEU A 1 386 ? -12.334 -0.016 16.915 1.00 92.88 386 LEU A O 1
ATOM 3066 N N . ARG A 1 387 ? -10.207 -0.659 17.243 1.00 92.62 387 ARG A N 1
ATOM 3067 C CA . ARG A 1 387 ? -9.672 -0.203 15.959 1.00 92.62 387 ARG A CA 1
ATOM 3068 C C . ARG A 1 387 ? -9.484 -1.411 15.058 1.00 92.62 387 ARG A C 1
ATOM 3070 O O . ARG A 1 387 ? -8.658 -2.259 15.366 1.00 92.62 387 ARG A O 1
ATOM 3077 N N . VAL A 1 388 ? -10.215 -1.481 13.957 1.00 95.62 388 VAL A N 1
ATOM 3078 C CA . VAL A 1 388 ? -10.122 -2.571 12.976 1.00 95.62 388 VAL A CA 1
ATOM 3079 C C . VAL A 1 388 ? -9.715 -2.033 11.620 1.00 95.62 388 VAL A C 1
ATOM 3081 O O . VAL A 1 388 ? -10.092 -0.918 11.259 1.00 95.62 388 VAL A O 1
ATOM 3084 N N . GLY A 1 389 ? -8.966 -2.815 10.857 1.00 94.94 389 GLY A N 1
ATOM 3085 C CA . GLY A 1 389 ? -8.509 -2.357 9.562 1.00 94.94 389 GLY A CA 1
ATOM 3086 C C . GLY A 1 389 ? -7.733 -3.377 8.758 1.00 94.94 389 GLY A C 1
ATOM 3087 O O . GLY A 1 389 ? -7.540 -4.519 9.173 1.00 94.94 389 GLY A O 1
ATOM 3088 N N . ILE A 1 390 ? -7.272 -2.917 7.604 1.00 95.75 390 ILE A N 1
ATOM 3089 C CA . ILE A 1 390 ? -6.315 -3.607 6.751 1.00 95.75 390 ILE A CA 1
ATOM 3090 C C . ILE A 1 390 ? -5.229 -2.611 6.351 1.00 95.75 390 ILE A C 1
ATOM 3092 O O . ILE A 1 390 ? -5.516 -1.446 6.076 1.00 95.75 390 ILE A O 1
ATOM 3096 N N . LYS A 1 391 ? -3.972 -3.051 6.347 1.00 92.31 391 LYS A N 1
ATOM 3097 C CA . LYS A 1 391 ? -2.841 -2.194 5.986 1.00 92.31 391 LYS A CA 1
ATOM 3098 C C . LYS A 1 391 ? -1.768 -2.942 5.217 1.00 92.31 391 LYS A C 1
ATOM 3100 O O . LYS A 1 391 ? -1.507 -4.110 5.497 1.00 92.31 391 LYS A O 1
ATOM 3105 N N . GLU A 1 392 ? -1.104 -2.232 4.319 1.00 91.06 392 GLU A N 1
ATOM 3106 C CA . GLU A 1 392 ? 0.145 -2.598 3.665 1.00 91.06 392 GLU A CA 1
ATOM 3107 C C . GLU A 1 392 ? 1.167 -1.499 3.976 1.00 91.06 392 GLU A C 1
ATOM 3109 O O . GLU A 1 392 ? 1.041 -0.395 3.456 1.00 91.06 392 GLU A O 1
ATOM 3114 N N . PRO A 1 393 ? 2.163 -1.753 4.835 1.00 80.31 393 PRO A N 1
ATOM 3115 C CA . PRO A 1 393 ? 3.118 -0.725 5.232 1.00 80.31 393 PRO A CA 1
ATOM 3116 C C . PRO A 1 393 ? 4.172 -0.407 4.161 1.00 80.31 393 PRO A C 1
ATOM 3118 O O . PRO A 1 393 ? 4.831 0.622 4.283 1.00 80.31 393 PRO A O 1
ATOM 3121 N N . ILE A 1 394 ? 4.373 -1.254 3.138 1.00 73.50 394 ILE A N 1
ATOM 3122 C CA . ILE A 1 394 ? 5.458 -1.070 2.160 1.00 73.50 394 ILE A CA 1
ATOM 3123 C C . ILE A 1 394 ? 5.004 -1.041 0.709 1.00 73.50 394 ILE A C 1
ATOM 3125 O O . ILE A 1 394 ? 4.140 -1.794 0.274 1.00 73.50 394 ILE A O 1
ATOM 3129 N N . VAL A 1 395 ? 5.672 -0.202 -0.080 1.00 72.75 395 VAL A N 1
ATOM 3130 C CA . VAL A 1 395 ? 5.485 -0.153 -1.530 1.00 72.75 395 VAL A CA 1
ATOM 3131 C C . VAL A 1 395 ? 6.368 -1.211 -2.187 1.00 72.75 395 VAL A C 1
ATOM 3133 O O . VAL A 1 395 ? 7.594 -1.147 -2.107 1.00 72.75 395 VAL A O 1
ATOM 3136 N N . ARG A 1 396 ? 5.753 -2.169 -2.885 1.00 73.69 396 ARG A N 1
ATOM 3137 C CA . ARG A 1 396 ? 6.457 -3.177 -3.692 1.00 73.69 396 ARG A CA 1
ATOM 3138 C C . ARG A 1 396 ? 5.987 -3.123 -5.140 1.00 73.69 396 ARG A C 1
ATOM 3140 O O . ARG A 1 396 ? 4.792 -3.019 -5.411 1.00 73.69 396 ARG A O 1
ATOM 3147 N N . ASN A 1 397 ? 6.931 -3.233 -6.073 1.00 70.50 397 ASN A N 1
ATOM 3148 C CA . ASN A 1 397 ? 6.600 -3.333 -7.491 1.00 70.50 397 ASN A CA 1
ATOM 3149 C C . ASN A 1 397 ? 5.819 -4.631 -7.760 1.00 70.50 397 ASN A C 1
ATOM 3151 O O . ASN A 1 397 ? 6.165 -5.684 -7.234 1.00 70.50 397 ASN A O 1
ATOM 3155 N N . GLY A 1 398 ? 4.758 -4.544 -8.555 1.00 76.88 398 GLY A N 1
ATOM 3156 C CA . GLY A 1 398 ? 3.864 -5.652 -8.906 1.00 76.88 398 GLY A CA 1
ATOM 3157 C C . GLY A 1 398 ? 2.979 -6.209 -7.785 1.00 76.88 398 GLY A C 1
ATOM 3158 O O . GLY A 1 398 ? 2.200 -7.134 -8.045 1.00 76.88 398 GLY A O 1
ATOM 3159 N N . ALA A 1 399 ? 3.084 -5.687 -6.557 1.00 86.25 399 ALA A N 1
ATOM 3160 C CA . ALA A 1 399 ? 2.281 -6.168 -5.441 1.00 86.25 399 ALA A CA 1
ATOM 3161 C C . ALA A 1 399 ? 0.806 -5.798 -5.597 1.00 86.25 399 ALA A C 1
ATOM 3163 O O . ALA A 1 399 ? 0.466 -4.725 -6.099 1.00 86.25 399 ALA A O 1
ATOM 3164 N N . TRP A 1 400 ? -0.057 -6.707 -5.163 1.00 95.19 400 TRP A N 1
ATOM 3165 C CA . TRP A 1 400 ? -1.501 -6.589 -5.279 1.00 95.19 400 TRP A CA 1
ATOM 3166 C C . TRP A 1 400 ? -2.171 -7.194 -4.053 1.00 95.19 400 TRP A C 1
ATOM 3168 O O . TRP A 1 400 ? -1.887 -8.340 -3.707 1.00 95.19 400 TRP A O 1
ATOM 3178 N N . SER A 1 401 ? -3.069 -6.444 -3.431 1.00 96.88 401 SER A N 1
ATOM 3179 C CA . SER A 1 401 ? -3.865 -6.883 -2.289 1.00 96.88 401 SER A CA 1
ATOM 3180 C C . SER A 1 401 ? -5.334 -6.641 -2.588 1.00 96.88 401 SER A C 1
ATOM 3182 O O . SER A 1 401 ? -5.675 -5.612 -3.164 1.00 96.88 401 SER A O 1
ATOM 3184 N N . ALA A 1 402 ? -6.200 -7.570 -2.194 1.00 97.62 402 ALA A N 1
ATOM 3185 C CA . ALA A 1 402 ? -7.643 -7.440 -2.361 1.00 97.62 402 ALA A CA 1
ATOM 3186 C C . ALA A 1 402 ? -8.369 -7.922 -1.108 1.00 97.62 402 ALA A C 1
ATOM 3188 O O . ALA A 1 402 ? -7.918 -8.875 -0.463 1.00 97.62 402 ALA A O 1
ATOM 3189 N N . TRP A 1 403 ? -9.469 -7.258 -0.758 1.00 97.44 403 TRP A N 1
ATOM 3190 C CA . TRP A 1 403 ? -10.225 -7.547 0.456 1.00 97.44 403 TRP A CA 1
ATOM 3191 C C . TRP A 1 403 ? -11.701 -7.170 0.345 1.00 97.44 403 TRP A C 1
ATOM 3193 O O . TRP A 1 403 ? -12.086 -6.335 -0.474 1.00 97.44 403 TRP A O 1
ATOM 3203 N N . ASP A 1 404 ? -12.521 -7.804 1.180 1.00 96.00 404 ASP A N 1
ATOM 3204 C CA . ASP A 1 404 ? -13.949 -7.531 1.295 1.00 96.00 404 ASP A CA 1
ATOM 3205 C C . ASP A 1 404 ? -14.548 -8.089 2.602 1.00 96.00 404 ASP A C 1
ATOM 3207 O O . ASP A 1 404 ? -13.919 -8.867 3.329 1.00 96.00 404 ASP A O 1
ATOM 3211 N N . ASN A 1 405 ? -15.806 -7.729 2.861 1.00 93.75 405 ASN A N 1
ATOM 3212 C CA . ASN A 1 405 ? -16.721 -8.411 3.757 1.00 93.75 405 ASN A CA 1
ATOM 3213 C C . ASN A 1 405 ? -16.200 -8.438 5.202 1.00 93.75 405 ASN A C 1
ATOM 3215 O O . ASN A 1 405 ? -16.034 -9.492 5.811 1.00 93.75 405 ASN A O 1
ATOM 3219 N N . LEU A 1 406 ? -15.925 -7.260 5.767 1.00 96.19 406 LEU A N 1
ATOM 3220 C CA . LEU A 1 406 ? -15.538 -7.122 7.168 1.00 96.19 406 LEU A CA 1
ATOM 3221 C C . LEU A 1 406 ? -16.731 -7.442 8.078 1.00 96.19 406 LEU A C 1
ATOM 3223 O O . LEU A 1 406 ? -17.790 -6.819 7.986 1.00 96.19 406 LEU A O 1
ATOM 3227 N N . ARG A 1 407 ? -16.548 -8.371 9.013 1.00 96.94 407 ARG A N 1
ATOM 3228 C CA . ARG A 1 407 ? -17.550 -8.743 10.018 1.00 96.94 407 ARG A CA 1
ATOM 3229 C C . ARG A 1 407 ? -16.915 -8.743 11.396 1.00 96.94 407 ARG A C 1
ATOM 3231 O O . ARG A 1 407 ? -15.811 -9.242 11.575 1.00 96.94 407 ARG A O 1
ATOM 3238 N N . ILE A 1 408 ? -17.615 -8.204 12.388 1.00 97.69 408 ILE A N 1
ATOM 3239 C CA . ILE A 1 408 ? -17.143 -8.165 13.772 1.00 97.69 408 ILE A CA 1
ATOM 3240 C C . ILE A 1 408 ? -18.195 -8.756 14.697 1.00 97.69 408 ILE A C 1
ATOM 3242 O O . ILE A 1 408 ? -19.353 -8.333 14.703 1.00 97.69 408 ILE A O 1
ATOM 3246 N N . THR A 1 409 ? -17.750 -9.687 15.534 1.00 97.75 409 THR A N 1
ATOM 3247 C CA . THR A 1 409 ? -18.571 -10.372 16.528 1.00 97.75 409 THR A CA 1
ATOM 3248 C C . THR A 1 409 ? -17.932 -10.252 17.907 1.00 97.75 409 THR A C 1
ATOM 3250 O O . THR A 1 409 ? -16.779 -10.639 18.094 1.00 97.75 409 THR A O 1
ATOM 3253 N N . TYR A 1 410 ? -18.673 -9.731 18.883 1.00 97.44 410 TYR A N 1
ATOM 3254 C CA . TYR A 1 410 ? -18.330 -9.845 20.299 1.00 97.44 410 TYR A CA 1
ATOM 3255 C C . TYR A 1 410 ? -18.530 -11.291 20.754 1.00 97.44 410 TYR A C 1
ATOM 3257 O O . TYR A 1 410 ? -19.575 -11.881 20.476 1.00 97.44 410 TYR A O 1
ATOM 3265 N N . LEU A 1 411 ? -17.557 -11.842 21.477 1.00 96.69 411 LEU A N 1
ATOM 3266 C CA . LEU A 1 411 ? -17.598 -13.189 22.033 1.00 96.69 411 LEU A CA 1
ATOM 3267 C C . LEU A 1 411 ? -17.685 -13.142 23.566 1.00 96.69 411 LEU A C 1
ATOM 3269 O O . LEU A 1 411 ? -16.942 -12.385 24.198 1.00 96.69 411 LEU A O 1
ATOM 3273 N N . PRO A 1 412 ? -18.526 -13.987 24.191 1.00 93.12 412 PRO A N 1
ATOM 3274 C CA . PRO A 1 412 ? -18.643 -14.030 25.642 1.00 93.12 412 PRO A CA 1
ATOM 3275 C C . PRO A 1 412 ? -17.347 -14.508 26.305 1.00 93.12 412 PRO A C 1
ATOM 3277 O O . PRO A 1 412 ? -16.587 -15.302 25.735 1.00 93.12 412 PRO A O 1
ATOM 3280 N N . GLU A 1 413 ? -17.120 -14.052 27.539 1.00 92.12 413 GLU A N 1
ATOM 3281 C CA . GLU A 1 413 ? -15.918 -14.339 28.323 1.00 92.12 413 GLU A CA 1
ATOM 3282 C C . GLU A 1 413 ? -15.903 -15.781 28.852 1.00 92.12 413 GLU A C 1
ATOM 3284 O O . GLU A 1 413 ? -16.204 -16.070 30.008 1.00 92.12 413 GLU A O 1
ATOM 3289 N N . THR A 1 414 ? -15.555 -16.719 27.972 1.00 94.44 414 THR A N 1
ATOM 3290 C CA . THR A 1 414 ? -15.467 -18.148 28.283 1.00 94.44 414 THR A CA 1
ATOM 3291 C C . THR A 1 414 ? -14.061 -18.682 28.032 1.00 94.44 414 THR A C 1
ATOM 3293 O O . THR A 1 414 ? -13.349 -18.237 27.127 1.00 94.44 414 THR A O 1
ATOM 3296 N N . LYS A 1 415 ? -13.654 -19.698 28.806 1.00 94.88 415 LYS A N 1
ATOM 3297 C CA . LYS A 1 415 ? -12.369 -20.388 28.593 1.00 94.88 415 LYS A CA 1
ATOM 3298 C C . LYS A 1 415 ? -12.257 -20.946 27.174 1.00 94.88 415 LYS A C 1
ATOM 3300 O O . LYS A 1 415 ? -11.177 -20.908 26.596 1.00 94.88 415 LYS A O 1
ATOM 3305 N N . GLU A 1 416 ? -13.361 -21.424 26.609 1.00 95.56 416 GLU A N 1
ATOM 3306 C CA . GLU A 1 416 ? -13.418 -21.959 25.249 1.00 95.56 416 GLU A CA 1
ATOM 3307 C C . GLU A 1 416 ? -13.093 -20.900 24.188 1.00 95.56 416 GLU A C 1
ATOM 3309 O O . GLU A 1 416 ? -12.209 -21.127 23.359 1.00 95.56 416 GLU A O 1
ATOM 3314 N N . ASN A 1 417 ? -13.726 -19.724 24.252 1.00 96.19 417 ASN A N 1
ATOM 3315 C CA . ASN A 1 417 ? -13.504 -18.647 23.286 1.00 96.19 417 ASN A CA 1
ATOM 3316 C C . ASN A 1 417 ? -12.071 -18.111 23.344 1.00 96.19 417 ASN A C 1
ATOM 3318 O O . ASN A 1 417 ? -11.418 -17.962 22.310 1.00 96.19 417 ASN A O 1
ATOM 3322 N N . TYR A 1 418 ? -11.539 -17.895 24.549 1.00 96.38 418 TYR A N 1
ATOM 3323 C CA . TYR A 1 418 ? -10.153 -17.457 24.712 1.00 96.38 418 TYR A CA 1
ATOM 3324 C C . TYR A 1 418 ? -9.149 -18.541 24.312 1.00 96.38 418 TYR A C 1
ATOM 3326 O O . TYR A 1 418 ? -8.145 -18.232 23.676 1.00 96.38 418 TYR A O 1
ATOM 3334 N N . ALA A 1 419 ? -9.414 -19.817 24.607 1.00 96.38 419 ALA A N 1
ATOM 3335 C CA . ALA A 1 419 ? -8.566 -20.911 24.139 1.00 96.38 419 ALA A CA 1
ATOM 3336 C C . ALA A 1 419 ? -8.580 -21.021 22.606 1.00 96.38 419 ALA A C 1
ATOM 3338 O O . ALA A 1 419 ? -7.532 -21.254 22.007 1.00 96.38 419 ALA A O 1
ATOM 3339 N N . LYS A 1 420 ? -9.735 -20.816 21.958 1.00 95.38 420 LYS A N 1
ATOM 3340 C CA . LYS A 1 420 ? -9.859 -20.759 20.493 1.00 95.38 420 LYS A CA 1
ATOM 3341 C C . LYS A 1 420 ? -9.037 -19.607 19.911 1.00 95.38 420 LYS A C 1
ATOM 3343 O O . LYS A 1 420 ? -8.253 -19.843 18.995 1.00 95.38 420 LYS A O 1
ATOM 3348 N N . ALA A 1 421 ? -9.146 -18.409 20.487 1.00 95.62 421 ALA A N 1
ATOM 3349 C CA . ALA A 1 421 ? -8.352 -17.249 20.085 1.00 95.62 421 ALA A CA 1
ATOM 3350 C C . ALA A 1 421 ? -6.843 -17.488 20.258 1.00 95.62 421 ALA A C 1
ATOM 3352 O O . ALA A 1 421 ? -6.072 -17.236 19.336 1.00 95.62 421 ALA A O 1
ATOM 3353 N N . VAL A 1 422 ? -6.414 -18.034 21.402 1.00 96.50 422 VAL A N 1
ATOM 3354 C CA . VAL A 1 422 ? -5.000 -18.357 21.653 1.00 96.50 422 VAL A CA 1
ATOM 3355 C C . VAL A 1 422 ? -4.491 -19.398 20.659 1.00 96.50 422 VAL A C 1
ATOM 3357 O O . VAL A 1 422 ? -3.432 -19.188 20.080 1.00 96.50 422 VAL A O 1
ATOM 3360 N N . ARG A 1 423 ? -5.223 -20.494 20.409 1.00 95.19 423 ARG A N 1
ATOM 3361 C CA . ARG A 1 423 ? -4.814 -21.508 19.416 1.00 95.19 423 ARG A CA 1
ATOM 3362 C C . ARG A 1 423 ? -4.637 -20.903 18.030 1.00 95.19 423 ARG A C 1
ATOM 3364 O O . ARG A 1 423 ? -3.626 -21.172 17.388 1.00 95.19 423 ARG A O 1
ATOM 3371 N N . TYR A 1 424 ? -5.590 -20.071 17.618 1.00 93.19 424 TYR A N 1
ATOM 3372 C CA . TYR A 1 424 ? -5.545 -19.394 16.330 1.00 93.19 424 TYR A CA 1
ATOM 3373 C C . TYR A 1 424 ? -4.284 -18.530 16.195 1.00 93.19 424 TYR A C 1
ATOM 3375 O O . TYR A 1 424 ? -3.494 -18.699 15.268 1.00 93.19 424 TYR A O 1
ATOM 3383 N N . HIS A 1 425 ? -4.036 -17.656 17.171 1.00 92.81 425 HIS A N 1
ATOM 3384 C CA . HIS A 1 425 ? -2.860 -16.786 17.161 1.00 92.81 425 HIS A CA 1
ATOM 3385 C C . HIS A 1 425 ? -1.546 -17.549 17.303 1.00 92.81 425 HIS A C 1
ATOM 3387 O O . HIS A 1 425 ? -0.547 -17.146 16.724 1.00 92.81 425 HIS A O 1
ATOM 3393 N N . VAL A 1 426 ? -1.529 -18.678 18.011 1.00 94.94 426 VAL A N 1
ATOM 3394 C CA . VAL A 1 426 ? -0.351 -19.552 18.117 1.00 94.94 426 VAL A CA 1
ATOM 3395 C C . VAL A 1 426 ? 0.011 -20.172 16.771 1.00 94.94 426 VAL A C 1
ATOM 3397 O O . VAL A 1 426 ? 1.194 -20.244 16.448 1.00 94.94 426 VAL A O 1
ATOM 3400 N N . GLU A 1 427 ? -0.969 -20.615 15.985 1.00 92.94 427 GLU A N 1
ATOM 3401 C CA . GLU A 1 427 ? -0.729 -21.142 14.638 1.00 92.94 427 GLU A CA 1
ATOM 3402 C C . GLU A 1 427 ? -0.049 -20.082 13.756 1.00 92.94 427 GLU A C 1
ATOM 3404 O O . GLU A 1 427 ? 1.028 -20.323 13.206 1.00 92.94 427 GLU A O 1
ATOM 3409 N N . LYS A 1 428 ? -0.605 -18.867 13.723 1.00 90.19 428 LYS A N 1
ATOM 3410 C CA . LYS A 1 428 ? -0.094 -17.747 12.912 1.00 90.19 428 LYS A CA 1
ATOM 3411 C C . LYS A 1 428 ? 1.229 -17.184 13.416 1.00 90.19 428 LYS A C 1
ATOM 3413 O O . LYS A 1 428 ? 2.117 -16.851 12.625 1.00 90.19 428 LYS A O 1
ATOM 3418 N N . ALA A 1 429 ? 1.416 -17.164 14.729 1.00 92.44 429 ALA A N 1
ATOM 3419 C CA . ALA A 1 429 ? 2.685 -16.837 15.354 1.00 92.44 429 ALA A CA 1
ATOM 3420 C C . ALA A 1 429 ? 3.776 -17.844 14.975 1.00 92.44 429 ALA A C 1
ATOM 3422 O O . ALA A 1 429 ? 4.887 -17.420 14.683 1.00 92.44 429 ALA A O 1
ATOM 3423 N N . LYS A 1 430 ? 3.485 -19.152 14.921 1.00 93.69 430 LYS A N 1
ATOM 3424 C CA . LYS A 1 430 ? 4.459 -20.173 14.491 1.00 93.69 430 LYS A CA 1
ATOM 3425 C C . LYS A 1 430 ? 4.837 -20.028 13.015 1.00 93.69 430 LYS A C 1
ATOM 3427 O O . LYS A 1 430 ? 6.011 -20.168 12.679 1.00 93.69 430 LYS A O 1
ATOM 3432 N N . GLU A 1 431 ? 3.879 -19.719 12.141 1.00 89.25 431 GLU A N 1
ATOM 3433 C CA . GLU A 1 431 ? 4.155 -19.413 10.727 1.00 89.25 431 GLU A CA 1
ATOM 3434 C C . GLU A 1 431 ? 5.064 -18.184 10.591 1.00 89.25 431 GLU A C 1
ATOM 3436 O O . GLU A 1 431 ? 6.085 -18.232 9.902 1.00 89.25 431 GLU A O 1
ATOM 3441 N N . THR A 1 432 ? 4.743 -17.109 11.315 1.00 87.38 432 THR A N 1
ATOM 3442 C CA . THR A 1 432 ? 5.557 -15.886 11.353 1.00 87.38 432 THR A CA 1
ATOM 3443 C C . THR A 1 432 ? 6.948 -16.164 11.917 1.00 87.38 432 THR A C 1
ATOM 3445 O O . THR A 1 432 ? 7.938 -15.724 11.345 1.00 87.38 432 THR A O 1
ATOM 3448 N N . GLU A 1 433 ? 7.048 -16.939 12.999 1.00 91.44 433 GLU A N 1
ATOM 3449 C CA . GLU A 1 433 ? 8.313 -17.329 13.623 1.00 91.44 433 GLU A CA 1
ATOM 3450 C C . GLU A 1 433 ? 9.202 -18.113 12.648 1.00 91.44 433 GLU A C 1
ATOM 3452 O O . GLU A 1 433 ? 10.411 -17.882 12.592 1.00 91.44 433 GLU A O 1
ATOM 3457 N N . LYS A 1 434 ? 8.610 -19.016 11.853 1.00 87.56 434 LYS A N 1
ATOM 3458 C CA . LYS A 1 434 ? 9.316 -19.789 10.825 1.00 87.56 434 LYS A CA 1
ATOM 3459 C C . LYS A 1 434 ? 9.962 -18.872 9.785 1.00 87.56 434 LYS A C 1
ATOM 3461 O O . LYS A 1 434 ? 11.138 -19.057 9.497 1.00 87.56 434 LYS A O 1
ATOM 3466 N N . ILE A 1 435 ? 9.225 -17.891 9.258 1.00 79.12 435 ILE A N 1
ATOM 3467 C CA . ILE A 1 435 ? 9.745 -16.929 8.268 1.00 79.12 435 ILE A CA 1
ATOM 3468 C C . ILE A 1 435 ? 10.748 -15.969 8.929 1.00 79.12 435 ILE A C 1
ATOM 3470 O O . ILE A 1 435 ? 11.825 -15.726 8.400 1.00 79.12 435 ILE A O 1
ATOM 3474 N N . ALA A 1 436 ? 10.453 -15.465 10.127 1.00 79.31 436 ALA A N 1
ATOM 3475 C CA . ALA A 1 436 ? 11.338 -14.565 10.868 1.00 79.31 436 ALA A CA 1
ATOM 3476 C C . ALA A 1 436 ? 12.718 -15.185 11.137 1.00 79.31 436 ALA A C 1
ATOM 3478 O O . ALA A 1 436 ? 13.733 -14.505 11.015 1.00 79.31 436 ALA A O 1
ATOM 3479 N N . LYS A 1 437 ? 12.775 -16.486 11.450 1.00 84.75 437 LYS A N 1
ATOM 3480 C CA . LYS A 1 437 ? 14.031 -17.230 11.655 1.00 84.75 437 LYS A CA 1
ATOM 3481 C C . LYS A 1 437 ? 14.904 -17.306 10.404 1.00 84.75 437 LYS A C 1
ATOM 3483 O O . LYS A 1 437 ? 16.113 -17.469 10.540 1.00 84.75 437 LYS A O 1
ATOM 3488 N N . THR A 1 438 ? 14.324 -17.183 9.210 1.00 76.38 438 THR A N 1
ATOM 3489 C CA . THR A 1 438 ? 15.094 -17.118 7.963 1.00 76.38 438 THR A CA 1
ATOM 3490 C C . THR A 1 438 ? 15.541 -15.699 7.635 1.00 76.38 438 THR A C 1
ATOM 3492 O O . THR A 1 438 ? 16.212 -15.523 6.629 1.00 76.38 438 THR A O 1
ATOM 3495 N N . MET A 1 439 ? 15.186 -14.685 8.438 1.00 71.06 439 MET A N 1
ATOM 3496 C CA . MET A 1 439 ? 15.508 -13.284 8.178 1.00 71.06 439 MET A CA 1
ATOM 3497 C C . MET A 1 439 ? 16.618 -12.739 9.093 1.00 71.06 439 MET A C 1
ATOM 3499 O O . MET A 1 439 ? 16.613 -12.901 10.311 1.00 71.06 439 MET A O 1
ATOM 3503 N N . LYS A 1 440 ? 17.586 -12.033 8.502 1.00 73.38 440 LYS A N 1
ATOM 3504 C CA . LYS A 1 440 ? 18.719 -11.407 9.176 1.00 73.38 440 LYS A CA 1
ATOM 3505 C C . LYS A 1 440 ? 18.255 -10.133 9.879 1.00 73.38 440 LYS A C 1
ATOM 3507 O O . LYS A 1 440 ? 17.509 -9.335 9.315 1.00 73.38 440 LYS A O 1
ATOM 3512 N N . GLY A 1 441 ? 18.727 -9.939 11.109 1.00 72.44 441 GLY A N 1
ATOM 3513 C CA . GLY A 1 441 ? 18.415 -8.752 11.911 1.00 72.44 441 GLY A CA 1
ATOM 3514 C C . GLY A 1 441 ? 17.027 -8.758 12.563 1.00 72.44 441 GLY A C 1
ATOM 3515 O O . GLY A 1 441 ? 16.677 -7.783 13.218 1.00 72.44 441 GLY A O 1
ATOM 3516 N N . VAL A 1 442 ? 16.257 -9.843 12.431 1.00 76.81 442 VAL A N 1
ATOM 3517 C CA . VAL A 1 442 ? 14.909 -9.961 13.004 1.00 76.81 442 VAL A CA 1
ATOM 3518 C C . VAL A 1 442 ? 14.970 -10.528 14.426 1.00 76.81 442 VAL A C 1
ATOM 3520 O O . VAL A 1 442 ? 15.563 -11.584 14.661 1.00 76.81 442 VAL A O 1
ATOM 3523 N N . ASP A 1 443 ? 14.338 -9.847 15.390 1.00 81.50 443 ASP A N 1
ATOM 3524 C CA . ASP A 1 443 ? 14.203 -10.363 16.759 1.00 81.50 443 ASP A CA 1
ATOM 3525 C C . ASP A 1 443 ? 13.021 -11.334 16.855 1.00 81.50 443 ASP A C 1
ATOM 3527 O O . ASP A 1 443 ? 11.850 -10.946 16.853 1.00 81.50 443 ASP A O 1
ATOM 3531 N N . VAL A 1 444 ? 13.343 -12.619 16.990 1.00 90.88 444 VAL A N 1
ATOM 3532 C CA . VAL A 1 444 ? 12.359 -13.689 17.184 1.00 90.88 444 VAL A CA 1
ATOM 3533 C C . VAL A 1 444 ? 12.231 -14.134 18.647 1.00 90.88 444 VAL A C 1
ATOM 3535 O O . VAL A 1 444 ? 11.282 -14.828 19.006 1.00 90.88 444 VAL A O 1
ATOM 3538 N N . LYS A 1 445 ? 13.140 -13.712 19.541 1.00 91.94 445 LYS A N 1
ATOM 3539 C CA . LYS A 1 445 ? 13.220 -14.239 20.919 1.00 91.94 445 LYS A CA 1
ATOM 3540 C C . LYS A 1 445 ? 11.955 -13.948 21.718 1.00 91.94 445 LYS A C 1
ATOM 3542 O O . LYS A 1 445 ? 11.473 -14.805 22.463 1.00 91.94 445 LYS A O 1
ATOM 3547 N N . SER A 1 446 ? 11.419 -12.741 21.553 1.00 90.81 446 SER A N 1
ATOM 3548 C CA . SER A 1 446 ? 10.184 -12.301 22.207 1.00 90.81 446 SER A CA 1
ATOM 3549 C C . SER A 1 446 ? 8.999 -13.193 21.815 1.00 90.81 446 SER A C 1
ATOM 3551 O O . SER A 1 446 ? 8.236 -13.621 22.683 1.00 90.81 446 SER A O 1
ATOM 3553 N N . LEU A 1 447 ? 8.898 -13.545 20.529 1.00 94.00 447 LEU A N 1
ATOM 3554 C CA . LEU A 1 447 ? 7.854 -14.417 19.998 1.00 94.00 447 LEU A CA 1
ATOM 3555 C C . LEU A 1 447 ? 8.025 -15.866 20.467 1.00 94.00 447 LEU A C 1
ATOM 3557 O O . LEU A 1 447 ? 7.075 -16.454 20.981 1.00 94.00 447 LEU A O 1
ATOM 3561 N N . THR A 1 448 ? 9.243 -16.416 20.417 1.00 95.75 448 THR A N 1
ATOM 3562 C CA . THR A 1 448 ? 9.539 -17.761 20.942 1.00 95.75 448 THR A CA 1
ATOM 3563 C C . THR A 1 448 ? 9.167 -17.881 22.426 1.00 95.75 448 THR A C 1
ATOM 3565 O O . THR A 1 448 ? 8.566 -18.869 22.849 1.00 95.75 448 THR A O 1
ATOM 3568 N N . LYS A 1 449 ? 9.457 -16.852 23.235 1.00 95.12 449 LYS A N 1
ATOM 3569 C CA . LYS A 1 449 ? 9.075 -16.814 24.656 1.00 95.12 449 LYS A CA 1
ATOM 3570 C C . LYS A 1 449 ? 7.556 -16.758 24.840 1.00 95.12 449 LYS A C 1
ATOM 3572 O O . LYS A 1 449 ? 7.026 -17.456 25.706 1.00 95.12 449 LYS A O 1
ATOM 3577 N N . ALA A 1 450 ? 6.856 -15.960 24.032 1.00 95.12 450 ALA A N 1
ATOM 3578 C CA . ALA A 1 450 ? 5.396 -15.872 24.064 1.00 95.12 450 ALA A CA 1
ATOM 3579 C C . ALA A 1 450 ? 4.720 -17.208 23.702 1.00 95.12 450 ALA A C 1
ATOM 3581 O O . ALA A 1 450 ? 3.665 -17.516 24.254 1.00 95.12 450 ALA A O 1
ATOM 3582 N N . LEU A 1 451 ? 5.350 -18.029 22.859 1.00 96.31 451 LEU A N 1
ATOM 3583 C CA . LEU A 1 451 ? 4.866 -19.355 22.456 1.00 96.31 451 LEU A CA 1
ATOM 3584 C C . LEU A 1 451 ? 5.205 -20.487 23.443 1.00 96.31 451 LEU A C 1
ATOM 3586 O O . LEU A 1 451 ? 4.634 -21.576 23.359 1.00 96.31 451 LEU A O 1
ATOM 3590 N N . SER A 1 452 ? 6.107 -20.253 24.396 1.00 95.69 452 SER A N 1
ATOM 3591 C CA . SER A 1 452 ? 6.497 -21.267 25.378 1.00 95.69 452 SER A CA 1
ATOM 3592 C C . SER A 1 452 ? 5.380 -21.559 26.390 1.00 95.69 452 SER A C 1
ATOM 3594 O O . SER A 1 452 ? 4.732 -20.645 26.908 1.00 95.69 452 SER A O 1
ATOM 3596 N N . GLY A 1 453 ? 5.164 -22.846 26.686 1.00 95.62 453 GLY A N 1
ATOM 3597 C CA . GLY A 1 453 ? 4.192 -23.316 27.683 1.00 95.62 453 GLY A CA 1
ATOM 3598 C C . GLY A 1 453 ? 2.717 -23.238 27.263 1.00 95.62 453 GLY A C 1
ATOM 3599 O O . GLY A 1 453 ? 1.839 -23.446 28.102 1.00 95.62 453 GLY A O 1
ATOM 3600 N N . ILE A 1 454 ? 2.425 -22.957 25.987 1.00 96.56 454 ILE A N 1
ATOM 3601 C CA . ILE A 1 454 ? 1.055 -22.775 25.475 1.00 96.56 454 ILE A CA 1
ATOM 3602 C C . ILE A 1 454 ? 0.176 -24.009 25.683 1.00 96.56 454 ILE A C 1
ATOM 3604 O O . ILE A 1 454 ? -0.967 -23.867 26.102 1.00 96.56 454 ILE A O 1
ATOM 3608 N N . GLU A 1 455 ? 0.693 -25.214 25.440 1.00 95.56 455 GLU A N 1
ATOM 3609 C CA . GLU A 1 455 ? -0.097 -26.448 25.573 1.00 95.56 455 GLU A CA 1
ATOM 3610 C C . GLU A 1 455 ? -0.603 -26.661 27.005 1.00 95.56 455 GLU A C 1
ATOM 3612 O O . GLU A 1 455 ? -1.767 -27.000 27.227 1.00 95.56 455 GLU A O 1
ATOM 3617 N N . THR A 1 456 ? 0.252 -26.407 27.997 1.00 96.44 456 THR A N 1
ATOM 3618 C CA . THR A 1 456 ? -0.128 -26.481 29.412 1.00 96.44 456 THR A CA 1
ATOM 3619 C C . THR A 1 456 ? -1.150 -25.402 29.753 1.00 96.44 456 THR A C 1
ATOM 3621 O O . THR A 1 456 ? -2.158 -25.693 30.399 1.00 96.44 456 THR A O 1
ATOM 3624 N N . LEU A 1 457 ? -0.942 -24.175 29.266 1.00 96.75 457 LEU A N 1
ATOM 3625 C CA . LEU A 1 457 ? -1.865 -23.064 29.487 1.00 96.75 457 LEU A CA 1
ATOM 3626 C C . LEU A 1 457 ? -3.248 -23.325 28.869 1.00 96.75 457 LEU A C 1
ATOM 3628 O O . LEU A 1 457 ? -4.259 -23.080 29.519 1.00 96.75 457 LEU A O 1
ATOM 3632 N N . LEU A 1 458 ? -3.319 -23.861 27.650 1.00 96.19 458 LEU A N 1
ATOM 3633 C CA . LEU A 1 458 ? -4.584 -24.189 26.987 1.00 96.19 458 LEU A CA 1
ATOM 3634 C C . LEU A 1 458 ? -5.380 -25.253 27.754 1.00 96.19 458 LEU A C 1
ATOM 3636 O O . LEU A 1 458 ? -6.610 -25.202 27.779 1.00 96.19 458 LEU A O 1
ATOM 3640 N N . LYS A 1 459 ? -4.694 -26.199 28.406 1.00 94.31 459 LYS A N 1
ATOM 3641 C CA . LYS A 1 459 ? -5.327 -27.243 29.223 1.00 94.31 459 LYS A CA 1
ATOM 3642 C C . LYS A 1 459 ? -5.777 -26.702 30.583 1.00 94.31 459 LYS A C 1
ATOM 3644 O O . LYS A 1 459 ? -6.938 -26.852 30.963 1.00 94.31 459 LYS A O 1
ATOM 3649 N N . GLN A 1 460 ? -4.883 -26.040 31.313 1.00 94.12 460 GLN A N 1
ATOM 3650 C CA . GLN A 1 460 ? -5.053 -25.770 32.747 1.00 94.12 460 GLN A CA 1
ATOM 3651 C C . GLN A 1 460 ? -5.290 -24.292 33.092 1.00 94.12 460 GLN A C 1
ATOM 3653 O O . GLN A 1 460 ? -5.748 -23.999 34.190 1.00 94.12 460 GLN A O 1
ATOM 3658 N N . GLY A 1 461 ? -5.044 -23.366 32.166 1.00 94.19 461 GLY A N 1
ATOM 3659 C CA . GLY A 1 461 ? -5.123 -21.927 32.413 1.00 94.19 461 GLY A CA 1
ATOM 3660 C C . GLY A 1 461 ? -6.534 -21.411 32.704 1.00 94.19 461 GLY A C 1
ATOM 3661 O O . GLY A 1 461 ? -7.535 -21.978 32.242 1.00 94.19 461 GLY A O 1
ATOM 3662 N N . SER A 1 462 ? -6.595 -20.314 33.461 1.00 97.12 462 SER A N 1
ATOM 3663 C CA . SER A 1 462 ? -7.799 -19.503 33.660 1.00 97.12 462 SER A CA 1
ATOM 3664 C C . SER A 1 462 ? -8.070 -18.590 32.456 1.00 97.12 462 SER A C 1
ATOM 3666 O O . SER A 1 462 ? -7.196 -18.377 31.614 1.00 97.12 462 SER A O 1
ATOM 3668 N N . VAL A 1 463 ? -9.277 -18.014 32.378 1.00 95.62 463 VAL A N 1
ATOM 3669 C CA . VAL A 1 463 ? -9.641 -17.060 31.312 1.00 95.62 463 VAL A CA 1
ATOM 3670 C C . VAL A 1 463 ? -8.702 -15.850 31.303 1.00 95.62 463 VAL A C 1
ATOM 3672 O O . VAL A 1 463 ? -8.181 -15.503 30.247 1.00 95.62 463 VAL A O 1
ATOM 3675 N N . SER A 1 464 ? -8.392 -15.283 32.477 1.00 95.12 464 SER A N 1
ATOM 3676 C CA . SER A 1 464 ? -7.431 -14.174 32.597 1.00 95.12 464 SER A CA 1
ATOM 3677 C C . SER A 1 464 ? -6.053 -14.562 32.068 1.00 95.12 464 SER A C 1
ATOM 3679 O O . SER A 1 464 ? -5.478 -13.822 31.284 1.00 95.12 464 SER A O 1
ATOM 3681 N N . GLN A 1 465 ? -5.533 -15.742 32.422 1.00 97.19 465 GLN A N 1
ATOM 3682 C CA . GLN A 1 465 ? -4.211 -16.163 31.944 1.00 97.19 465 GLN A CA 1
ATOM 3683 C C . GLN A 1 465 ? -4.184 -16.387 30.423 1.00 97.19 465 GLN A C 1
ATOM 3685 O O . GLN A 1 465 ? -3.168 -16.119 29.781 1.00 97.19 465 GLN A O 1
ATOM 3690 N N . LEU A 1 466 ? -5.285 -16.871 29.834 1.00 97.12 466 LEU A N 1
ATOM 3691 C CA . LEU A 1 466 ? -5.423 -17.006 28.381 1.00 97.12 466 LEU A CA 1
ATOM 3692 C C . LEU A 1 466 ? -5.507 -15.640 27.692 1.00 97.12 466 LEU A C 1
ATOM 3694 O O . LEU A 1 466 ? -4.855 -15.450 26.668 1.00 97.12 466 LEU A O 1
ATOM 3698 N N . ARG A 1 467 ? -6.249 -14.685 28.262 1.00 94.62 467 ARG A N 1
ATOM 3699 C CA . ARG A 1 467 ? -6.300 -13.293 27.793 1.00 94.62 467 ARG A CA 1
ATOM 3700 C C . ARG A 1 467 ? -4.920 -12.641 27.832 1.00 94.62 467 ARG A C 1
ATOM 3702 O O . ARG A 1 467 ? -4.459 -12.134 26.815 1.00 94.62 467 ARG A O 1
ATOM 3709 N N . ASP A 1 468 ? -4.241 -12.705 28.972 1.00 94.44 468 ASP A N 1
ATOM 3710 C CA . ASP A 1 468 ? -2.931 -12.076 29.152 1.00 94.44 468 ASP A CA 1
ATOM 3711 C C . ASP A 1 468 ? -1.899 -12.706 28.196 1.00 94.44 468 ASP A C 1
ATOM 3713 O O . ASP A 1 468 ? -1.034 -12.025 27.640 1.00 94.44 468 ASP A O 1
ATOM 3717 N N . ARG A 1 469 ? -2.021 -14.017 27.928 1.00 95.50 469 ARG A N 1
ATOM 3718 C CA . ARG A 1 469 ? -1.205 -14.696 26.917 1.00 95.50 469 ARG A CA 1
ATOM 3719 C C . ARG A 1 469 ? -1.538 -14.259 25.493 1.00 95.50 469 ARG A C 1
ATOM 3721 O O . ARG A 1 469 ? -0.609 -14.088 24.710 1.00 95.50 469 ARG A O 1
ATOM 3728 N N . LEU A 1 470 ? -2.815 -14.099 25.154 1.00 94.50 470 LEU A N 1
ATOM 3729 C CA . LEU A 1 470 ? -3.248 -13.600 23.848 1.00 94.50 470 LEU A CA 1
ATOM 3730 C C . LEU A 1 470 ? -2.643 -12.216 23.574 1.00 94.50 470 LEU A C 1
ATOM 3732 O O . LEU A 1 470 ? -2.037 -12.011 22.525 1.00 94.50 470 LEU A O 1
ATOM 3736 N N . GLU A 1 471 ? -2.723 -11.297 24.538 1.00 92.00 471 GLU A N 1
ATOM 3737 C CA . GLU A 1 471 ? -2.092 -9.979 24.421 1.00 92.00 471 GLU A CA 1
ATOM 3738 C C . GLU A 1 471 ? -0.572 -10.063 24.259 1.00 92.00 471 GLU A C 1
ATOM 3740 O O . GLU A 1 471 ? 0.003 -9.343 23.441 1.00 92.00 471 GLU A O 1
ATOM 3745 N N . LEU A 1 472 ? 0.089 -10.945 25.019 1.00 93.75 472 LEU A N 1
ATOM 3746 C CA . LEU A 1 472 ? 1.533 -11.152 24.917 1.00 93.75 472 LEU A CA 1
ATOM 3747 C C . LEU A 1 472 ? 1.938 -11.668 23.529 1.00 93.75 472 LEU A C 1
ATOM 3749 O O . LEU A 1 472 ? 2.934 -11.197 22.982 1.00 93.75 472 LEU A O 1
ATOM 3753 N N . ILE A 1 473 ? 1.179 -12.612 22.959 1.00 94.50 473 ILE A N 1
ATOM 3754 C CA . ILE A 1 473 ? 1.413 -13.121 21.601 1.00 94.50 473 ILE A CA 1
ATOM 3755 C C . ILE A 1 473 ? 1.231 -11.996 20.586 1.00 94.50 473 ILE A C 1
ATOM 3757 O O . ILE A 1 473 ? 2.133 -11.786 19.783 1.00 94.50 473 ILE A O 1
ATOM 3761 N N . ASN A 1 474 ? 0.134 -11.237 20.657 1.00 91.75 474 ASN A N 1
ATOM 3762 C CA . ASN A 1 474 ? -0.138 -10.130 19.735 1.00 91.75 474 ASN A CA 1
ATOM 3763 C C . ASN A 1 474 ? 0.993 -9.090 19.746 1.00 91.75 474 ASN A C 1
ATOM 3765 O O . ASN A 1 474 ? 1.557 -8.778 18.698 1.00 91.75 474 ASN A O 1
ATOM 3769 N N . LYS A 1 475 ? 1.411 -8.638 20.936 1.00 91.06 475 LYS A N 1
ATOM 3770 C CA . LYS A 1 475 ? 2.532 -7.694 21.100 1.00 91.06 475 LYS A CA 1
ATOM 3771 C C . LYS A 1 475 ? 3.846 -8.257 20.550 1.00 91.06 475 LYS A C 1
ATOM 3773 O O . LYS A 1 475 ? 4.593 -7.542 19.885 1.00 91.06 475 LYS A O 1
ATOM 3778 N N . ALA A 1 476 ? 4.140 -9.531 20.816 1.00 92.62 476 ALA A N 1
ATOM 3779 C CA . ALA A 1 476 ? 5.355 -10.172 20.322 1.00 92.62 476 ALA A CA 1
ATOM 3780 C C . ALA A 1 476 ? 5.337 -10.357 18.796 1.00 92.62 476 ALA A C 1
ATOM 3782 O O . ALA A 1 476 ? 6.349 -10.090 18.152 1.00 92.62 476 ALA A O 1
ATOM 3783 N N . MET A 1 477 ? 4.199 -10.756 18.216 1.00 91.06 477 MET A N 1
ATOM 3784 C CA . MET A 1 477 ? 4.026 -10.863 16.766 1.00 91.06 477 MET A CA 1
ATOM 3785 C C . MET A 1 477 ? 4.212 -9.509 16.093 1.00 91.06 477 MET A C 1
ATOM 3787 O O . MET A 1 477 ? 5.012 -9.419 15.167 1.00 91.06 477 MET A O 1
ATOM 3791 N N . LYS A 1 478 ? 3.530 -8.464 16.579 1.00 87.81 478 LYS A N 1
ATOM 3792 C CA . LYS A 1 478 ? 3.655 -7.100 16.057 1.00 87.81 478 LYS A CA 1
ATOM 3793 C C . LYS A 1 478 ? 5.113 -6.646 16.049 1.00 87.81 478 LYS A C 1
ATOM 3795 O O . LYS A 1 478 ? 5.631 -6.300 14.996 1.00 87.81 478 LYS A O 1
ATOM 3800 N N . ARG A 1 479 ? 5.818 -6.771 17.180 1.00 88.06 479 ARG A N 1
ATOM 3801 C CA . ARG A 1 479 ? 7.244 -6.417 17.279 1.00 88.06 479 ARG A CA 1
ATOM 3802 C C . ARG A 1 479 ? 8.114 -7.206 16.299 1.00 88.06 479 ARG A C 1
ATOM 3804 O O . ARG A 1 479 ? 8.958 -6.625 15.622 1.00 88.06 479 ARG A O 1
ATOM 3811 N N . THR A 1 480 ? 7.931 -8.525 16.209 1.00 88.56 480 THR A N 1
ATOM 3812 C CA . THR A 1 480 ? 8.687 -9.344 15.252 1.00 88.56 480 THR A CA 1
ATOM 3813 C C . THR A 1 480 ? 8.400 -8.888 13.821 1.00 88.56 480 THR A C 1
ATOM 3815 O O . THR A 1 480 ? 9.344 -8.670 13.066 1.00 88.56 480 THR A O 1
ATOM 3818 N N . ARG A 1 481 ? 7.138 -8.635 13.458 1.00 86.56 481 ARG A N 1
ATOM 3819 C CA . ARG A 1 481 ? 6.760 -8.117 12.135 1.00 86.56 481 ARG A CA 1
ATOM 3820 C C . ARG A 1 481 ? 7.342 -6.735 11.852 1.00 86.56 481 ARG A C 1
ATOM 3822 O O . ARG A 1 481 ? 7.855 -6.536 10.761 1.00 86.56 481 ARG A O 1
ATOM 3829 N N . GLU A 1 482 ? 7.333 -5.813 12.810 1.00 83.75 482 GLU A N 1
ATOM 3830 C CA . GLU A 1 482 ? 7.985 -4.502 12.687 1.00 83.75 482 GLU A CA 1
ATOM 3831 C C . GLU A 1 482 ? 9.484 -4.657 12.407 1.00 83.75 482 GLU A C 1
ATOM 3833 O O . GLU A 1 482 ? 10.010 -3.994 11.518 1.00 83.75 482 GLU A O 1
ATOM 3838 N N . THR A 1 483 ? 10.170 -5.593 13.074 1.00 81.31 483 THR A N 1
ATOM 3839 C CA . THR A 1 483 ? 11.580 -5.882 12.759 1.00 81.31 483 THR A CA 1
ATOM 3840 C C . THR A 1 483 ? 11.762 -6.556 11.397 1.00 81.31 483 THR A C 1
ATOM 3842 O O . THR A 1 483 ? 12.721 -6.242 10.703 1.00 81.31 483 THR A O 1
ATOM 3845 N N . MET A 1 484 ? 10.835 -7.420 10.961 1.00 80.31 484 MET A N 1
ATOM 3846 C CA . MET A 1 484 ? 10.845 -7.988 9.604 1.00 80.31 484 MET A CA 1
ATOM 3847 C C . MET A 1 484 ? 10.658 -6.892 8.549 1.00 80.31 484 MET A C 1
ATOM 3849 O O . MET A 1 484 ? 11.380 -6.865 7.558 1.00 80.31 484 MET A O 1
ATOM 3853 N N . LEU A 1 485 ? 9.731 -5.961 8.780 1.00 76.38 485 LEU A N 1
ATOM 3854 C CA . LEU A 1 485 ? 9.498 -4.795 7.932 1.00 76.38 485 LEU A CA 1
ATOM 3855 C C . LEU A 1 485 ? 10.715 -3.874 7.907 1.00 76.38 485 LEU A C 1
ATOM 3857 O O . LEU A 1 485 ? 11.110 -3.439 6.832 1.00 76.38 485 LEU A O 1
ATOM 3861 N N . ALA A 1 486 ? 11.339 -3.601 9.051 1.00 67.25 486 ALA A N 1
ATOM 3862 C CA . ALA A 1 486 ? 12.565 -2.813 9.121 1.00 67.25 486 ALA A CA 1
ATOM 3863 C C . ALA A 1 486 ? 13.716 -3.500 8.372 1.00 67.25 486 ALA A C 1
ATOM 3865 O O . ALA A 1 486 ? 14.432 -2.838 7.628 1.00 67.25 486 ALA A O 1
ATOM 3866 N N . SER A 1 487 ? 13.847 -4.827 8.473 1.00 64.25 487 SER A N 1
ATOM 3867 C CA . SER A 1 487 ? 14.788 -5.591 7.648 1.00 64.25 487 SER A CA 1
ATOM 3868 C C . SER A 1 487 ? 14.470 -5.481 6.154 1.00 64.25 487 SER A C 1
ATOM 3870 O O . SER A 1 487 ? 15.383 -5.527 5.349 1.00 64.25 487 SER A O 1
ATOM 3872 N N . LEU A 1 488 ? 13.217 -5.276 5.748 1.00 60.19 488 LEU A N 1
ATOM 3873 C CA . LEU A 1 488 ? 12.876 -5.017 4.342 1.00 60.19 488 LEU A CA 1
ATOM 3874 C C . LEU A 1 488 ? 13.122 -3.556 3.918 1.00 60.19 488 LEU A C 1
ATOM 3876 O O . LEU A 1 488 ? 13.347 -3.310 2.738 1.00 60.19 488 LEU A O 1
ATOM 3880 N N . HIS A 1 489 ? 13.111 -2.604 4.861 1.00 47.91 489 HIS A N 1
ATOM 3881 C CA . HIS A 1 489 ? 13.414 -1.184 4.619 1.00 47.91 489 HIS A CA 1
ATOM 3882 C C . HIS A 1 489 ? 14.916 -0.846 4.695 1.00 47.91 489 HIS A C 1
ATOM 3884 O O . HIS A 1 489 ? 15.341 0.122 4.073 1.00 47.91 489 HIS A O 1
ATOM 3890 N N . PHE A 1 490 ? 15.716 -1.614 5.451 1.00 34.62 490 PHE A N 1
ATOM 3891 C CA . PHE A 1 490 ? 17.139 -1.344 5.725 1.00 34.62 490 PHE A CA 1
ATOM 3892 C C . PHE A 1 490 ? 18.105 -2.516 5.456 1.00 34.62 490 PHE A C 1
ATOM 3894 O O . PHE A 1 490 ? 19.316 -2.309 5.534 1.00 34.62 490 PHE A O 1
ATOM 3901 N N . ALA A 1 491 ? 17.651 -3.732 5.134 1.00 28.25 491 ALA A N 1
ATOM 3902 C CA . ALA A 1 491 ? 18.547 -4.831 4.751 1.00 28.25 491 ALA A CA 1
ATOM 3903 C C . ALA A 1 491 ? 18.517 -5.003 3.222 1.00 28.25 491 ALA A C 1
ATOM 3905 O O . ALA A 1 491 ? 17.463 -5.103 2.607 1.00 28.25 491 ALA A O 1
ATOM 3906 N N . ALA A 1 492 ? 19.650 -4.925 2.525 1.00 25.03 492 ALA A N 1
ATOM 3907 C CA . ALA A 1 492 ? 20.718 -5.925 2.541 1.00 25.03 492 ALA A CA 1
ATOM 3908 C C . ALA A 1 492 ? 20.155 -7.353 2.327 1.00 25.03 492 ALA A C 1
ATOM 3910 O O . ALA A 1 492 ? 19.422 -7.856 3.179 1.00 25.03 492 ALA A O 1
ATOM 3911 N N . PRO A 1 493 ? 20.498 -8.021 1.213 1.00 26.44 493 PRO A N 1
ATOM 3912 C CA . PRO A 1 493 ? 19.890 -9.286 0.823 1.00 26.44 493 PRO A CA 1
ATOM 3913 C C . PRO A 1 493 ? 20.256 -10.420 1.782 1.00 26.44 493 PRO A C 1
ATOM 3915 O O . PRO A 1 493 ? 21.336 -10.466 2.379 1.00 26.44 493 PRO A O 1
ATOM 3918 N N . LEU A 1 494 ? 19.302 -11.329 1.935 1.00 25.72 494 LEU A N 1
ATOM 3919 C CA . LEU A 1 494 ? 19.264 -12.377 2.937 1.00 25.72 494 LEU A CA 1
ATOM 3920 C C . LEU A 1 494 ? 19.622 -13.729 2.314 1.00 25.72 494 LEU A C 1
ATOM 3922 O O . LEU A 1 494 ? 19.105 -14.089 1.263 1.00 25.72 494 LEU A O 1
ATOM 3926 N N . GLN A 1 495 ? 20.518 -14.454 2.985 1.00 26.38 495 GLN A N 1
ATOM 3927 C CA . GLN A 1 495 ? 20.995 -15.786 2.615 1.00 26.38 495 GLN A CA 1
ATOM 3928 C C . GLN A 1 495 ? 19.858 -16.815 2.578 1.00 26.38 495 GLN A C 1
ATOM 3930 O O . GLN A 1 495 ? 19.123 -16.960 3.554 1.00 26.38 495 GLN A O 1
ATOM 3935 N N . VAL A 1 496 ? 19.805 -17.610 1.507 1.00 25.88 496 VAL A N 1
ATOM 3936 C CA . VAL A 1 496 ? 19.078 -18.885 1.464 1.00 25.88 496 VAL A CA 1
ATOM 3937 C C . VAL A 1 496 ? 20.104 -20.010 1.361 1.00 25.88 496 VAL A C 1
ATOM 3939 O O . VAL A 1 496 ? 20.941 -20.030 0.459 1.00 25.88 496 VAL A O 1
ATOM 3942 N N . THR A 1 497 ? 20.067 -20.919 2.334 1.00 25.00 497 THR A N 1
ATOM 3943 C CA . THR A 1 497 ? 20.904 -22.117 2.406 1.00 25.00 497 THR A CA 1
ATOM 3944 C C . THR A 1 497 ? 20.228 -23.323 1.757 1.00 25.00 497 THR A C 1
ATOM 3946 O O . THR A 1 497 ? 19.046 -23.583 1.974 1.00 25.00 497 THR A O 1
ATOM 3949 N N . SER A 1 498 ? 21.074 -24.081 1.054 1.00 29.05 498 SER A N 1
ATOM 3950 C CA . SER A 1 498 ? 20.906 -25.366 0.362 1.00 29.05 498 SER A CA 1
ATOM 3951 C C . SER A 1 498 ? 20.128 -25.344 -0.959 1.00 29.05 498 SER A C 1
ATOM 3953 O O . SER A 1 498 ? 18.905 -25.433 -0.948 1.00 29.05 498 SER A O 1
ATOM 3955 N N . LEU A 1 499 ? 20.843 -25.368 -2.096 1.00 28.08 499 LEU A N 1
ATOM 3956 C CA . LEU A 1 499 ? 21.087 -26.577 -2.901 1.00 28.08 499 LEU A CA 1
ATOM 3957 C C . LEU A 1 499 ? 22.057 -26.295 -4.084 1.00 28.08 499 LEU A C 1
ATOM 3959 O O . LEU A 1 499 ? 21.720 -25.593 -5.025 1.00 28.08 499 LEU A O 1
ATOM 3963 N N . ASN A 1 500 ? 23.184 -27.022 -4.087 1.00 33.59 500 ASN A N 1
ATOM 3964 C CA . ASN A 1 500 ? 24.169 -27.241 -5.168 1.00 33.59 500 ASN A CA 1
ATOM 3965 C C . ASN A 1 500 ? 25.341 -26.213 -5.318 1.00 33.59 500 ASN A C 1
ATOM 3967 O O . ASN A 1 500 ? 25.131 -25.080 -5.753 1.00 33.59 500 ASN A O 1
ATOM 3971 N N . PRO A 1 501 ? 26.617 -26.581 -5.023 1.00 33.81 501 PRO A N 1
ATOM 3972 C CA . PRO A 1 501 ? 27.684 -25.613 -4.691 1.00 33.81 501 PRO A CA 1
ATOM 3973 C C . PRO A 1 501 ? 28.209 -24.681 -5.799 1.00 33.81 501 PRO A C 1
ATOM 3975 O O . PRO A 1 501 ? 28.875 -23.700 -5.476 1.00 33.81 501 PRO A O 1
ATOM 3978 N N . ALA A 1 502 ? 27.973 -24.965 -7.084 1.00 42.91 502 ALA A N 1
ATOM 3979 C CA . ALA A 1 502 ? 28.553 -24.183 -8.186 1.00 42.91 502 ALA A CA 1
ATOM 3980 C C . ALA A 1 502 ? 27.592 -23.129 -8.775 1.00 42.91 502 ALA A C 1
ATOM 3982 O O . ALA A 1 502 ? 28.038 -22.059 -9.187 1.00 42.91 502 ALA A O 1
ATOM 3983 N N . GLU A 1 503 ? 26.280 -23.392 -8.770 1.00 44.84 503 GLU A N 1
ATOM 3984 C CA . GLU A 1 503 ? 25.252 -22.458 -9.262 1.00 44.84 503 GLU A CA 1
ATOM 3985 C C . GLU A 1 503 ? 24.775 -21.478 -8.173 1.00 44.84 503 GLU A C 1
ATOM 3987 O O . GLU A 1 503 ? 24.508 -20.311 -8.472 1.00 44.84 503 GLU A O 1
ATOM 3992 N N . ASP A 1 504 ? 24.753 -21.898 -6.901 1.00 44.53 504 ASP A N 1
ATOM 3993 C CA . ASP A 1 504 ? 24.250 -21.095 -5.774 1.00 44.53 504 ASP A CA 1
ATOM 3994 C C . ASP A 1 504 ? 25.091 -19.845 -5.481 1.00 44.53 504 ASP A C 1
ATOM 3996 O O . ASP A 1 504 ? 24.536 -18.784 -5.200 1.00 44.53 504 ASP A O 1
ATOM 4000 N N . LYS A 1 505 ? 26.428 -19.923 -5.573 1.00 51.97 505 LYS A N 1
ATOM 4001 C CA . LYS A 1 505 ? 27.289 -18.748 -5.338 1.00 51.97 505 LYS A CA 1
ATOM 4002 C C . LYS A 1 505 ? 27.035 -17.670 -6.385 1.00 51.97 505 LYS A C 1
ATOM 4004 O O . LYS A 1 505 ? 26.849 -16.508 -6.042 1.00 51.97 505 LYS A O 1
ATOM 4009 N N . ARG A 1 506 ? 26.976 -18.078 -7.655 1.00 58.16 506 ARG A N 1
ATOM 4010 C CA . ARG A 1 506 ? 26.653 -17.183 -8.763 1.00 58.16 506 ARG A CA 1
ATOM 4011 C C . ARG A 1 506 ? 25.290 -16.546 -8.531 1.00 58.16 506 ARG A C 1
ATOM 4013 O O . ARG A 1 506 ? 25.182 -15.334 -8.589 1.00 58.16 506 ARG A O 1
ATOM 4020 N N . ARG A 1 507 ? 24.268 -17.330 -8.186 1.00 56.31 507 ARG A N 1
ATOM 4021 C CA . ARG A 1 507 ? 22.923 -16.815 -7.904 1.00 56.31 507 ARG A CA 1
ATOM 4022 C C . ARG A 1 507 ? 22.886 -15.821 -6.734 1.00 56.31 507 ARG A C 1
ATOM 4024 O O . ARG A 1 507 ? 22.274 -14.766 -6.870 1.00 56.31 507 ARG A O 1
ATOM 4031 N N . GLN A 1 508 ? 23.554 -16.118 -5.620 1.00 54.94 508 GLN A N 1
ATOM 4032 C CA . GLN A 1 508 ? 23.642 -15.212 -4.466 1.00 54.94 508 GLN A CA 1
ATOM 4033 C C . GLN A 1 508 ? 24.378 -13.916 -4.811 1.00 54.94 508 GLN A C 1
ATOM 4035 O O . GLN A 1 508 ? 23.944 -12.830 -4.417 1.00 54.94 508 GLN A O 1
ATOM 4040 N N . ASP A 1 509 ? 25.472 -14.016 -5.568 1.00 55.06 509 ASP A N 1
ATOM 4041 C CA . ASP A 1 509 ? 26.203 -12.846 -6.031 1.00 55.06 509 ASP A CA 1
ATOM 4042 C C . ASP A 1 509 ? 25.345 -12.015 -6.996 1.00 55.06 509 ASP A C 1
ATOM 4044 O O . ASP A 1 509 ? 25.296 -10.797 -6.850 1.00 55.06 509 ASP A O 1
ATOM 4048 N N . LEU A 1 510 ? 24.597 -12.651 -7.909 1.00 65.94 510 LEU A N 1
ATOM 4049 C CA . LEU A 1 510 ? 23.651 -11.980 -8.804 1.00 65.94 510 LEU A CA 1
ATOM 4050 C C . LEU A 1 510 ? 22.568 -11.230 -8.016 1.00 65.94 510 LEU A C 1
ATOM 4052 O O . LEU A 1 510 ? 22.370 -10.038 -8.225 1.00 65.94 510 LEU A O 1
ATOM 4056 N N . GLU A 1 511 ? 21.890 -11.875 -7.069 1.00 60.25 511 GLU A N 1
ATOM 4057 C CA . GLU A 1 511 ? 20.848 -11.225 -6.260 1.00 60.25 511 GLU A CA 1
ATOM 4058 C C . GLU A 1 511 ? 21.409 -10.038 -5.450 1.00 60.25 511 GLU A C 1
ATOM 4060 O O . GLU A 1 511 ? 20.788 -8.968 -5.370 1.00 60.25 511 GLU A O 1
ATOM 4065 N N . ARG A 1 512 ? 22.626 -10.186 -4.906 1.00 62.91 512 ARG A N 1
ATOM 4066 C CA . ARG A 1 512 ? 23.323 -9.125 -4.169 1.00 62.91 512 ARG A CA 1
ATOM 4067 C C . ARG A 1 512 ? 23.708 -7.950 -5.057 1.00 62.91 512 ARG A C 1
ATOM 4069 O O . ARG A 1 512 ? 23.467 -6.802 -4.680 1.00 62.91 512 ARG A O 1
ATOM 4076 N N . ILE A 1 513 ? 24.298 -8.237 -6.209 1.00 62.69 513 ILE A N 1
ATOM 4077 C CA . ILE A 1 513 ? 24.739 -7.243 -7.186 1.00 62.69 513 ILE A CA 1
ATOM 4078 C C . ILE A 1 513 ? 23.548 -6.506 -7.777 1.00 62.69 513 ILE A C 1
ATOM 4080 O O . ILE A 1 513 ? 23.589 -5.284 -7.872 1.00 62.69 513 ILE A O 1
ATOM 4084 N N . HIS A 1 514 ? 22.467 -7.215 -8.101 1.00 70.06 514 HIS A N 1
ATOM 4085 C CA . HIS A 1 514 ? 21.253 -6.602 -8.622 1.00 70.06 514 HIS A CA 1
ATOM 4086 C C . HIS A 1 514 ? 20.687 -5.574 -7.639 1.00 70.06 514 HIS A C 1
ATOM 4088 O O . HIS A 1 514 ? 20.417 -4.433 -8.009 1.00 70.06 514 HIS A O 1
ATOM 4094 N N . THR A 1 515 ? 20.556 -5.967 -6.370 1.00 64.62 515 THR A N 1
ATOM 4095 C CA . THR A 1 515 ? 19.996 -5.108 -5.321 1.00 64.62 515 THR A CA 1
ATOM 4096 C C . THR A 1 515 ? 20.883 -3.890 -5.068 1.00 64.62 515 THR A C 1
ATOM 4098 O O . THR A 1 515 ? 20.411 -2.760 -5.155 1.00 64.62 515 THR A O 1
ATOM 4101 N N . LEU A 1 516 ? 22.176 -4.105 -4.797 1.00 59.59 516 LEU A N 1
ATOM 4102 C CA . LEU A 1 516 ? 23.101 -3.022 -4.457 1.00 59.59 516 LEU A CA 1
ATOM 4103 C C . LEU A 1 516 ? 23.374 -2.102 -5.657 1.00 59.59 516 LEU A C 1
ATOM 4105 O O . LEU A 1 516 ? 23.410 -0.884 -5.500 1.00 59.59 516 LEU A O 1
ATOM 4109 N N . GLY A 1 517 ? 23.511 -2.674 -6.855 1.00 59.81 517 GLY A N 1
ATOM 4110 C CA . GLY A 1 517 ? 23.715 -1.927 -8.093 1.00 59.81 517 GLY A CA 1
ATOM 4111 C C . GLY A 1 517 ? 22.550 -0.983 -8.384 1.00 59.81 517 GLY A C 1
ATOM 4112 O O . GLY A 1 517 ? 22.773 0.196 -8.645 1.00 59.81 517 GLY A O 1
ATOM 4113 N N . LEU A 1 518 ? 21.301 -1.448 -8.250 1.00 67.25 518 LEU A N 1
ATOM 4114 C CA . LEU A 1 518 ? 20.124 -0.589 -8.434 1.00 67.25 518 LEU A CA 1
ATOM 4115 C C . LEU A 1 518 ? 19.999 0.493 -7.355 1.00 67.25 518 LEU A C 1
ATOM 4117 O O . LEU A 1 518 ? 19.575 1.605 -7.666 1.00 67.25 518 LEU A O 1
ATOM 4121 N N . SER A 1 519 ? 20.391 0.213 -6.107 1.00 56.94 519 SER A N 1
ATOM 4122 C CA . SER A 1 519 ? 20.432 1.238 -5.055 1.00 56.94 519 SER A CA 1
ATOM 4123 C C . SER A 1 519 ? 21.376 2.385 -5.418 1.00 56.94 519 SER A C 1
ATOM 4125 O O . SER A 1 519 ? 20.998 3.545 -5.276 1.00 56.94 519 SER A O 1
ATOM 4127 N N . TYR A 1 520 ? 22.566 2.078 -5.939 1.00 65.00 520 TYR A N 1
ATOM 4128 C CA . TYR A 1 520 ? 23.507 3.097 -6.404 1.00 65.00 520 TYR A CA 1
ATOM 4129 C C . TYR A 1 520 ? 22.979 3.887 -7.606 1.00 65.00 520 TYR A C 1
ATOM 4131 O O . TYR A 1 520 ? 23.125 5.104 -7.631 1.00 65.00 520 TYR A O 1
ATOM 4139 N N . VAL A 1 521 ? 22.303 3.239 -8.560 1.00 69.38 521 VAL A N 1
ATOM 4140 C CA . VAL A 1 521 ? 21.678 3.944 -9.695 1.00 69.38 521 VAL A CA 1
ATOM 4141 C C . VAL A 1 521 ? 20.600 4.922 -9.225 1.00 69.38 521 VAL A C 1
ATOM 4143 O O . VAL A 1 521 ? 20.586 6.072 -9.657 1.00 69.38 521 VAL A O 1
ATOM 4146 N N . ASN A 1 522 ? 19.737 4.504 -8.296 1.00 65.56 522 ASN A N 1
ATOM 4147 C CA . ASN A 1 522 ? 18.688 5.369 -7.753 1.00 65.56 522 ASN A CA 1
ATOM 4148 C C . ASN A 1 522 ? 19.266 6.546 -6.956 1.00 65.56 522 ASN A C 1
ATOM 4150 O O . ASN A 1 522 ? 18.802 7.671 -7.118 1.00 65.56 522 ASN A O 1
ATOM 4154 N N . LEU A 1 523 ? 20.298 6.307 -6.137 1.00 60.00 523 LEU A N 1
ATOM 4155 C CA . LEU A 1 523 ? 21.017 7.379 -5.441 1.00 60.00 523 LEU A CA 1
ATOM 4156 C C . LEU A 1 523 ? 21.654 8.363 -6.428 1.00 60.00 523 LEU A C 1
ATOM 4158 O O . LEU A 1 523 ? 21.622 9.566 -6.187 1.00 60.00 523 LEU A O 1
ATOM 4162 N N . GLY A 1 524 ? 22.180 7.865 -7.551 1.00 62.62 524 GLY A N 1
ATOM 4163 C CA . GLY A 1 524 ? 22.720 8.704 -8.616 1.00 62.62 524 GLY A CA 1
ATOM 4164 C C . GLY A 1 524 ? 21.663 9.611 -9.249 1.00 62.62 524 GLY A C 1
ATOM 4165 O O . GLY A 1 524 ? 21.888 10.811 -9.386 1.00 62.62 524 GLY A O 1
ATOM 4166 N N . ALA A 1 525 ? 20.483 9.065 -9.556 1.00 66.75 525 ALA A N 1
ATOM 4167 C CA . ALA A 1 525 ? 19.364 9.834 -10.103 1.00 66.75 525 ALA A CA 1
ATOM 4168 C C . ALA A 1 525 ? 18.822 10.881 -9.112 1.00 66.75 525 ALA A C 1
ATOM 4170 O O . ALA A 1 525 ? 18.506 12.001 -9.504 1.00 66.75 525 ALA A O 1
ATOM 4171 N N . MET A 1 526 ? 18.749 10.549 -7.819 1.00 63.34 526 MET A N 1
ATOM 4172 C CA . MET A 1 526 ? 18.369 11.512 -6.778 1.00 63.34 526 MET A CA 1
ATOM 4173 C C . MET A 1 526 ? 19.396 12.643 -6.661 1.00 63.34 526 MET A C 1
ATOM 4175 O O . MET A 1 526 ? 19.022 13.811 -6.641 1.00 63.34 526 MET A O 1
ATOM 4179 N N . ALA A 1 527 ? 20.689 12.309 -6.660 1.00 63.44 527 ALA A N 1
ATOM 4180 C CA . ALA A 1 527 ? 21.754 13.306 -6.632 1.00 63.44 527 ALA A CA 1
ATOM 4181 C C . ALA A 1 527 ? 21.728 14.223 -7.869 1.00 63.44 527 ALA A C 1
ATOM 4183 O O . ALA A 1 527 ? 22.028 15.406 -7.749 1.00 63.44 527 ALA A O 1
ATOM 4184 N N . GLU A 1 528 ? 21.340 13.709 -9.039 1.00 66.44 528 GLU A N 1
ATOM 4185 C CA . GLU A 1 528 ? 21.142 14.511 -10.253 1.00 66.44 528 GLU A CA 1
ATOM 4186 C C . GLU A 1 528 ? 19.973 15.500 -10.109 1.00 66.44 528 GLU A C 1
ATOM 4188 O O . GLU A 1 528 ? 20.122 16.673 -10.453 1.00 66.44 528 GLU A O 1
ATOM 4193 N N . MET A 1 529 ? 18.841 15.071 -9.534 1.00 72.88 529 MET A N 1
ATOM 4194 C CA . MET A 1 529 ? 17.702 15.957 -9.231 1.00 72.88 529 MET A CA 1
ATOM 4195 C C . MET A 1 529 ? 18.077 17.074 -8.247 1.00 72.88 529 MET A C 1
ATOM 4197 O O . MET A 1 529 ? 17.621 18.206 -8.401 1.00 72.88 529 MET A O 1
ATOM 4201 N N . ASP A 1 530 ? 18.964 16.775 -7.298 1.00 66.62 530 ASP A N 1
ATOM 4202 C CA . ASP A 1 530 ? 19.522 17.735 -6.339 1.00 66.62 530 ASP A CA 1
ATOM 4203 C C . ASP A 1 530 ? 20.674 18.580 -6.925 1.00 66.62 530 ASP A C 1
ATOM 4205 O O . ASP A 1 530 ? 21.357 19.303 -6.198 1.00 66.62 530 ASP A O 1
ATOM 4209 N N . GLN A 1 531 ? 20.917 18.492 -8.239 1.00 79.62 531 GLN A N 1
ATOM 4210 C CA . GLN A 1 531 ? 21.992 19.182 -8.964 1.00 79.62 531 GLN A CA 1
ATOM 4211 C C . GLN A 1 531 ? 23.415 18.837 -8.476 1.00 79.62 531 GLN A C 1
ATOM 4213 O O . GLN A 1 531 ? 24.382 19.534 -8.789 1.00 79.62 531 GLN A O 1
ATOM 4218 N N . ASN A 1 532 ? 23.585 17.727 -7.754 1.00 80.69 532 ASN A N 1
ATOM 4219 C CA . ASN A 1 532 ? 24.874 17.221 -7.294 1.00 80.69 532 ASN A CA 1
ATOM 4220 C C . ASN A 1 532 ? 25.464 16.212 -8.293 1.00 80.69 532 ASN A C 1
ATOM 4222 O O . ASN A 1 532 ? 25.471 14.994 -8.081 1.00 80.69 532 ASN A O 1
ATOM 4226 N N . MET A 1 533 ? 25.988 16.742 -9.400 1.00 79.94 533 MET A N 1
ATOM 4227 C CA . MET A 1 533 ? 26.521 15.940 -10.505 1.00 79.94 533 MET A CA 1
ATOM 4228 C C . MET A 1 533 ? 27.716 15.063 -10.107 1.00 79.94 533 MET A C 1
ATOM 4230 O O . MET A 1 533 ? 27.837 13.935 -10.579 1.00 79.94 533 MET A O 1
ATOM 4234 N N . GLU A 1 534 ? 28.581 15.532 -9.206 1.00 81.88 534 GLU A N 1
ATOM 4235 C CA . GLU A 1 534 ? 29.750 14.760 -8.768 1.00 81.88 534 GLU A CA 1
ATOM 4236 C C . GLU A 1 534 ? 29.340 13.501 -7.989 1.00 81.88 534 GLU A C 1
ATOM 4238 O O . GLU A 1 534 ? 29.860 12.408 -8.236 1.00 81.88 534 GLU A O 1
ATOM 4243 N N . LEU A 1 535 ? 28.385 13.635 -7.063 1.00 69.81 535 LEU A N 1
ATOM 4244 C CA . LEU A 1 535 ? 27.850 12.497 -6.319 1.00 69.81 535 LEU A CA 1
ATOM 4245 C C . LEU A 1 535 ? 27.084 11.549 -7.245 1.00 69.81 535 LEU A C 1
ATOM 4247 O O . LEU A 1 535 ? 27.264 10.335 -7.147 1.00 69.81 535 LEU A O 1
ATOM 4251 N N . SER A 1 536 ? 26.292 12.101 -8.169 1.00 80.00 536 SER A N 1
ATOM 4252 C CA . SER A 1 536 ? 25.565 11.319 -9.169 1.00 80.00 536 SER A CA 1
ATOM 4253 C C . SER A 1 536 ? 26.505 10.420 -9.977 1.00 80.00 536 SER A C 1
ATOM 4255 O O . SER A 1 536 ? 26.323 9.199 -10.007 1.00 80.00 536 SER A O 1
ATOM 4257 N N . LEU A 1 537 ? 27.594 10.987 -10.507 1.00 79.56 537 LEU A N 1
ATOM 4258 C CA . LEU A 1 537 ? 28.581 10.252 -11.294 1.00 79.56 537 LEU A CA 1
ATOM 4259 C C . LEU A 1 537 ? 29.253 9.131 -10.481 1.00 79.56 537 LEU A C 1
ATOM 4261 O O . LEU A 1 537 ? 29.361 8.003 -10.964 1.00 79.56 537 LEU A O 1
ATOM 4265 N N . LYS A 1 538 ? 29.648 9.399 -9.226 1.00 78.44 538 LYS A N 1
ATOM 4266 C CA . LYS A 1 538 ? 30.250 8.390 -8.326 1.00 78.44 538 LYS A CA 1
ATOM 4267 C C . LYS A 1 538 ? 29.291 7.238 -8.025 1.00 78.44 538 LYS A C 1
ATOM 4269 O O . LYS A 1 538 ? 29.700 6.073 -7.988 1.00 78.44 538 LYS A O 1
ATOM 4274 N N . CYS A 1 539 ? 28.016 7.550 -7.810 1.00 61.69 539 CYS A N 1
ATOM 4275 C CA . CYS A 1 539 ? 26.976 6.555 -7.586 1.00 61.69 539 CYS A CA 1
ATOM 4276 C C . CYS A 1 539 ? 26.757 5.692 -8.837 1.00 61.69 539 CYS A C 1
ATOM 4278 O O . CYS A 1 539 ? 26.777 4.466 -8.737 1.00 61.69 539 CYS A O 1
ATOM 4280 N N . LEU A 1 540 ? 26.646 6.295 -10.023 1.00 71.50 540 LEU A N 1
ATOM 4281 C CA . LEU A 1 540 ? 26.502 5.554 -11.280 1.00 71.50 540 LEU A CA 1
ATOM 4282 C C . LEU A 1 540 ? 27.717 4.658 -11.570 1.00 71.50 540 LEU A C 1
ATOM 4284 O O . LEU A 1 540 ? 27.541 3.496 -11.938 1.00 71.50 540 LEU A O 1
ATOM 4288 N N . GLN A 1 541 ? 28.940 5.143 -11.336 1.00 80.12 541 GLN A N 1
ATOM 4289 C CA . GLN A 1 541 ? 30.168 4.346 -11.465 1.00 80.12 541 GLN A CA 1
ATOM 4290 C C . GLN A 1 541 ? 30.166 3.138 -10.519 1.00 80.12 541 GLN A C 1
ATOM 4292 O O . GLN A 1 541 ? 30.408 2.013 -10.953 1.00 80.12 541 GLN A O 1
ATOM 4297 N N . SER A 1 542 ? 29.780 3.343 -9.257 1.00 73.94 542 SER A N 1
ATOM 4298 C CA . SER A 1 542 ? 29.667 2.261 -8.267 1.00 73.94 542 SER A CA 1
ATOM 4299 C C . SER A 1 542 ? 28.626 1.209 -8.673 1.00 73.94 542 SER A C 1
ATOM 4301 O O . SER A 1 542 ? 28.852 0.010 -8.515 1.00 73.94 542 SER A O 1
ATOM 4303 N N . GLY A 1 543 ? 27.491 1.639 -9.237 1.00 66.88 543 GLY A N 1
ATOM 4304 C CA . GLY A 1 5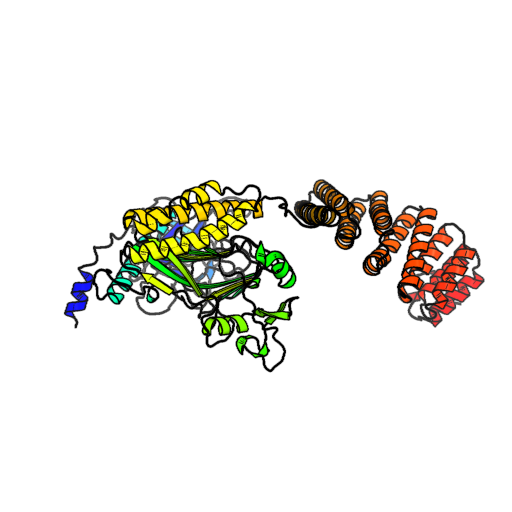43 ? 26.482 0.735 -9.796 1.00 66.88 543 GLY A CA 1
ATOM 4305 C C . GLY A 1 543 ? 27.007 -0.059 -10.997 1.00 66.88 543 GLY A C 1
ATOM 4306 O O . GLY A 1 543 ? 26.807 -1.271 -11.069 1.00 66.88 543 GLY A O 1
ATOM 4307 N N . SER A 1 544 ? 27.724 0.604 -11.909 1.00 83.38 544 SER A N 1
ATOM 4308 C CA . SER A 1 544 ? 28.351 -0.015 -13.084 1.00 83.38 54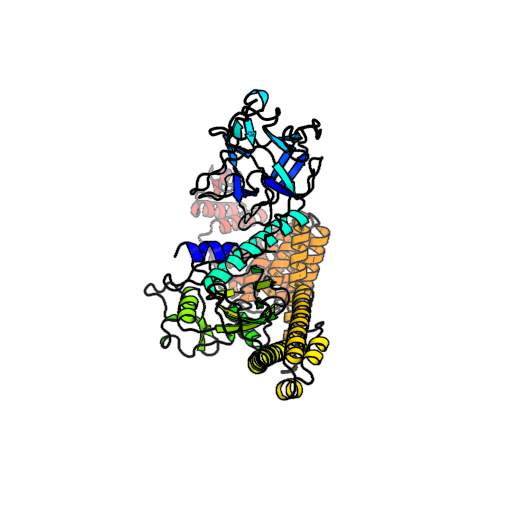4 SER A CA 1
ATOM 4309 C C . SER A 1 544 ? 29.344 -1.114 -12.698 1.00 83.38 544 SER A C 1
ATOM 4311 O O . SER A 1 544 ? 29.272 -2.224 -13.228 1.00 83.38 544 SER A O 1
ATOM 4313 N N . ASP A 1 545 ? 30.230 -0.848 -11.736 1.00 77.56 545 ASP A N 1
ATOM 4314 C CA . ASP A 1 545 ? 31.238 -1.815 -11.288 1.00 77.56 545 ASP A CA 1
ATOM 4315 C C . ASP A 1 545 ? 30.619 -3.046 -10.622 1.00 77.56 545 ASP A C 1
ATOM 4317 O O . ASP A 1 545 ? 31.099 -4.165 -10.810 1.00 77.56 545 ASP A O 1
ATOM 4321 N N . LEU A 1 546 ? 29.505 -2.867 -9.907 1.00 72.56 546 LEU A N 1
ATOM 4322 C CA . LEU A 1 546 ? 28.751 -3.986 -9.352 1.00 72.56 546 LEU A CA 1
ATOM 4323 C C . LEU A 1 546 ? 28.169 -4.862 -10.457 1.00 72.56 546 LEU A C 1
ATOM 4325 O O . LEU A 1 546 ? 28.396 -6.071 -10.456 1.00 72.56 546 LEU A O 1
ATOM 4329 N N . PHE A 1 547 ? 27.452 -4.278 -11.420 1.00 77.81 547 PHE A N 1
ATOM 4330 C CA . PHE A 1 547 ? 26.872 -5.054 -12.518 1.00 77.81 547 PHE A CA 1
ATOM 4331 C C . PHE A 1 547 ? 27.946 -5.731 -13.386 1.00 77.81 547 PHE A C 1
ATOM 4333 O O . PHE A 1 547 ? 27.724 -6.827 -13.901 1.00 77.81 547 PHE A O 1
ATOM 4340 N N . ALA A 1 548 ? 29.133 -5.129 -13.493 1.00 77.50 548 ALA A N 1
ATOM 4341 C CA . ALA A 1 548 ? 30.258 -5.658 -14.259 1.00 77.50 548 ALA A CA 1
ATOM 4342 C C . ALA A 1 548 ? 30.875 -6.931 -13.665 1.00 77.50 548 ALA A C 1
ATOM 4344 O O . ALA A 1 548 ? 31.622 -7.616 -14.359 1.00 77.50 548 ALA A O 1
ATOM 4345 N N . ALA A 1 549 ? 30.549 -7.292 -12.422 1.00 74.94 549 ALA A N 1
ATOM 4346 C CA . ALA A 1 549 ? 30.976 -8.565 -11.851 1.00 74.94 549 ALA A CA 1
ATOM 4347 C C . ALA A 1 549 ? 30.263 -9.777 -12.488 1.00 74.94 549 ALA A C 1
ATOM 4349 O O . ALA A 1 549 ? 30.825 -10.870 -12.483 1.00 74.94 549 ALA A O 1
ATOM 4350 N N . TYR A 1 550 ? 29.074 -9.590 -13.085 1.00 75.31 550 TYR A N 1
ATOM 4351 C CA . TYR A 1 550 ? 28.384 -10.610 -13.893 1.00 75.31 550 TYR A CA 1
ATOM 4352 C C . TYR A 1 550 ? 27.749 -9.992 -15.151 1.00 75.31 550 TYR A C 1
ATOM 4354 O O . TYR A 1 550 ? 26.524 -9.819 -15.217 1.00 75.31 550 TYR A O 1
ATOM 4362 N N . PRO A 1 551 ? 28.564 -9.653 -16.166 1.00 72.25 551 PRO A N 1
ATOM 4363 C CA . PRO A 1 551 ? 28.107 -8.876 -17.314 1.00 72.25 551 PRO A CA 1
ATOM 4364 C C . PRO A 1 551 ? 27.009 -9.559 -18.131 1.00 72.25 551 PRO A C 1
ATOM 4366 O O . PRO A 1 551 ? 26.140 -8.885 -18.673 1.00 72.25 551 PRO A O 1
ATOM 4369 N N . ASP A 1 552 ? 26.992 -10.890 -18.185 1.00 73.38 552 ASP A N 1
ATOM 4370 C CA . ASP A 1 552 ? 25.981 -11.638 -18.931 1.00 73.38 552 ASP A CA 1
ATOM 4371 C C . ASP A 1 552 ? 24.597 -11.630 -18.281 1.00 73.38 552 ASP A C 1
ATOM 4373 O O . ASP A 1 552 ? 23.582 -11.667 -18.975 1.00 73.38 552 ASP A O 1
ATOM 4377 N N . ALA A 1 553 ? 24.545 -11.541 -16.953 1.00 73.31 553 ALA A N 1
ATOM 4378 C CA . ALA A 1 553 ? 23.298 -11.465 -16.207 1.00 73.31 553 ALA A CA 1
ATOM 4379 C C . ALA A 1 553 ? 22.738 -10.035 -16.137 1.00 73.31 553 ALA A C 1
ATOM 4381 O O . ALA A 1 553 ? 21.520 -9.862 -16.068 1.00 73.31 553 ALA A O 1
ATOM 4382 N N . PHE A 1 554 ? 23.607 -9.017 -16.186 1.00 78.69 554 PHE A N 1
ATOM 4383 C CA . PHE A 1 554 ? 23.240 -7.603 -16.012 1.00 78.69 554 PHE A CA 1
ATOM 4384 C C . PHE A 1 554 ? 23.526 -6.713 -17.223 1.00 78.69 554 PHE A C 1
ATOM 4386 O O . PHE A 1 554 ? 23.604 -5.494 -17.085 1.00 78.69 554 PHE A O 1
ATOM 4393 N N . TYR A 1 555 ? 23.658 -7.283 -18.422 1.00 76.62 555 TYR A N 1
ATOM 4394 C CA . TYR A 1 555 ? 24.018 -6.528 -19.628 1.00 76.62 555 TYR A CA 1
ATOM 4395 C C . TYR A 1 555 ? 23.096 -5.331 -19.907 1.00 76.62 555 TYR A C 1
ATOM 4397 O O . TYR A 1 555 ? 23.574 -4.276 -20.309 1.00 76.62 555 TYR A O 1
ATOM 4405 N N . ARG A 1 556 ? 21.787 -5.443 -19.636 1.00 80.69 556 ARG A N 1
ATOM 4406 C CA . ARG A 1 556 ? 20.838 -4.331 -19.834 1.00 80.69 556 ARG A CA 1
ATOM 4407 C C . ARG A 1 556 ? 21.083 -3.191 -18.854 1.00 80.69 556 ARG A C 1
ATOM 4409 O O . ARG A 1 556 ? 21.069 -2.028 -19.245 1.00 80.69 556 ARG A O 1
ATOM 4416 N N . GLN A 1 557 ? 21.311 -3.526 -17.587 1.00 84.12 557 GLN A N 1
ATOM 4417 C CA . GLN A 1 557 ? 21.627 -2.562 -16.538 1.00 84.12 557 GLN A CA 1
ATOM 4418 C C . GLN A 1 557 ? 22.975 -1.891 -16.821 1.00 84.12 557 GLN A C 1
ATOM 4420 O O . GLN A 1 557 ? 23.067 -0.672 -16.740 1.00 84.12 557 GLN A O 1
ATOM 4425 N N . LEU A 1 558 ? 23.987 -2.658 -17.239 1.00 81.94 558 LEU A N 1
ATOM 4426 C CA . LEU A 1 558 ? 25.289 -2.131 -17.650 1.00 81.94 558 LEU A CA 1
ATOM 4427 C C . LEU A 1 558 ? 25.177 -1.132 -18.803 1.00 81.94 558 LEU A C 1
ATOM 4429 O O . LEU A 1 558 ? 25.735 -0.042 -18.717 1.00 81.94 558 LEU A O 1
ATOM 4433 N N . VAL A 1 559 ? 24.421 -1.470 -19.851 1.00 81.44 559 VAL A N 1
ATOM 4434 C CA . VAL A 1 559 ? 24.196 -0.582 -21.003 1.00 81.44 559 VAL A CA 1
ATOM 4435 C C . VAL A 1 559 ? 23.480 0.701 -20.579 1.00 81.44 559 VAL A C 1
ATOM 4437 O O . VAL A 1 559 ? 23.878 1.792 -20.988 1.00 81.44 559 VAL A O 1
ATOM 4440 N N . ALA A 1 560 ? 22.450 0.595 -19.736 1.00 80.69 560 ALA A N 1
ATOM 4441 C CA . ALA A 1 560 ? 21.702 1.752 -19.252 1.00 80.69 560 ALA A CA 1
ATOM 4442 C C . ALA A 1 560 ? 22.567 2.690 -18.392 1.00 80.69 560 ALA A C 1
ATOM 4444 O O . ALA A 1 560 ? 22.568 3.900 -18.613 1.00 80.69 560 ALA A O 1
ATOM 4445 N N . VAL A 1 561 ? 23.341 2.140 -17.451 1.00 84.19 561 VAL A N 1
ATOM 4446 C CA . VAL A 1 561 ? 24.212 2.926 -16.564 1.00 84.19 561 VAL A CA 1
ATOM 4447 C C . VAL A 1 561 ? 25.360 3.568 -17.337 1.00 84.19 561 VAL A C 1
ATOM 4449 O O . VAL A 1 561 ? 25.630 4.752 -17.154 1.00 84.19 561 VAL A O 1
ATOM 4452 N N . ALA A 1 562 ? 26.001 2.833 -18.247 1.00 85.38 562 ALA A N 1
ATOM 4453 C CA . ALA A 1 562 ? 27.060 3.379 -19.091 1.00 85.38 562 ALA A CA 1
ATOM 4454 C C . ALA A 1 562 ? 26.558 4.530 -19.975 1.00 85.38 562 ALA A C 1
ATOM 4456 O O . ALA A 1 562 ? 27.269 5.516 -20.147 1.00 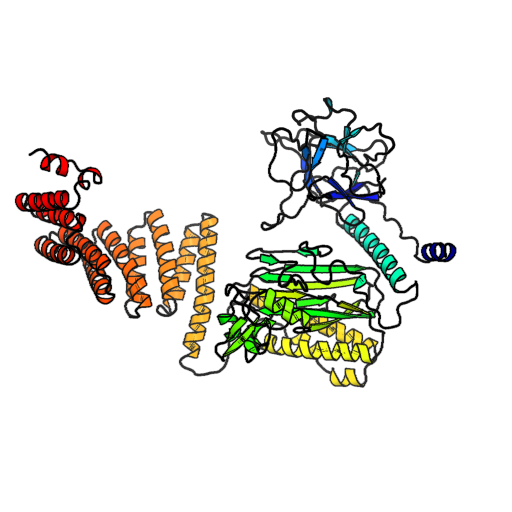85.38 562 ALA A O 1
ATOM 4457 N N . ARG A 1 563 ? 25.319 4.449 -20.483 1.00 82.94 563 ARG A N 1
ATOM 4458 C CA . ARG A 1 563 ? 24.685 5.538 -21.241 1.00 82.94 563 ARG A CA 1
ATOM 4459 C C . ARG A 1 563 ? 24.456 6.783 -20.379 1.00 82.94 563 ARG A C 1
ATOM 4461 O O . ARG A 1 563 ? 24.709 7.889 -20.845 1.00 82.94 563 ARG A O 1
ATOM 4468 N N . ALA A 1 564 ? 24.005 6.609 -19.138 1.00 83.31 564 ALA A N 1
ATOM 4469 C CA . ALA A 1 564 ? 23.823 7.722 -18.206 1.00 83.31 564 ALA A CA 1
ATOM 4470 C C . ALA A 1 564 ? 25.160 8.418 -17.891 1.00 83.31 564 ALA A C 1
ATOM 4472 O O . ALA A 1 564 ? 25.271 9.632 -18.048 1.00 83.31 564 ALA A O 1
ATOM 4473 N N . ILE A 1 565 ? 26.196 7.637 -17.557 1.00 87.81 565 ILE A N 1
ATOM 4474 C CA . ILE A 1 565 ? 27.562 8.142 -17.329 1.00 87.81 565 ILE A CA 1
ATOM 4475 C C . ILE A 1 565 ? 28.073 8.890 -18.567 1.00 87.81 565 ILE A C 1
ATOM 4477 O O . ILE A 1 565 ? 28.591 9.998 -18.447 1.00 87.81 565 ILE A O 1
ATOM 4481 N N . TYR A 1 566 ? 27.885 8.310 -19.755 1.00 84.19 566 TYR A N 1
ATOM 4482 C CA . TYR A 1 566 ? 28.262 8.914 -21.031 1.00 84.19 566 TYR A CA 1
ATOM 4483 C C . TYR A 1 566 ? 27.631 10.299 -21.231 1.00 84.19 566 TYR A C 1
ATOM 4485 O O . TYR A 1 566 ? 28.353 11.265 -21.479 1.00 84.19 566 TYR A O 1
ATOM 4493 N N . HIS A 1 567 ? 26.305 10.420 -21.103 1.00 82.12 567 HIS A N 1
ATOM 4494 C CA . HIS A 1 567 ? 25.620 11.699 -21.311 1.00 82.12 567 HIS A CA 1
ATOM 4495 C C . HIS A 1 567 ? 26.076 12.758 -20.309 1.00 82.12 567 HIS A C 1
ATOM 4497 O O . HIS A 1 567 ? 26.277 13.913 -20.682 1.00 82.12 567 HIS A O 1
ATOM 4503 N N . GLN A 1 568 ? 26.291 12.355 -19.058 1.00 86.56 568 GLN A N 1
ATOM 4504 C CA . GLN A 1 568 ? 26.750 13.254 -18.011 1.00 86.56 568 GLN A CA 1
ATOM 4505 C C . GLN A 1 568 ? 28.180 13.755 -18.267 1.00 86.56 568 GLN A C 1
ATOM 4507 O O . GLN A 1 568 ? 28.450 14.948 -18.136 1.00 86.56 568 GLN A O 1
ATOM 4512 N N . GLN A 1 569 ? 29.090 12.869 -18.679 1.00 85.31 569 GLN A N 1
ATOM 4513 C CA . GLN A 1 569 ? 30.469 13.231 -19.021 1.00 85.31 569 GLN A CA 1
ATOM 4514 C C . GLN A 1 569 ? 30.529 14.121 -20.264 1.00 85.31 569 GLN A C 1
ATOM 4516 O O . GLN A 1 569 ? 31.252 15.115 -20.271 1.00 85.31 569 GLN A O 1
ATOM 4521 N N . LEU A 1 570 ? 29.716 13.833 -21.282 1.00 80.56 570 LEU A N 1
ATOM 4522 C CA . LEU A 1 570 ? 29.640 14.665 -22.480 1.00 80.56 570 LEU A CA 1
ATOM 4523 C C . LEU A 1 570 ? 29.113 16.072 -22.160 1.00 80.56 570 LEU A C 1
ATOM 4525 O O . LEU A 1 570 ? 29.694 17.057 -22.611 1.00 80.56 570 LEU A O 1
ATOM 4529 N N . ALA A 1 571 ? 28.064 16.176 -21.338 1.00 81.19 571 ALA A N 1
ATOM 4530 C CA . ALA A 1 571 ? 27.529 17.458 -20.879 1.00 81.19 571 ALA A CA 1
ATOM 4531 C C . ALA A 1 571 ? 28.551 18.266 -20.057 1.00 81.19 571 ALA A C 1
ATOM 4533 O O . ALA A 1 571 ? 28.531 19.494 -20.087 1.00 81.19 571 ALA A O 1
ATOM 4534 N N . ALA A 1 572 ? 29.470 17.585 -19.368 1.00 81.94 572 ALA A N 1
ATOM 4535 C CA . ALA A 1 572 ? 30.574 18.199 -18.634 1.00 81.94 572 ALA A CA 1
ATOM 4536 C C . ALA A 1 572 ? 31.789 18.564 -19.514 1.00 81.94 572 ALA A C 1
ATOM 4538 O O . ALA A 1 572 ? 32.771 19.093 -19.002 1.00 81.94 572 ALA A O 1
ATOM 4539 N N . GLY A 1 573 ? 31.754 18.289 -20.824 1.00 82.69 573 GLY A N 1
ATOM 4540 C CA . GLY A 1 573 ? 32.884 18.520 -21.733 1.00 82.69 573 GLY A CA 1
ATOM 4541 C C . GLY A 1 573 ? 33.997 17.467 -21.644 1.00 82.69 573 GLY A C 1
ATOM 4542 O O . GLY A 1 573 ? 35.063 17.652 -22.224 1.00 82.69 573 GLY A O 1
ATOM 4543 N N . HIS A 1 574 ? 33.756 16.353 -20.952 1.00 84.06 574 HIS A N 1
ATOM 4544 C CA . HIS A 1 574 ? 34.695 15.246 -20.741 1.00 84.06 574 HIS A CA 1
ATOM 4545 C C . HIS A 1 574 ? 34.521 14.169 -21.822 1.00 84.06 574 HIS A C 1
ATOM 4547 O O . HIS A 1 574 ? 34.075 13.048 -21.565 1.00 84.06 574 HIS A O 1
ATOM 4553 N N . GLY A 1 575 ? 34.793 14.543 -23.076 1.00 77.81 575 GLY A N 1
ATOM 4554 C CA . GLY A 1 575 ? 34.574 13.674 -24.236 1.00 77.81 575 GLY A CA 1
ATOM 4555 C C . GLY A 1 575 ? 35.413 12.390 -24.212 1.00 77.81 575 GLY A C 1
ATOM 4556 O O . GLY A 1 575 ? 34.909 11.330 -24.586 1.00 77.81 575 GLY A O 1
ATOM 4557 N N . ASP A 1 576 ? 36.662 12.469 -23.745 1.00 77.19 576 ASP A N 1
ATOM 4558 C CA . ASP A 1 576 ? 37.608 11.343 -23.663 1.00 77.19 576 ASP A CA 1
ATOM 4559 C C . ASP A 1 576 ? 37.128 10.269 -22.682 1.00 77.19 576 ASP A C 1
ATOM 4561 O O . ASP A 1 576 ? 37.087 9.076 -23.000 1.00 77.19 576 ASP A O 1
ATOM 4565 N N . GLU A 1 577 ? 36.671 10.688 -21.508 1.00 83.06 577 GLU A N 1
ATOM 4566 C CA . GLU A 1 577 ? 36.081 9.823 -20.494 1.00 83.06 577 GLU A CA 1
ATOM 4567 C C . GLU A 1 577 ? 34.758 9.214 -20.973 1.00 83.06 577 GLU A C 1
ATOM 4569 O O . GLU A 1 577 ? 34.522 8.017 -20.771 1.00 83.06 577 GLU A O 1
ATOM 4574 N N . ALA A 1 578 ? 33.936 10.003 -21.673 1.00 81.44 578 ALA A N 1
ATOM 4575 C CA . ALA A 1 578 ? 32.664 9.554 -22.232 1.00 81.44 578 ALA A CA 1
ATOM 4576 C C . ALA A 1 578 ? 32.868 8.418 -23.252 1.00 81.44 578 ALA A C 1
ATOM 4578 O O . ALA A 1 578 ? 32.171 7.401 -23.198 1.00 81.44 578 ALA A O 1
ATOM 4579 N N . ALA A 1 579 ? 33.865 8.537 -24.136 1.00 78.50 579 ALA A N 1
ATOM 4580 C CA . ALA A 1 579 ? 34.217 7.478 -25.084 1.00 78.50 579 ALA A CA 1
ATOM 4581 C C . ALA A 1 579 ? 34.757 6.227 -24.387 1.00 78.50 579 ALA A C 1
ATOM 4583 O O . ALA A 1 579 ? 34.337 5.109 -24.697 1.00 78.50 579 ALA A O 1
ATOM 4584 N N . ASN A 1 580 ? 35.652 6.405 -23.411 1.00 83.38 580 ASN A N 1
ATOM 4585 C CA . ASN A 1 580 ? 36.230 5.293 -22.658 1.00 83.38 580 ASN A CA 1
ATOM 4586 C C . ASN A 1 580 ? 35.165 4.491 -21.897 1.00 83.38 580 ASN A C 1
ATOM 4588 O O . ASN A 1 580 ? 35.265 3.263 -21.833 1.00 83.38 580 ASN A O 1
ATOM 4592 N N . THR A 1 581 ? 34.117 5.144 -21.387 1.00 86.44 581 THR A N 1
ATOM 4593 C CA . THR A 1 581 ? 32.982 4.476 -20.732 1.00 86.44 581 THR A CA 1
ATOM 4594 C C . THR A 1 581 ? 32.281 3.491 -21.673 1.00 86.44 581 THR A C 1
ATOM 4596 O O . THR A 1 581 ? 32.057 2.334 -21.306 1.00 86.44 581 THR A O 1
ATOM 4599 N N . VAL A 1 582 ? 31.969 3.914 -22.904 1.00 84.06 582 VAL A N 1
ATOM 4600 C CA . VAL A 1 582 ? 31.269 3.065 -23.885 1.00 84.06 582 VAL A CA 1
ATOM 4601 C C . VAL A 1 582 ? 32.182 1.949 -24.406 1.00 84.06 582 VAL A C 1
ATOM 4603 O O . VAL A 1 582 ? 31.746 0.805 -24.520 1.00 84.06 582 VAL A O 1
ATOM 4606 N N . VAL A 1 583 ? 33.464 2.236 -24.654 1.00 83.38 583 VAL A N 1
ATOM 4607 C CA . VAL A 1 583 ? 34.449 1.219 -25.068 1.00 83.38 583 VAL A CA 1
ATOM 4608 C C . VAL A 1 583 ? 34.617 0.139 -23.995 1.00 83.38 583 VAL A C 1
ATOM 4610 O O . VAL A 1 583 ? 34.552 -1.048 -24.303 1.00 83.38 583 VAL A O 1
ATOM 4613 N N . THR A 1 584 ? 34.743 0.533 -22.726 1.00 85.50 584 THR A N 1
ATOM 4614 C CA . THR A 1 584 ? 34.886 -0.412 -21.606 1.00 85.50 584 THR A CA 1
ATOM 4615 C C . THR A 1 584 ? 33.649 -1.302 -21.453 1.00 85.50 584 THR A C 1
ATOM 4617 O O . THR A 1 584 ? 33.766 -2.495 -21.175 1.00 85.50 584 THR A O 1
ATOM 4620 N N . LEU A 1 585 ? 32.445 -0.750 -21.648 1.00 86.50 585 LEU A N 1
ATOM 4621 C CA . LEU A 1 585 ? 31.204 -1.531 -21.660 1.00 86.50 585 LEU A CA 1
ATOM 4622 C C . LEU A 1 585 ? 31.238 -2.613 -22.746 1.00 86.50 585 LEU A C 1
ATOM 4624 O O . LEU A 1 585 ? 30.898 -3.766 -22.476 1.00 86.50 585 LEU A O 1
ATOM 4628 N N . ILE A 1 586 ? 31.635 -2.235 -23.962 1.00 83.88 586 ILE A N 1
ATOM 4629 C CA . ILE A 1 586 ? 31.724 -3.143 -25.106 1.00 83.88 586 ILE A CA 1
ATOM 4630 C C . ILE A 1 586 ? 32.702 -4.279 -24.801 1.00 83.88 586 ILE A C 1
ATOM 4632 O O . ILE A 1 586 ? 32.322 -5.443 -24.901 1.00 83.88 586 ILE A O 1
ATOM 4636 N N . GLU A 1 587 ? 33.919 -3.959 -24.358 1.00 82.50 587 GLU A N 1
ATOM 4637 C CA . GLU A 1 587 ? 34.952 -4.947 -24.017 1.00 82.50 587 GLU A CA 1
ATOM 4638 C C . GLU A 1 587 ? 34.487 -5.921 -22.918 1.00 82.50 587 GLU A C 1
ATOM 4640 O O . GLU A 1 587 ? 34.792 -7.113 -22.968 1.00 82.50 587 GLU A O 1
ATOM 4645 N N . ARG A 1 588 ? 33.690 -5.446 -21.947 1.00 82.25 588 ARG A N 1
ATOM 4646 C CA . ARG A 1 588 ? 33.104 -6.281 -20.881 1.00 82.25 588 ARG A CA 1
ATOM 4647 C C . ARG A 1 588 ? 32.021 -7.239 -21.388 1.00 82.25 588 ARG A C 1
ATOM 4649 O O . ARG A 1 588 ? 31.854 -8.313 -20.812 1.00 82.25 588 ARG A O 1
ATOM 4656 N N . LEU A 1 589 ? 31.259 -6.856 -22.412 1.00 82.69 589 LEU A N 1
ATOM 4657 C CA . LEU A 1 589 ? 30.098 -7.611 -22.902 1.00 82.69 589 LEU A CA 1
ATOM 4658 C C . LEU A 1 589 ? 30.402 -8.492 -24.121 1.00 82.69 589 LEU A C 1
ATOM 4660 O O . LEU A 1 589 ? 29.760 -9.530 -24.285 1.00 82.69 589 LEU A O 1
ATOM 4664 N N . GLU A 1 590 ? 31.386 -8.119 -24.941 1.00 77.12 590 GLU A N 1
ATOM 4665 C CA . GLU A 1 590 ? 31.810 -8.832 -26.156 1.00 77.12 590 GLU A CA 1
ATOM 4666 C C . GLU A 1 590 ? 32.064 -10.344 -25.939 1.00 77.12 590 GLU A C 1
ATOM 4668 O O . GLU A 1 590 ? 31.630 -11.137 -26.783 1.00 77.12 590 GLU A O 1
ATOM 4673 N N . PRO A 1 591 ? 32.643 -10.806 -24.807 1.00 79.25 591 PRO A N 1
ATOM 4674 C CA . PRO A 1 591 ? 32.828 -12.238 -24.550 1.00 79.25 591 PRO A CA 1
ATOM 4675 C C . PRO A 1 591 ? 31.521 -13.046 -24.438 1.00 79.25 591 PRO A C 1
ATOM 4677 O O . PRO A 1 591 ? 31.513 -14.253 -24.684 1.00 79.25 591 PRO A O 1
ATOM 4680 N N . TYR A 1 592 ? 30.396 -12.414 -24.086 1.00 71.62 592 TYR A N 1
ATOM 4681 C CA . TYR A 1 592 ? 29.147 -13.082 -23.689 1.00 71.62 592 TYR A CA 1
ATOM 4682 C C . TYR A 1 592 ? 28.153 -13.245 -24.842 1.00 71.62 592 TYR A C 1
ATOM 4684 O O . TYR A 1 592 ? 26.963 -12.974 -24.721 1.00 71.62 592 TYR A O 1
ATOM 4692 N N . ASN A 1 593 ? 28.677 -13.728 -25.961 1.00 65.38 593 ASN A N 1
ATOM 4693 C CA . ASN A 1 593 ? 28.154 -13.809 -27.324 1.00 65.38 593 ASN A CA 1
ATOM 4694 C C . ASN A 1 593 ? 26.718 -14.383 -27.554 1.00 65.38 593 ASN A C 1
ATOM 4696 O O . ASN A 1 593 ? 26.514 -15.300 -28.354 1.00 65.38 593 ASN A O 1
ATOM 4700 N N . THR A 1 594 ? 25.700 -13.848 -26.876 1.00 74.25 594 THR A N 1
ATOM 4701 C CA . THR A 1 594 ? 24.280 -14.222 -26.981 1.00 74.25 594 THR A CA 1
ATOM 4702 C C . THR A 1 594 ? 23.513 -13.222 -27.842 1.00 74.25 594 THR A C 1
ATOM 4704 O O . THR A 1 594 ? 23.771 -12.023 -27.779 1.00 74.25 594 THR A O 1
ATOM 4707 N N . ASN A 1 595 ? 22.498 -13.672 -28.589 1.00 72.31 595 ASN A N 1
ATOM 4708 C CA . ASN A 1 595 ? 21.701 -12.789 -29.459 1.00 72.31 595 ASN A CA 1
ATOM 4709 C C . ASN A 1 595 ? 21.110 -11.564 -28.735 1.00 72.31 595 ASN A C 1
ATOM 4711 O O . ASN A 1 595 ? 20.896 -10.536 -29.368 1.00 72.31 595 ASN A O 1
ATOM 4715 N N . ALA A 1 596 ? 20.832 -11.660 -27.432 1.00 70.44 596 ALA A N 1
ATOM 4716 C CA . ALA A 1 596 ? 20.318 -10.537 -26.654 1.00 70.44 596 ALA A CA 1
ATOM 4717 C C . ALA A 1 596 ? 21.396 -9.475 -26.371 1.00 70.44 596 ALA A C 1
ATOM 4719 O O . ALA A 1 596 ? 21.137 -8.293 -26.560 1.00 70.44 596 ALA A O 1
ATOM 4720 N N . ILE A 1 597 ? 22.605 -9.893 -25.985 1.00 76.50 597 ILE A N 1
ATOM 4721 C CA . ILE A 1 597 ? 23.744 -8.993 -25.742 1.00 76.50 597 ILE A CA 1
ATOM 4722 C C . ILE A 1 597 ? 24.233 -8.378 -27.051 1.00 76.50 597 ILE A C 1
ATOM 4724 O O . ILE A 1 597 ? 24.474 -7.178 -27.125 1.00 76.50 597 ILE A O 1
ATOM 4728 N N . LEU A 1 598 ? 24.299 -9.189 -28.105 1.00 73.25 598 LEU A N 1
ATOM 4729 C CA . LEU A 1 598 ? 24.675 -8.745 -29.441 1.00 73.25 598 LEU A CA 1
ATOM 4730 C C . LEU A 1 598 ? 23.767 -7.620 -29.960 1.00 73.25 598 LEU A C 1
ATOM 4732 O O . LEU A 1 598 ? 24.269 -6.677 -30.554 1.00 73.25 598 LEU A O 1
ATOM 4736 N N . LYS A 1 599 ? 22.455 -7.669 -29.699 1.00 80.94 599 LYS A N 1
ATOM 4737 C CA . LYS A 1 599 ? 21.532 -6.584 -30.082 1.00 80.94 599 LYS A CA 1
ATOM 4738 C C . LYS A 1 599 ? 21.795 -5.275 -29.340 1.00 80.94 599 LYS A C 1
ATOM 4740 O O . LYS A 1 599 ? 21.696 -4.212 -29.939 1.00 80.94 599 LYS A O 1
ATOM 4745 N N . GLU A 1 600 ? 22.121 -5.341 -28.052 1.00 80.50 600 GLU A N 1
ATOM 4746 C CA . GLU A 1 600 ? 22.464 -4.138 -27.283 1.00 80.50 600 GLU A CA 1
ATOM 4747 C C . GLU A 1 600 ? 23.803 -3.549 -27.748 1.00 80.50 600 GLU A C 1
ATOM 4749 O O . GLU A 1 600 ? 23.940 -2.334 -27.900 1.00 80.50 600 GLU A O 1
ATOM 4754 N N . LEU A 1 601 ? 24.778 -4.414 -28.038 1.00 78.69 601 LEU A N 1
ATOM 4755 C CA . LEU A 1 601 ? 26.084 -4.014 -28.549 1.00 78.69 601 LEU A CA 1
ATOM 4756 C C . LEU A 1 601 ? 26.010 -3.384 -29.947 1.00 78.69 601 LEU A C 1
ATOM 4758 O O . LEU A 1 601 ? 26.704 -2.398 -30.184 1.00 78.69 601 LEU A O 1
ATOM 4762 N N . ASP A 1 602 ? 25.146 -3.881 -30.840 1.00 79.75 602 ASP A N 1
ATOM 4763 C CA . ASP A 1 602 ? 24.945 -3.352 -32.208 1.00 79.75 602 ASP A CA 1
ATOM 4764 C C . ASP A 1 602 ? 24.608 -1.846 -32.226 1.00 79.75 602 ASP A C 1
ATOM 4766 O O . ASP A 1 602 ? 24.972 -1.126 -33.161 1.00 79.75 602 ASP A O 1
ATOM 4770 N N . ASN A 1 603 ? 23.986 -1.353 -31.148 1.00 79.06 603 ASN A N 1
ATOM 4771 C CA . ASN A 1 603 ? 23.685 0.064 -30.932 1.00 79.06 603 ASN A CA 1
ATOM 4772 C C . ASN A 1 603 ? 24.806 0.830 -30.203 1.00 79.06 603 ASN A C 1
ATOM 4774 O O . ASN A 1 603 ? 24.933 2.039 -30.379 1.00 79.06 603 ASN A O 1
ATOM 4778 N N . ALA A 1 604 ? 25.614 0.161 -29.375 1.00 81.19 604 ALA A N 1
ATOM 4779 C CA . ALA A 1 604 ? 26.682 0.791 -28.592 1.00 81.19 604 ALA A CA 1
ATOM 4780 C C . ALA A 1 604 ? 27.977 1.019 -29.396 1.00 81.19 604 ALA A C 1
ATOM 4782 O O . ALA A 1 604 ? 28.626 2.053 -29.235 1.00 81.19 604 ALA A O 1
ATOM 4783 N N . TYR A 1 605 ? 28.347 0.085 -30.282 1.00 82.88 605 TYR A N 1
ATOM 4784 C CA . TYR A 1 605 ? 29.538 0.195 -31.135 1.00 82.88 605 TYR A CA 1
ATOM 4785 C C . TYR A 1 605 ? 29.607 1.482 -31.987 1.00 82.88 605 TYR A C 1
ATOM 4787 O O . TYR A 1 605 ? 30.662 2.118 -31.972 1.00 82.88 605 TYR A O 1
ATOM 4795 N N . PRO A 1 606 ? 28.557 1.907 -32.722 1.00 81.56 606 PRO A N 1
ATOM 4796 C CA . PRO A 1 606 ? 28.624 3.133 -33.526 1.00 81.56 606 PRO A CA 1
ATOM 4797 C C . PRO A 1 606 ? 28.856 4.389 -32.678 1.00 81.56 606 PRO A C 1
ATOM 4799 O O . PRO A 1 606 ? 29.663 5.226 -33.068 1.00 81.56 606 PRO A O 1
ATOM 4802 N N . ILE A 1 607 ? 28.246 4.476 -31.488 1.00 83.00 607 ILE A N 1
ATOM 4803 C CA . ILE A 1 607 ? 28.459 5.592 -30.550 1.00 83.00 607 ILE A CA 1
ATOM 4804 C C . ILE A 1 607 ? 29.933 5.657 -30.130 1.00 83.00 607 ILE A C 1
ATOM 4806 O O . ILE A 1 607 ? 30.550 6.718 -30.163 1.00 83.00 607 ILE A O 1
ATOM 4810 N N . ALA A 1 608 ? 30.529 4.515 -29.772 1.00 82.75 608 ALA A N 1
ATOM 4811 C CA . ALA A 1 608 ? 31.945 4.459 -29.410 1.00 82.75 608 ALA A CA 1
ATOM 4812 C C . ALA A 1 608 ? 32.860 4.874 -30.575 1.00 82.75 608 ALA A C 1
ATOM 4814 O O . ALA A 1 608 ? 33.810 5.630 -30.373 1.00 82.75 608 ALA A O 1
ATOM 4815 N N . GLY A 1 609 ? 32.572 4.399 -31.790 1.00 86.12 609 GLY A N 1
ATOM 4816 C CA . GLY A 1 609 ? 33.355 4.730 -32.981 1.00 86.12 609 GLY A CA 1
ATOM 4817 C C . GLY A 1 609 ? 33.287 6.216 -33.337 1.00 86.12 609 GLY A C 1
ATOM 4818 O O . GLY A 1 609 ? 34.306 6.810 -33.700 1.00 86.12 609 GLY A O 1
ATOM 4819 N N . GLU A 1 610 ? 32.116 6.836 -33.189 1.00 85.06 610 GLU A N 1
ATOM 4820 C CA . GLU A 1 610 ? 31.907 8.257 -33.474 1.00 85.06 610 GLU A CA 1
ATOM 4821 C C . GLU A 1 610 ? 32.705 9.126 -32.505 1.00 85.06 610 GLU A C 1
ATOM 4823 O O . GLU A 1 610 ? 33.469 9.991 -32.933 1.00 85.06 610 GLU A O 1
ATOM 4828 N N . LEU A 1 611 ? 32.628 8.830 -31.208 1.00 81.62 611 LEU A N 1
ATOM 4829 C CA . LEU A 1 611 ? 33.362 9.571 -30.183 1.00 81.62 611 LEU A CA 1
ATOM 4830 C C . LEU A 1 611 ? 34.877 9.470 -30.375 1.00 81.62 611 LEU A C 1
ATOM 4832 O O . LEU A 1 611 ? 35.574 10.482 -30.338 1.00 81.62 611 LEU A O 1
ATOM 4836 N N . LEU A 1 612 ? 35.386 8.267 -30.655 1.00 83.19 612 LEU A N 1
ATOM 4837 C CA . LEU A 1 612 ? 36.804 8.066 -30.961 1.00 83.19 612 LEU A CA 1
ATOM 4838 C C . LEU A 1 612 ? 37.227 8.826 -32.228 1.00 83.19 612 LEU A C 1
ATOM 4840 O O . LEU A 1 612 ? 38.349 9.324 -32.299 1.00 83.19 612 LEU A O 1
ATOM 4844 N N . SER A 1 613 ? 36.332 8.962 -33.210 1.00 84.56 613 SER A N 1
ATOM 4845 C CA . SER A 1 613 ? 36.585 9.744 -34.428 1.00 84.56 613 SER A CA 1
ATOM 4846 C C . SER A 1 613 ? 36.613 11.249 -34.148 1.00 84.56 613 SER A C 1
ATOM 4848 O O . SER A 1 613 ? 37.500 11.937 -34.648 1.00 84.56 613 SER A O 1
ATOM 4850 N N . VAL A 1 614 ? 35.718 11.761 -33.293 1.00 83.88 614 VAL A N 1
ATOM 4851 C CA . VAL A 1 614 ? 35.734 13.161 -32.819 1.00 83.88 614 VAL A CA 1
ATOM 4852 C C . VAL A 1 614 ? 37.037 13.473 -32.075 1.00 83.88 614 VAL A C 1
ATOM 4854 O O . VAL A 1 614 ? 37.624 14.538 -32.264 1.00 83.88 614 VAL A O 1
ATOM 4857 N N . GLN A 1 615 ? 37.548 12.509 -31.307 1.00 81.25 615 GLN A N 1
ATOM 4858 C CA . GLN A 1 615 ? 38.850 12.577 -30.630 1.00 81.25 615 GLN A CA 1
ATOM 4859 C C . GLN A 1 615 ? 40.045 12.385 -31.569 1.00 81.25 615 GLN A C 1
ATOM 4861 O O . GLN A 1 615 ? 41.194 12.437 -31.133 1.00 81.25 615 GLN A O 1
ATOM 4866 N N . LYS A 1 616 ? 39.799 12.147 -32.863 1.00 86.62 616 LYS A N 1
ATOM 4867 C CA . LYS A 1 616 ? 40.811 11.837 -33.883 1.00 86.62 616 LYS A CA 1
ATOM 4868 C C . LYS A 1 616 ? 41.623 10.571 -33.588 1.00 86.62 616 LYS A C 1
ATOM 4870 O O . LYS A 1 616 ? 42.679 10.359 -34.183 1.00 86.62 616 LYS A O 1
ATOM 4875 N N . ASN A 1 617 ? 41.123 9.689 -32.722 1.00 86.81 617 ASN A N 1
ATOM 4876 C CA . ASN A 1 617 ? 41.673 8.355 -32.497 1.00 86.81 617 ASN A CA 1
ATOM 4877 C C . ASN A 1 617 ? 41.142 7.379 -33.559 1.00 86.81 617 ASN A C 1
ATOM 4879 O O . ASN A 1 617 ? 40.458 6.393 -33.271 1.00 86.81 617 ASN A O 1
ATOM 4883 N N . TYR A 1 618 ? 41.445 7.689 -34.818 1.00 88.88 618 TYR A N 1
ATOM 4884 C CA . TYR A 1 618 ? 40.935 6.951 -35.966 1.00 88.88 618 TYR A CA 1
ATOM 4885 C C . TYR A 1 618 ? 41.345 5.469 -35.999 1.00 88.88 618 TYR A C 1
ATOM 4887 O O . TYR A 1 618 ? 40.492 4.660 -36.352 1.00 88.88 618 TYR A O 1
ATOM 4895 N N . PRO A 1 619 ? 42.560 5.051 -35.579 1.00 89.88 619 PRO A N 1
ATOM 4896 C CA . PRO A 1 619 ? 42.905 3.629 -35.547 1.00 89.88 619 PRO A CA 1
ATOM 4897 C C . PRO A 1 619 ? 41.991 2.805 -34.630 1.00 89.88 619 PRO A C 1
ATOM 4899 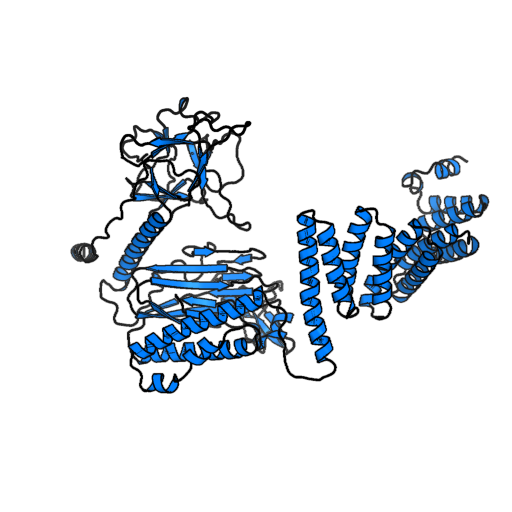O O . PRO A 1 619 ? 41.548 1.721 -35.007 1.00 89.88 619 PRO A O 1
ATOM 4902 N N . LYS A 1 620 ? 41.657 3.328 -33.441 1.00 83.94 620 LYS A N 1
ATOM 4903 C CA . LYS A 1 620 ? 40.752 2.640 -32.509 1.00 83.94 620 LYS A CA 1
ATOM 4904 C C . LYS A 1 620 ? 39.296 2.721 -32.972 1.00 83.94 620 LYS A C 1
ATOM 4906 O O . LYS A 1 620 ? 38.558 1.747 -32.844 1.00 83.94 620 LYS A O 1
ATOM 4911 N N . ALA A 1 621 ? 38.888 3.853 -33.550 1.00 87.19 621 ALA A N 1
ATOM 4912 C CA . ALA A 1 621 ? 37.570 3.992 -34.164 1.00 87.19 621 ALA A CA 1
ATOM 4913 C C . ALA A 1 621 ? 37.367 2.984 -35.310 1.00 87.19 621 ALA A C 1
ATOM 4915 O O . ALA A 1 621 ? 36.315 2.355 -35.397 1.00 87.19 621 ALA A O 1
ATOM 4916 N N . GLU A 1 622 ? 38.386 2.771 -36.147 1.00 89.69 622 GLU A N 1
ATOM 4917 C CA . GLU A 1 622 ? 38.359 1.798 -37.240 1.00 89.69 622 GLU A CA 1
ATOM 4918 C C . GLU A 1 622 ? 38.115 0.376 -36.718 1.00 89.69 622 GLU A C 1
ATOM 4920 O O . GLU A 1 622 ? 37.242 -0.326 -37.232 1.00 89.69 622 GLU A O 1
ATOM 4925 N N . GLU A 1 623 ? 38.837 -0.043 -35.673 1.00 86.75 623 GLU A N 1
ATOM 4926 C CA . GLU A 1 623 ? 38.638 -1.351 -35.036 1.00 86.75 623 GLU A CA 1
ATOM 4927 C C . GLU A 1 623 ? 37.185 -1.529 -34.565 1.00 86.75 623 GLU A C 1
ATOM 4929 O O . GLU A 1 623 ? 36.537 -2.536 -34.868 1.00 86.75 623 GLU A O 1
ATOM 4934 N N . ILE A 1 624 ? 36.651 -0.518 -33.874 1.00 85.62 624 ILE A N 1
ATOM 4935 C CA . ILE A 1 624 ? 35.286 -0.503 -33.340 1.00 85.62 624 ILE A CA 1
ATOM 4936 C C . ILE A 1 624 ? 34.242 -0.563 -34.459 1.00 85.62 624 ILE A C 1
ATOM 4938 O O . ILE A 1 624 ? 33.313 -1.370 -34.384 1.00 85.62 624 ILE A O 1
ATOM 4942 N N . TYR A 1 625 ? 34.403 0.210 -35.533 1.00 88.06 625 TYR A N 1
ATOM 4943 C CA . TYR A 1 625 ? 33.476 0.180 -36.665 1.00 88.06 625 TYR A CA 1
ATOM 4944 C C . TYR A 1 625 ? 33.522 -1.139 -37.443 1.00 88.06 625 TYR A C 1
ATOM 4946 O O . TYR A 1 625 ? 32.479 -1.628 -37.882 1.00 88.06 625 TYR A O 1
ATOM 4954 N N . ARG A 1 626 ? 34.696 -1.773 -37.573 1.00 87.31 626 ARG A N 1
ATOM 4955 C CA . ARG A 1 626 ? 34.809 -3.117 -38.168 1.00 87.31 626 ARG A CA 1
ATOM 4956 C C . ARG A 1 626 ? 34.073 -4.163 -37.329 1.00 87.31 626 ARG A C 1
ATOM 4958 O O . ARG A 1 626 ? 33.363 -5.001 -37.888 1.00 87.31 626 ARG A O 1
ATOM 4965 N N . LYS A 1 627 ? 34.188 -4.096 -35.998 1.00 84.00 627 LYS A N 1
ATOM 4966 C CA . LYS A 1 627 ? 33.413 -4.946 -35.077 1.00 84.00 627 LYS A CA 1
ATOM 4967 C C . LYS A 1 627 ? 31.907 -4.696 -35.215 1.00 84.00 627 LYS A C 1
ATOM 4969 O O . LYS A 1 627 ? 31.155 -5.661 -35.341 1.00 84.00 627 LYS A O 1
ATOM 4974 N N . ALA A 1 628 ? 31.488 -3.431 -35.296 1.00 84.19 628 ALA A N 1
ATOM 4975 C CA . ALA A 1 628 ? 30.093 -3.043 -35.507 1.00 84.19 628 ALA A CA 1
ATOM 4976 C C . ALA A 1 628 ? 29.511 -3.665 -36.786 1.00 84.19 628 ALA A C 1
ATOM 4978 O O . ALA A 1 628 ? 28.480 -4.327 -36.746 1.00 84.19 628 ALA A O 1
ATOM 4979 N N . ALA A 1 629 ? 30.206 -3.523 -37.917 1.00 82.81 629 ALA A N 1
ATOM 4980 C CA . ALA A 1 629 ? 29.749 -4.061 -39.194 1.00 82.81 629 ALA A CA 1
ATOM 4981 C C . ALA A 1 629 ? 29.668 -5.599 -39.190 1.00 82.81 629 ALA A C 1
ATOM 4983 O O . ALA A 1 629 ? 28.683 -6.177 -39.650 1.00 82.81 629 ALA A O 1
ATOM 4984 N N . ASN A 1 630 ? 30.668 -6.283 -38.622 1.00 80.06 630 ASN A N 1
ATOM 4985 C CA . ASN A 1 630 ? 30.635 -7.742 -38.474 1.00 80.06 630 ASN A CA 1
ATOM 4986 C C . ASN A 1 630 ? 29.446 -8.210 -37.623 1.00 80.06 630 ASN A C 1
ATOM 4988 O O . ASN A 1 630 ? 28.839 -9.247 -37.908 1.00 80.06 630 ASN A O 1
ATOM 4992 N N . LEU A 1 631 ? 29.097 -7.442 -36.592 1.00 79.31 631 LEU A N 1
ATOM 4993 C CA . LEU A 1 631 ? 27.967 -7.728 -35.724 1.00 79.31 631 LEU A CA 1
ATOM 4994 C C . LEU A 1 631 ? 26.624 -7.540 -36.436 1.00 79.31 631 LEU A C 1
ATOM 4996 O O . LEU A 1 631 ? 25.810 -8.467 -36.425 1.00 79.31 631 LEU A O 1
ATOM 5000 N N . SER A 1 632 ? 26.415 -6.409 -37.116 1.00 78.88 632 SER A N 1
ATOM 5001 C CA . SER A 1 632 ? 25.188 -6.159 -37.883 1.00 78.88 632 SER A CA 1
ATOM 5002 C C . SER A 1 632 ? 24.993 -7.212 -38.982 1.00 78.88 632 SER A C 1
ATOM 5004 O O . SER A 1 632 ? 23.885 -7.716 -39.176 1.00 78.88 632 SER A O 1
ATOM 5006 N N . LEU A 1 633 ? 26.081 -7.638 -39.640 1.00 77.31 633 LEU A N 1
ATOM 5007 C CA . LEU A 1 633 ? 26.061 -8.741 -40.604 1.00 77.31 633 LEU A CA 1
ATOM 5008 C C . LEU A 1 633 ? 25.603 -10.053 -39.958 1.00 77.31 633 LEU A C 1
ATOM 5010 O O . LEU A 1 633 ? 24.735 -10.740 -40.497 1.00 77.31 633 LEU A O 1
ATOM 5014 N N . ARG A 1 634 ? 26.161 -10.399 -38.796 1.00 75.12 634 ARG A N 1
ATOM 5015 C CA . ARG A 1 634 ? 25.810 -11.626 -38.073 1.00 75.12 634 ARG A CA 1
ATOM 5016 C C . ARG A 1 634 ? 24.367 -11.632 -37.573 1.00 75.12 634 ARG A C 1
ATOM 5018 O O . ARG A 1 634 ? 23.742 -12.689 -37.552 1.00 75.12 634 ARG A O 1
ATOM 5025 N N . LEU A 1 635 ? 23.846 -10.478 -37.167 1.00 74.88 635 LEU A N 1
ATOM 5026 C CA . LEU A 1 635 ? 22.459 -10.315 -36.729 1.00 74.88 635 LEU A CA 1
ATOM 5027 C C . LEU A 1 635 ? 21.461 -10.271 -37.896 1.00 74.88 635 LEU A C 1
ATOM 5029 O O . LEU A 1 635 ? 20.255 -10.277 -37.656 1.00 74.88 635 LEU A O 1
ATOM 5033 N N . GLY A 1 636 ? 21.941 -10.243 -39.144 1.00 78.12 636 GLY A N 1
ATOM 5034 C CA . GLY A 1 636 ? 21.097 -10.111 -40.331 1.00 78.12 636 GLY A CA 1
ATOM 5035 C C . GLY A 1 636 ? 20.475 -8.721 -40.477 1.00 78.12 636 GLY A C 1
ATOM 5036 O O . GLY A 1 636 ? 19.491 -8.567 -41.197 1.00 78.12 636 GLY A O 1
ATOM 5037 N N . ASN A 1 637 ? 21.031 -7.711 -39.804 1.00 82.56 637 ASN A N 1
ATOM 5038 C CA . ASN A 1 637 ? 20.551 -6.337 -39.853 1.00 82.56 637 ASN A CA 1
ATOM 5039 C C . ASN A 1 637 ? 21.155 -5.621 -41.069 1.00 82.56 637 ASN A C 1
ATOM 5041 O O . ASN A 1 637 ? 22.148 -4.903 -40.968 1.00 82.56 637 ASN A O 1
ATOM 5045 N N . ILE A 1 638 ? 20.605 -5.911 -42.251 1.00 74.94 638 ILE A N 1
ATOM 5046 C CA . ILE A 1 638 ? 21.160 -5.459 -43.537 1.00 74.94 638 ILE A CA 1
ATOM 5047 C C . ILE A 1 638 ? 21.109 -3.935 -43.689 1.00 74.94 638 ILE A C 1
ATOM 5049 O O . ILE A 1 638 ? 22.002 -3.363 -44.315 1.00 74.94 638 ILE A O 1
ATOM 5053 N N . GLU A 1 639 ? 20.097 -3.291 -43.108 1.00 79.69 639 GLU A N 1
ATOM 5054 C CA . GLU A 1 639 ? 19.956 -1.837 -43.139 1.00 79.69 639 GLU A CA 1
ATOM 5055 C C . GLU A 1 639 ? 21.077 -1.175 -42.327 1.00 79.69 639 GLU A C 1
ATOM 5057 O O . GLU A 1 639 ? 21.911 -0.457 -42.883 1.00 79.69 639 GLU A O 1
ATOM 5062 N N . GLU A 1 640 ? 21.202 -1.534 -41.047 1.00 83.56 640 GLU A N 1
ATOM 5063 C CA . GLU A 1 640 ? 22.267 -1.007 -40.189 1.00 83.56 640 GLU A CA 1
ATOM 5064 C C . GLU A 1 640 ? 23.662 -1.381 -40.691 1.00 83.56 640 GLU A C 1
ATOM 5066 O O . GLU A 1 640 ? 24.581 -0.574 -40.584 1.00 83.56 640 GLU A O 1
ATOM 5071 N N . LEU A 1 641 ? 23.836 -2.554 -41.308 1.00 83.25 641 LEU A N 1
ATOM 5072 C CA . LEU A 1 641 ? 25.113 -2.955 -41.898 1.00 83.25 641 LEU A CA 1
ATOM 5073 C C . LEU A 1 641 ? 25.630 -1.931 -42.921 1.00 83.25 641 LEU A C 1
ATOM 5075 O O . LEU A 1 641 ? 26.827 -1.641 -42.939 1.00 83.25 641 LEU A O 1
ATOM 5079 N N . ALA A 1 642 ? 24.752 -1.366 -43.757 1.00 87.38 642 ALA A N 1
ATOM 5080 C CA . ALA A 1 642 ? 25.155 -0.337 -44.714 1.00 87.38 642 ALA A CA 1
ATOM 5081 C C . ALA A 1 642 ? 25.572 0.961 -44.002 1.00 87.38 642 ALA A C 1
ATOM 5083 O O . ALA A 1 642 ? 26.603 1.538 -44.348 1.00 87.38 642 ALA A O 1
ATOM 5084 N N . ASN A 1 643 ? 24.850 1.354 -42.947 1.00 89.56 643 ASN A N 1
ATOM 5085 C CA . ASN A 1 643 ? 25.203 2.505 -42.109 1.00 89.56 643 ASN A CA 1
ATOM 5086 C C . ASN A 1 643 ? 26.558 2.306 -41.408 1.00 89.56 643 ASN A C 1
ATOM 5088 O O . ASN A 1 643 ? 27.395 3.209 -41.411 1.00 89.56 643 ASN A O 1
ATOM 5092 N N . ARG A 1 644 ? 26.827 1.111 -40.859 1.00 87.81 644 ARG A N 1
ATOM 5093 C CA . ARG A 1 644 ? 28.120 0.778 -40.231 1.00 87.81 644 ARG A CA 1
ATOM 5094 C C . ARG A 1 644 ? 29.266 0.784 -41.240 1.00 87.81 644 ARG A C 1
ATOM 5096 O O . ARG A 1 644 ? 30.350 1.267 -40.918 1.00 87.81 644 ARG A O 1
ATOM 5103 N N . PHE A 1 645 ? 29.040 0.297 -42.460 1.00 92.06 645 PHE A N 1
ATOM 5104 C CA . PHE A 1 645 ? 30.025 0.423 -43.534 1.00 92.06 645 PHE A CA 1
ATOM 5105 C C . PHE A 1 645 ? 30.273 1.882 -43.921 1.00 92.06 645 PHE A C 1
ATOM 5107 O O . PHE A 1 645 ? 31.430 2.246 -44.114 1.00 92.06 645 PHE A O 1
ATOM 5114 N N . ASN A 1 646 ? 29.244 2.732 -43.968 1.00 92.94 646 ASN A N 1
ATOM 5115 C CA . ASN A 1 646 ? 29.443 4.156 -44.237 1.00 92.94 646 ASN A CA 1
ATOM 5116 C C . ASN A 1 646 ? 30.320 4.822 -43.160 1.00 92.94 646 ASN A C 1
ATOM 5118 O O . ASN A 1 646 ? 31.315 5.472 -43.474 1.00 92.94 646 ASN A O 1
ATOM 5122 N N . MET A 1 647 ? 30.024 4.573 -41.880 1.00 93.00 647 MET A N 1
ATOM 5123 C CA . MET A 1 647 ? 30.824 5.076 -40.755 1.00 93.00 647 MET A CA 1
ATOM 5124 C C . MET A 1 647 ? 32.285 4.597 -40.804 1.00 93.00 647 MET A C 1
ATOM 5126 O O . MET A 1 647 ? 33.212 5.389 -40.615 1.00 93.00 647 MET A O 1
ATOM 5130 N N . LEU A 1 648 ? 32.508 3.315 -41.118 1.00 93.25 648 LEU A N 1
ATOM 5131 C CA . LEU A 1 648 ? 33.851 2.764 -41.314 1.00 93.25 648 LEU A CA 1
ATOM 5132 C C . LEU A 1 648 ? 34.580 3.449 -42.480 1.00 93.25 648 LEU A C 1
ATOM 5134 O O . LEU A 1 648 ? 35.760 3.771 -42.355 1.00 93.25 648 LEU A O 1
ATOM 5138 N N . ALA A 1 649 ? 33.892 3.691 -43.598 1.00 93.62 649 ALA A N 1
ATOM 5139 C CA . ALA A 1 649 ? 34.470 4.349 -44.764 1.00 93.62 649 ALA A CA 1
ATOM 5140 C C . ALA A 1 649 ? 34.903 5.792 -44.454 1.00 93.62 649 ALA A C 1
ATOM 5142 O O . ALA A 1 649 ? 36.021 6.168 -44.804 1.00 93.62 649 ALA A O 1
ATOM 5143 N N . TYR A 1 650 ? 34.096 6.563 -43.716 1.00 93.50 650 TYR A N 1
ATOM 5144 C CA . TYR A 1 650 ? 34.501 7.887 -43.225 1.00 93.50 650 TYR A CA 1
ATOM 5145 C C . TYR A 1 650 ? 35.745 7.813 -42.343 1.00 93.50 650 TYR A C 1
ATOM 5147 O O . TYR A 1 650 ? 36.694 8.571 -42.540 1.00 93.50 650 TYR A O 1
ATOM 5155 N N . CYS A 1 651 ? 35.776 6.872 -41.400 1.00 94.19 651 CYS A N 1
ATOM 5156 C CA . CYS A 1 651 ? 36.927 6.679 -40.522 1.00 94.19 651 CYS A CA 1
ATOM 5157 C C . CYS A 1 651 ? 38.216 6.369 -41.308 1.00 94.19 651 CYS A C 1
ATOM 5159 O O . CYS A 1 651 ? 39.276 6.917 -41.005 1.00 94.19 651 CYS A O 1
ATOM 5161 N N . LEU A 1 652 ? 38.127 5.535 -42.349 1.00 92.31 652 LEU A N 1
ATOM 5162 C CA . LEU A 1 652 ? 39.240 5.224 -43.252 1.00 92.31 652 LEU A CA 1
ATOM 5163 C C . LEU A 1 652 ? 39.658 6.438 -44.093 1.00 92.31 652 LEU A C 1
ATOM 5165 O O . LEU A 1 652 ? 40.851 6.697 -44.247 1.00 92.31 652 LEU A O 1
ATOM 5169 N N . ALA A 1 653 ? 38.698 7.215 -44.597 1.00 93.19 653 ALA A N 1
ATOM 5170 C CA . ALA A 1 653 ? 38.968 8.427 -45.366 1.00 93.19 653 ALA A CA 1
ATOM 5171 C C . ALA A 1 653 ? 39.665 9.506 -44.521 1.00 93.19 653 ALA A C 1
ATOM 5173 O O . ALA A 1 653 ? 40.587 10.154 -45.012 1.00 93.19 653 ALA A O 1
ATOM 5174 N N . TYR A 1 654 ? 39.303 9.660 -43.242 1.00 92.38 654 TYR A N 1
ATOM 5175 C CA . TYR A 1 654 ? 40.012 10.550 -42.311 1.00 92.38 654 TYR A CA 1
ATOM 5176 C C . TYR A 1 654 ? 41.439 10.088 -41.983 1.00 92.38 654 TYR A C 1
ATOM 5178 O O . TYR A 1 654 ? 42.259 10.902 -41.565 1.00 92.38 654 TYR A O 1
ATOM 5186 N N . GLN A 1 655 ? 41.753 8.810 -42.209 1.00 93.56 655 GLN A N 1
ATOM 5187 C CA . GLN A 1 655 ? 43.117 8.268 -42.172 1.00 93.56 655 GLN A CA 1
ATOM 5188 C C . GLN A 1 655 ? 43.829 8.331 -43.532 1.00 93.56 655 GLN A C 1
ATOM 5190 O O . GLN A 1 655 ? 44.890 7.734 -43.691 1.00 93.56 655 GLN A O 1
ATOM 5195 N N . GLU A 1 656 ? 43.241 8.998 -44.528 1.00 94.12 656 GLU A N 1
ATOM 5196 C CA . GLU A 1 656 ? 43.738 9.084 -45.908 1.00 94.12 656 GLU A CA 1
ATOM 5197 C C . GLU A 1 656 ? 43.797 7.736 -46.659 1.00 94.12 656 GLU A C 1
ATOM 5199 O O . GLU A 1 656 ? 44.353 7.638 -47.755 1.00 94.12 656 GLU A O 1
ATOM 5204 N N . LYS A 1 657 ? 43.152 6.686 -46.129 1.00 95.88 657 LYS A N 1
ATOM 5205 C CA . LYS A 1 657 ? 43.021 5.363 -46.766 1.00 95.88 657 LYS A CA 1
ATOM 5206 C C . LYS A 1 657 ? 41.867 5.359 -47.775 1.00 95.88 657 LYS A C 1
ATOM 5208 O O . LYS A 1 657 ? 40.901 4.605 -47.657 1.00 95.88 657 LYS A O 1
ATOM 5213 N N . TYR A 1 658 ? 41.938 6.245 -48.766 1.00 93.62 658 TYR A N 1
ATOM 5214 C CA . TYR A 1 658 ? 40.815 6.535 -49.664 1.00 93.62 658 TYR A CA 1
ATOM 5215 C C . TYR A 1 658 ? 40.371 5.345 -50.520 1.00 93.62 658 TYR A C 1
ATOM 5217 O O . TYR A 1 658 ? 39.183 5.202 -50.788 1.00 93.62 658 TYR A O 1
ATOM 5225 N N . ASP A 1 659 ? 41.302 4.496 -50.956 1.00 94.25 659 ASP A N 1
ATOM 5226 C CA . ASP A 1 659 ? 40.964 3.316 -51.758 1.00 94.25 659 ASP A CA 1
ATOM 5227 C C . ASP A 1 659 ? 40.167 2.286 -50.952 1.00 94.25 659 ASP A C 1
ATOM 5229 O O . ASP A 1 659 ? 39.124 1.823 -51.408 1.00 94.25 659 ASP A O 1
ATOM 5233 N N . GLU A 1 660 ? 40.570 2.026 -49.708 1.00 92.88 660 GLU A N 1
ATOM 5234 C CA . GLU A 1 660 ? 39.819 1.154 -48.800 1.00 92.88 660 GLU A CA 1
ATOM 5235 C C . GLU A 1 660 ? 38.451 1.751 -48.440 1.00 92.88 660 GLU A C 1
ATOM 5237 O O . GLU A 1 660 ? 37.447 1.040 -48.425 1.00 92.88 660 GLU A O 1
ATOM 5242 N N . ALA A 1 661 ? 38.378 3.065 -48.197 1.00 93.94 661 ALA A N 1
ATOM 5243 C CA . ALA A 1 661 ? 37.109 3.751 -47.949 1.00 93.94 661 ALA A CA 1
ATOM 5244 C C . ALA A 1 661 ? 36.131 3.582 -49.127 1.00 93.94 661 ALA A C 1
ATOM 5246 O O . ALA A 1 661 ? 34.947 3.307 -48.920 1.00 93.94 661 ALA A O 1
ATOM 5247 N N . LEU A 1 662 ? 36.631 3.686 -50.364 1.00 95.69 662 LEU A N 1
ATOM 5248 C CA . LEU A 1 662 ? 35.845 3.487 -51.583 1.00 95.69 662 LEU A CA 1
ATOM 5249 C C . LEU A 1 662 ? 35.365 2.032 -51.748 1.00 95.69 662 LEU A C 1
ATOM 5251 O O . LEU A 1 662 ? 34.235 1.812 -52.181 1.00 95.69 662 LEU A O 1
ATOM 5255 N N . GLU A 1 663 ? 36.171 1.041 -51.367 1.00 93.62 663 GLU A N 1
ATOM 5256 C CA . GLU A 1 663 ? 35.760 -0.372 -51.375 1.00 93.62 663 GLU A CA 1
ATOM 5257 C C . GLU A 1 663 ? 34.676 -0.677 -50.326 1.00 93.62 663 GLU A C 1
ATOM 5259 O O . GLU A 1 663 ? 33.710 -1.407 -50.596 1.00 93.62 663 GLU A O 1
ATOM 5264 N N . VAL A 1 664 ? 34.808 -0.103 -49.127 1.00 92.81 664 VAL A N 1
ATOM 5265 C CA . VAL A 1 664 ? 33.842 -0.280 -48.034 1.00 92.81 664 VAL A CA 1
ATOM 5266 C C . VAL A 1 664 ? 32.513 0.400 -48.366 1.00 92.81 664 VAL A C 1
ATOM 5268 O O . VAL A 1 664 ? 31.462 -0.232 -48.227 1.00 92.81 664 VAL A O 1
ATOM 5271 N N . ILE A 1 665 ? 32.524 1.637 -48.875 1.00 95.44 665 ILE A N 1
ATOM 5272 C CA . ILE A 1 665 ? 31.283 2.324 -49.268 1.00 95.44 665 ILE A CA 1
ATOM 5273 C C . ILE A 1 665 ? 30.608 1.636 -50.462 1.00 95.44 665 ILE A C 1
ATOM 5275 O O . ILE A 1 665 ? 29.384 1.553 -50.509 1.00 95.44 665 ILE A O 1
ATOM 5279 N N . ASP A 1 666 ? 31.370 1.036 -51.383 1.00 94.38 666 ASP A N 1
ATOM 5280 C CA . ASP A 1 666 ? 30.799 0.201 -52.446 1.00 94.38 666 ASP A CA 1
ATOM 5281 C C . ASP A 1 666 ? 30.104 -1.048 -51.900 1.00 94.38 666 ASP A C 1
ATOM 5283 O O . ASP A 1 666 ? 29.096 -1.506 -52.447 1.00 94.38 666 ASP A O 1
ATOM 5287 N N . SER A 1 667 ? 30.607 -1.594 -50.796 1.00 91.75 667 SER A N 1
ATOM 5288 C CA . SER A 1 667 ? 29.947 -2.690 -50.091 1.00 91.75 667 SER A CA 1
ATOM 5289 C C . SER A 1 667 ? 28.657 -2.232 -49.406 1.00 91.75 667 SER A C 1
ATOM 5291 O O . SER A 1 667 ? 27.679 -2.979 -49.444 1.00 91.75 667 SER A O 1
ATOM 5293 N N . ALA A 1 668 ? 28.608 -1.008 -48.866 1.00 91.00 668 ALA A N 1
ATOM 5294 C CA . ALA A 1 668 ? 27.384 -0.396 -48.340 1.00 91.00 668 ALA A CA 1
ATOM 5295 C C . ALA A 1 668 ? 26.331 -0.195 -49.442 1.00 91.00 668 ALA A C 1
ATOM 5297 O O . ALA A 1 668 ? 25.197 -0.656 -49.310 1.00 91.00 668 ALA A O 1
ATOM 5298 N N . ILE A 1 669 ? 26.727 0.391 -50.576 1.00 94.62 669 ILE A N 1
ATOM 5299 C CA . ILE A 1 669 ? 25.854 0.639 -51.734 1.00 94.62 669 ILE A CA 1
ATOM 5300 C C . ILE A 1 669 ? 25.279 -0.671 -52.284 1.00 94.62 669 ILE A C 1
ATOM 5302 O O . ILE A 1 669 ? 24.111 -0.735 -52.653 1.00 94.62 669 ILE A O 1
ATOM 5306 N N . LYS A 1 670 ? 26.054 -1.761 -52.302 1.00 92.56 670 LYS A N 1
ATOM 5307 C CA . LYS A 1 670 ? 25.530 -3.083 -52.694 1.00 92.56 670 LYS A CA 1
ATOM 5308 C C . LYS A 1 670 ? 24.409 -3.580 -51.776 1.00 92.56 670 LYS A C 1
ATOM 5310 O O . LYS A 1 670 ? 23.585 -4.369 -52.231 1.00 92.56 670 LYS A O 1
ATOM 5315 N N . LYS A 1 671 ? 24.393 -3.183 -50.498 1.00 87.56 671 LYS A N 1
ATOM 5316 C CA . LYS A 1 671 ? 23.315 -3.524 -49.552 1.00 87.56 671 LYS A CA 1
ATOM 5317 C C . LYS A 1 671 ? 22.115 -2.601 -49.710 1.00 87.56 671 LYS A C 1
ATOM 5319 O O . LYS A 1 671 ? 20.990 -3.089 -49.680 1.00 87.56 671 LYS A O 1
ATOM 5324 N N . GLN A 1 672 ? 22.361 -1.311 -49.923 1.00 91.50 672 GLN A N 1
ATOM 5325 C CA . GLN A 1 672 ? 21.329 -0.291 -50.088 1.00 91.50 672 GLN A CA 1
ATOM 5326 C C . GLN A 1 672 ? 21.571 0.553 -51.353 1.00 91.50 672 GLN A C 1
ATOM 5328 O O . GLN A 1 672 ? 22.038 1.687 -51.278 1.00 91.50 672 GLN A O 1
ATOM 5333 N N . PRO A 1 673 ? 21.242 0.028 -52.547 1.00 93.94 673 PRO A N 1
ATOM 5334 C CA . PRO A 1 673 ? 21.567 0.692 -53.814 1.00 93.94 673 PRO A CA 1
ATOM 5335 C C . PRO A 1 673 ? 20.699 1.919 -54.123 1.00 93.94 673 PRO A C 1
ATOM 5337 O O . PRO A 1 673 ? 20.938 2.595 -55.118 1.00 93.94 673 PRO A O 1
ATOM 5340 N N . GLN A 1 674 ? 19.663 2.176 -53.324 1.00 93.12 674 GLN A N 1
ATOM 5341 C CA . GLN A 1 674 ? 18.759 3.319 -53.488 1.00 93.12 674 GLN A CA 1
ATOM 5342 C C . GLN A 1 674 ? 18.985 4.405 -52.428 1.00 93.12 674 GLN A C 1
ATOM 5344 O O . GLN A 1 674 ? 18.310 5.427 -52.464 1.00 93.12 674 GLN A O 1
ATOM 5349 N N . ASP A 1 675 ? 19.925 4.205 -51.499 1.00 91.50 675 ASP A N 1
ATOM 5350 C CA . ASP A 1 675 ? 20.232 5.204 -50.481 1.00 91.50 675 ASP A CA 1
ATOM 5351 C C . ASP A 1 675 ? 21.164 6.278 -51.058 1.00 91.50 675 ASP A C 1
ATOM 5353 O O . ASP A 1 675 ? 22.362 6.056 -51.259 1.00 91.50 675 ASP A O 1
ATOM 5357 N N . ALA A 1 676 ? 20.595 7.453 -51.332 1.00 91.38 676 ALA A N 1
ATOM 5358 C CA . ALA A 1 676 ? 21.307 8.603 -51.872 1.00 91.38 676 ALA A CA 1
ATOM 5359 C C . ALA A 1 676 ? 22.467 9.063 -50.964 1.00 91.38 676 ALA A C 1
ATOM 5361 O O . ALA A 1 676 ? 23.488 9.516 -51.484 1.00 91.38 676 ALA A O 1
ATOM 5362 N N . ASN A 1 677 ? 22.369 8.871 -49.643 1.00 91.12 677 ASN A N 1
ATOM 5363 C CA . ASN A 1 677 ? 23.401 9.271 -48.685 1.00 91.12 677 ASN A CA 1
ATOM 5364 C C . ASN A 1 677 ? 24.721 8.511 -48.908 1.00 91.12 677 ASN A C 1
ATOM 5366 O O . ASN A 1 677 ? 25.800 9.091 -48.854 1.00 91.12 677 ASN A O 1
ATOM 5370 N N . LEU A 1 678 ? 24.663 7.223 -49.268 1.00 94.19 678 LEU A N 1
ATOM 5371 C CA . LEU A 1 678 ? 25.868 6.423 -49.530 1.00 94.19 678 LEU A CA 1
ATOM 5372 C C . LEU A 1 678 ? 26.618 6.883 -50.789 1.00 94.19 678 LEU A C 1
ATOM 5374 O O . LEU A 1 678 ? 27.849 6.816 -50.856 1.00 94.19 678 LEU A O 1
ATOM 5378 N N . TYR A 1 679 ? 25.886 7.365 -51.796 1.00 94.50 679 TYR A N 1
ATOM 5379 C CA . TYR A 1 679 ? 26.484 7.953 -52.995 1.00 94.50 679 TYR A CA 1
ATOM 5380 C C . TYR A 1 679 ? 27.062 9.343 -52.719 1.00 94.50 679 TYR A C 1
ATOM 5382 O O . TYR A 1 679 ? 28.070 9.697 -53.334 1.00 94.50 679 TYR A O 1
ATOM 5390 N N . ASP A 1 680 ? 26.470 10.105 -51.799 1.00 91.81 680 ASP A N 1
ATOM 5391 C CA . ASP A 1 680 ? 27.037 11.368 -51.330 1.00 91.81 680 ASP A CA 1
ATOM 5392 C C . ASP A 1 680 ? 28.377 11.135 -50.629 1.00 91.81 680 ASP A C 1
ATOM 5394 O O . ASP A 1 680 ? 29.403 11.629 -51.099 1.00 91.81 680 ASP A O 1
ATOM 5398 N N . SER A 1 681 ? 28.405 10.256 -49.621 1.00 93.62 681 SER A N 1
ATOM 5399 C CA . SER A 1 681 ? 29.631 9.878 -48.909 1.00 93.62 681 SER A CA 1
ATOM 5400 C C . SER A 1 681 ? 30.714 9.359 -49.863 1.00 93.62 681 SER A C 1
ATOM 5402 O O . SER A 1 681 ? 31.868 9.784 -49.802 1.00 93.62 681 SER A O 1
ATOM 5404 N N . LYS A 1 682 ? 30.355 8.521 -50.848 1.00 95.62 682 LYS A N 1
ATOM 5405 C CA . LYS A 1 682 ? 31.300 8.086 -51.893 1.00 95.62 682 LYS A CA 1
ATOM 5406 C C . LYS A 1 682 ? 31.833 9.256 -52.731 1.00 95.62 682 LYS A C 1
ATOM 5408 O O . LYS A 1 682 ? 33.008 9.268 -53.107 1.00 95.62 682 LYS A O 1
ATOM 5413 N N . GLY A 1 683 ? 30.978 10.225 -53.056 1.00 92.44 683 GLY A N 1
ATOM 5414 C CA . GLY A 1 683 ? 31.355 11.458 -53.743 1.00 92.44 683 GLY A CA 1
ATOM 5415 C C . GLY A 1 683 ? 32.365 12.282 -52.944 1.00 92.44 683 GLY A C 1
ATOM 5416 O O . GLY A 1 683 ? 33.373 12.720 -53.507 1.00 92.44 683 GLY A O 1
ATOM 5417 N N . GLU A 1 684 ? 32.147 12.422 -51.637 1.00 91.56 684 GLU A N 1
ATOM 5418 C CA . GLU A 1 684 ? 33.080 13.075 -50.716 1.00 91.56 684 GLU A CA 1
ATOM 5419 C C . GLU A 1 684 ? 34.431 12.359 -50.661 1.00 91.56 684 GLU A C 1
ATOM 5421 O O . GLU A 1 684 ? 35.466 13.009 -50.797 1.00 91.56 684 GLU A O 1
ATOM 5426 N N . PHE A 1 685 ? 34.458 11.026 -50.578 1.00 94.12 685 PHE A N 1
ATOM 5427 C CA . PHE A 1 685 ? 35.718 10.271 -50.552 1.00 94.12 685 PHE A CA 1
ATOM 5428 C C . PHE A 1 685 ? 36.525 10.433 -51.845 1.00 94.12 685 PHE A C 1
ATOM 5430 O O . PHE A 1 685 ? 37.742 10.624 -51.795 1.00 94.12 685 PHE A O 1
ATOM 5437 N N . TYR A 1 686 ? 35.870 10.445 -53.013 1.00 93.00 686 TYR A N 1
ATOM 5438 C CA . TYR A 1 686 ? 36.542 10.793 -54.270 1.00 93.00 686 TYR A CA 1
ATOM 5439 C C . TYR A 1 686 ? 37.092 12.221 -54.251 1.00 93.00 686 TYR A C 1
ATOM 5441 O O . TYR A 1 686 ? 38.192 12.452 -54.756 1.00 93.00 686 TYR A O 1
ATOM 5449 N N . LEU A 1 687 ? 36.359 13.178 -53.673 1.00 88.06 687 LEU A N 1
ATOM 5450 C CA . LEU A 1 687 ? 36.829 14.554 -53.544 1.00 88.06 687 LEU A CA 1
ATOM 5451 C C . LEU A 1 687 ? 38.059 14.644 -52.632 1.00 88.06 687 LEU A C 1
ATOM 5453 O O . LEU A 1 687 ? 39.022 15.306 -53.018 1.00 88.06 687 LEU A O 1
ATOM 5457 N N . MET A 1 688 ? 38.046 13.972 -51.476 1.00 88.50 688 MET A N 1
ATOM 5458 C CA . MET A 1 688 ? 39.178 13.914 -50.541 1.00 88.50 688 MET A CA 1
ATOM 5459 C C . MET A 1 688 ? 40.414 13.280 -51.197 1.00 88.50 688 MET A C 1
ATOM 5461 O O . MET A 1 688 ? 41.521 13.783 -51.030 1.00 88.50 688 MET A O 1
ATOM 5465 N N . LYS A 1 689 ? 40.219 12.269 -52.056 1.00 92.81 689 LYS A N 1
ATOM 5466 C CA . LYS A 1 689 ? 41.271 11.678 -52.906 1.00 92.81 689 LYS A CA 1
ATOM 5467 C C . LYS A 1 689 ? 41.753 12.608 -54.040 1.00 92.81 689 LYS A C 1
ATOM 5469 O O . LYS A 1 689 ? 42.737 12.316 -54.716 1.00 92.81 689 LYS A O 1
ATOM 5474 N N . GLY A 1 690 ? 41.057 13.716 -54.299 1.00 89.12 690 GLY A N 1
ATOM 5475 C CA . GLY A 1 690 ? 41.346 14.663 -55.383 1.00 89.12 690 GLY A CA 1
ATOM 5476 C C . GLY A 1 690 ? 40.684 14.336 -56.731 1.00 89.12 690 GLY A C 1
ATOM 5477 O O . GLY A 1 690 ? 40.830 15.096 -57.694 1.00 89.12 690 GLY A O 1
ATOM 5478 N N . ASP A 1 691 ? 39.897 13.263 -56.821 1.00 91.88 691 ASP A N 1
ATOM 5479 C CA . ASP A 1 691 ? 39.184 12.840 -58.029 1.00 91.88 691 ASP A CA 1
ATOM 5480 C C . ASP A 1 691 ? 37.833 13.557 -58.179 1.00 91.88 691 ASP A C 1
ATOM 5482 O O . ASP A 1 691 ? 36.736 13.016 -58.012 1.00 91.88 691 ASP A O 1
ATOM 5486 N N . LYS A 1 692 ? 37.915 14.829 -58.570 1.00 87.19 692 LYS A N 1
ATOM 5487 C CA . LYS A 1 692 ? 36.741 15.684 -58.802 1.00 87.19 692 LYS A CA 1
ATOM 5488 C C . LYS A 1 692 ? 35.804 15.147 -59.893 1.00 87.19 692 LYS A C 1
ATOM 5490 O O . LYS A 1 692 ? 34.625 15.512 -59.916 1.00 87.19 692 LYS A O 1
ATOM 5495 N N . LYS A 1 693 ? 36.311 14.329 -60.827 1.00 89.19 693 LYS A N 1
ATOM 5496 C CA . LYS A 1 693 ? 35.526 13.785 -61.945 1.00 89.19 693 LYS A CA 1
ATOM 5497 C C . LYS A 1 693 ? 34.567 12.712 -61.441 1.00 89.19 693 LYS A C 1
ATOM 5499 O O . LYS A 1 693 ? 33.377 12.780 -61.752 1.00 89.19 693 LYS A O 1
ATOM 5504 N N . ASN A 1 694 ? 35.066 11.757 -60.661 1.00 89.62 694 ASN A N 1
ATOM 5505 C CA . ASN A 1 694 ? 34.233 10.701 -60.094 1.00 89.62 694 ASN A CA 1
ATOM 5506 C C . ASN A 1 694 ? 33.351 11.208 -58.946 1.00 89.62 694 ASN A C 1
ATOM 5508 O O . ASN A 1 694 ? 32.186 10.816 -58.896 1.00 89.62 694 ASN A O 1
ATOM 5512 N N . ALA A 1 695 ? 33.815 12.174 -58.142 1.00 88.25 695 ALA A N 1
ATOM 5513 C CA . ALA A 1 695 ? 32.975 12.854 -57.147 1.00 88.25 695 ALA A CA 1
ATOM 5514 C C . ALA A 1 695 ? 31.702 13.450 -57.780 1.00 88.25 695 ALA A C 1
ATOM 5516 O O . ALA A 1 695 ? 30.579 13.137 -57.387 1.00 88.25 695 ALA A O 1
ATOM 5517 N N . ARG A 1 696 ? 31.863 14.211 -58.875 1.00 87.38 696 ARG A N 1
ATOM 5518 C CA . ARG A 1 696 ? 30.738 14.761 -59.651 1.00 87.38 696 ARG A CA 1
ATOM 5519 C C . ARG A 1 696 ? 29.799 13.678 -60.183 1.00 87.38 696 ARG A C 1
ATOM 5521 O O . ARG A 1 696 ? 28.595 13.909 -60.257 1.00 87.38 696 ARG A O 1
ATOM 5528 N N . LYS A 1 697 ? 30.331 12.530 -60.609 1.00 90.44 697 LYS A N 1
ATOM 5529 C CA . LYS A 1 697 ? 29.516 11.416 -61.110 1.00 90.44 697 LYS A CA 1
ATOM 5530 C C . LYS A 1 697 ? 28.621 10.851 -60.004 1.00 90.44 697 LYS A C 1
ATOM 5532 O O . LYS A 1 697 ? 27.454 10.594 -60.275 1.00 90.44 697 LYS A O 1
ATOM 5537 N N . MET A 1 698 ? 29.144 10.692 -58.789 1.00 93.38 698 MET A N 1
ATOM 5538 C CA . MET A 1 698 ? 28.369 10.185 -57.652 1.00 93.38 698 MET A CA 1
ATOM 5539 C C . MET A 1 698 ? 27.302 11.183 -57.202 1.00 93.38 698 MET A C 1
ATOM 5541 O O . MET A 1 698 ? 26.144 10.807 -57.101 1.00 93.38 698 MET A O 1
ATOM 5545 N N . TRP A 1 699 ? 27.614 12.474 -57.089 1.00 87.81 699 TRP A N 1
ATOM 5546 C CA . TRP A 1 699 ? 26.598 13.478 -56.737 1.00 87.81 699 TRP A CA 1
ATOM 5547 C C . TRP A 1 699 ? 25.498 13.666 -57.792 1.00 87.81 699 TRP A C 1
ATOM 5549 O O . TRP A 1 699 ? 24.370 14.008 -57.454 1.00 87.81 699 TRP A O 1
ATOM 5559 N N . LYS A 1 700 ? 25.772 13.392 -59.076 1.00 88.31 700 LYS A N 1
ATOM 5560 C CA . LYS A 1 700 ? 24.699 13.280 -60.083 1.00 88.31 700 LYS A CA 1
ATOM 5561 C C . LYS A 1 700 ? 23.769 12.098 -59.801 1.00 88.31 700 LYS A C 1
ATOM 5563 O O . LYS A 1 700 ? 22.566 12.212 -60.021 1.00 88.31 700 LYS A O 1
ATOM 5568 N N . GLN A 1 701 ? 24.317 10.986 -59.314 1.00 91.19 701 GLN A N 1
ATOM 5569 C CA . GLN A 1 701 ? 23.527 9.835 -58.886 1.00 91.19 701 GLN A CA 1
ATOM 5570 C C . GLN A 1 701 ? 22.678 10.173 -57.653 1.00 91.19 701 GLN A C 1
ATOM 5572 O O . GLN A 1 701 ? 21.506 9.821 -57.649 1.00 91.19 701 GLN A O 1
ATOM 5577 N N . VAL A 1 702 ? 23.215 10.923 -56.680 1.00 90.88 702 VAL A N 1
ATOM 5578 C CA . VAL A 1 702 ? 22.463 11.435 -55.513 1.00 90.88 702 VAL A CA 1
ATOM 5579 C C . VAL A 1 702 ? 21.207 12.182 -55.963 1.00 90.88 702 VAL A C 1
ATOM 5581 O O . VAL A 1 702 ? 20.111 11.797 -55.582 1.00 90.88 702 VAL A O 1
ATOM 5584 N N . ILE A 1 703 ? 21.346 13.165 -56.862 1.00 87.94 703 ILE A N 1
ATOM 5585 C CA . ILE A 1 703 ? 20.215 13.954 -57.398 1.00 87.94 703 ILE A CA 1
ATOM 5586 C C . ILE A 1 703 ? 19.222 13.080 -58.183 1.00 87.94 703 ILE A C 1
ATOM 5588 O O . ILE A 1 703 ? 18.037 13.386 -58.254 1.00 87.94 703 ILE A O 1
ATOM 5592 N N . THR A 1 704 ? 19.701 11.999 -58.802 1.00 90.44 704 THR A N 1
ATOM 5593 C CA . THR A 1 704 ? 18.834 11.063 -59.533 1.00 90.44 704 THR A CA 1
ATOM 5594 C C . THR A 1 704 ? 18.010 10.195 -58.578 1.00 90.44 704 THR A C 1
ATOM 5596 O O . THR A 1 704 ? 16.868 9.874 -58.894 1.00 90.44 704 THR A O 1
ATOM 5599 N N . LEU A 1 705 ? 18.584 9.805 -57.436 1.00 91.19 705 LEU A N 1
ATOM 5600 C CA . LEU A 1 705 ? 17.945 8.953 -56.429 1.00 91.19 705 LEU A CA 1
ATOM 5601 C C . LEU A 1 705 ? 17.031 9.748 -55.482 1.00 91.19 705 LEU A C 1
ATOM 5603 O O . LEU A 1 705 ? 15.922 9.306 -55.206 1.00 91.19 705 LEU A O 1
ATOM 5607 N N . ASP A 1 706 ? 17.469 10.925 -55.030 1.00 89.88 706 ASP A N 1
ATOM 5608 C CA . ASP A 1 706 ? 16.677 11.881 -54.247 1.00 89.88 706 ASP A CA 1
ATOM 5609 C C . ASP A 1 706 ? 16.856 13.303 -54.828 1.00 89.88 706 ASP A C 1
ATOM 5611 O O . ASP A 1 706 ? 17.826 14.001 -54.510 1.00 89.88 706 ASP A O 1
ATOM 5615 N N . PRO A 1 707 ? 15.926 13.755 -55.692 1.00 87.75 707 PRO A N 1
ATOM 5616 C CA . PRO A 1 707 ? 15.960 15.094 -56.285 1.00 87.75 707 PRO A CA 1
ATOM 5617 C C . PRO A 1 707 ? 15.906 16.246 -55.272 1.00 87.75 707 PRO A C 1
ATOM 5619 O O . PRO A 1 707 ? 16.379 17.344 -55.578 1.00 87.75 707 PRO A O 1
ATOM 5622 N N . ASP A 1 708 ? 15.375 16.002 -54.070 1.00 85.94 708 ASP A N 1
ATOM 5623 C CA . ASP A 1 708 ? 15.244 17.003 -53.008 1.00 85.94 708 ASP A CA 1
ATOM 5624 C C . ASP A 1 708 ? 16.449 17.006 -52.051 1.00 85.94 708 ASP A C 1
ATOM 5626 O O . ASP A 1 708 ? 16.584 17.916 -51.228 1.00 85.94 708 ASP A O 1
ATOM 5630 N N . PHE A 1 709 ? 17.368 16.041 -52.177 1.00 82.62 709 PHE A N 1
ATOM 5631 C CA . PHE A 1 709 ? 18.573 15.921 -51.345 1.00 82.62 709 PHE A CA 1
ATOM 5632 C C . PHE A 1 709 ? 19.380 17.233 -51.250 1.00 82.62 709 PHE A C 1
ATOM 5634 O O . PHE A 1 709 ? 19.712 17.654 -50.140 1.00 82.62 709 PHE A O 1
ATOM 5641 N N . PRO A 1 710 ? 19.630 17.977 -52.352 1.00 77.38 710 PRO A N 1
ATOM 5642 C CA . PRO A 1 710 ? 20.352 19.251 -52.292 1.00 77.38 710 PRO A CA 1
ATOM 5643 C C . PRO A 1 710 ? 19.671 20.344 -51.459 1.00 77.38 710 PRO A C 1
ATOM 5645 O O . PRO A 1 710 ? 20.356 21.236 -50.960 1.00 77.38 710 PRO A O 1
ATOM 5648 N N . GLN A 1 711 ? 18.338 20.315 -51.348 1.00 71.75 711 GLN A N 1
ATOM 5649 C CA . GLN A 1 711 ? 17.572 21.285 -50.559 1.00 71.75 711 GLN A CA 1
ATOM 5650 C C . GLN A 1 711 ? 17.602 20.930 -49.069 1.00 71.75 711 GLN A C 1
ATOM 5652 O O . GLN A 1 711 ? 17.628 21.825 -48.233 1.00 71.75 711 GLN A O 1
ATOM 5657 N N . LYS A 1 712 ? 17.660 19.632 -48.742 1.00 72.62 712 LYS A N 1
ATOM 5658 C CA . LYS A 1 712 ? 17.712 19.123 -47.362 1.00 72.62 712 LYS A CA 1
ATOM 5659 C C . LYS A 1 712 ? 19.074 19.329 -46.685 1.00 72.62 712 LYS A C 1
ATOM 5661 O O . LYS A 1 712 ? 19.121 19.442 -45.466 1.00 72.62 712 LYS A O 1
ATOM 5666 N N . HIS A 1 713 ? 20.164 19.393 -47.456 1.00 67.50 713 HIS A N 1
ATOM 5667 C CA . HIS A 1 713 ? 21.542 19.409 -46.934 1.00 67.50 713 HIS A CA 1
ATOM 5668 C C . HIS A 1 713 ? 22.320 20.723 -47.202 1.00 67.50 713 HIS A C 1
ATOM 5670 O O . HIS A 1 713 ? 23.543 20.756 -47.059 1.00 67.50 713 HIS A O 1
ATOM 5676 N N . GLU A 1 714 ? 21.624 21.802 -47.602 1.00 55.22 714 GLU A N 1
ATOM 5677 C CA . GLU A 1 714 ? 22.108 23.196 -47.777 1.00 55.22 714 GLU A CA 1
ATOM 5678 C C . GLU A 1 714 ? 23.588 23.376 -48.196 1.00 55.22 714 GLU A C 1
ATOM 5680 O O . GLU A 1 714 ? 24.336 24.172 -47.627 1.00 55.22 714 GLU A O 1
ATOM 5685 N N . THR A 1 715 ? 24.056 22.677 -49.235 1.00 56.72 715 THR A N 1
ATOM 5686 C CA . THR A 1 715 ? 25.468 22.781 -49.648 1.00 56.72 715 THR A CA 1
ATOM 5687 C C . THR A 1 715 ? 25.645 23.606 -50.928 1.00 56.72 715 THR A C 1
ATOM 5689 O O . THR A 1 715 ? 25.151 23.263 -52.005 1.00 56.72 715 THR A O 1
ATOM 5692 N N . VAL A 1 716 ? 26.472 24.661 -50.859 1.00 57.44 716 VAL A N 1
ATOM 5693 C CA . VAL A 1 716 ? 26.949 25.477 -52.008 1.00 57.44 716 VAL A CA 1
ATOM 5694 C C . VAL A 1 716 ? 27.557 24.611 -53.132 1.00 57.44 716 VAL A C 1
ATOM 5696 O O . VAL A 1 716 ? 27.596 25.001 -54.302 1.00 57.44 716 VAL A O 1
ATOM 5699 N N . LEU A 1 717 ? 28.026 23.414 -52.778 1.00 62.97 717 LEU A N 1
ATOM 5700 C CA . LEU A 1 717 ? 28.598 22.403 -53.661 1.00 62.97 717 LEU A CA 1
ATOM 5701 C C . LEU A 1 717 ? 27.582 21.856 -54.680 1.00 62.97 717 LEU A C 1
ATOM 5703 O O . LEU A 1 717 ? 27.860 21.859 -55.882 1.00 62.97 717 LEU A O 1
ATOM 5707 N N . TYR A 1 718 ? 26.386 21.476 -54.223 1.00 65.25 718 TYR A N 1
ATOM 5708 C CA . TYR A 1 718 ? 25.310 20.957 -55.071 1.00 65.25 718 TYR A CA 1
ATOM 5709 C C . TYR A 1 718 ? 24.728 22.033 -55.988 1.00 65.25 718 TYR A C 1
ATOM 5711 O O . TYR A 1 718 ? 24.489 21.789 -57.172 1.00 65.25 718 TYR A O 1
ATOM 5719 N N . GLN A 1 719 ? 24.627 23.271 -55.500 1.00 60.31 719 GLN A N 1
ATOM 5720 C CA . GLN A 1 719 ? 24.193 24.411 -56.314 1.00 60.31 719 GLN A CA 1
ATOM 5721 C C . GLN A 1 719 ? 25.132 24.689 -57.505 1.00 60.31 719 GLN A C 1
ATOM 5723 O O . GLN A 1 719 ? 24.676 25.128 -58.562 1.00 60.31 719 GLN A O 1
ATOM 5728 N N . LYS A 1 720 ? 26.438 24.405 -57.375 1.00 60.88 720 LYS A N 1
ATOM 5729 C CA . LYS A 1 720 ? 27.421 24.517 -58.474 1.00 60.88 720 LYS A CA 1
ATOM 5730 C C . LYS A 1 720 ? 27.368 23.345 -59.462 1.00 60.88 720 LYS A C 1
ATOM 5732 O O . LYS A 1 720 ? 27.810 23.510 -60.598 1.00 60.88 720 LYS A O 1
ATOM 5737 N N . LEU A 1 721 ? 26.861 22.185 -59.042 1.00 58.91 721 LEU A N 1
ATOM 5738 C CA . LEU A 1 721 ? 26.677 20.990 -59.876 1.00 58.91 721 LEU A CA 1
ATOM 5739 C C . LEU A 1 721 ? 25.386 21.035 -60.699 1.00 58.91 721 LEU A C 1
ATOM 5741 O O . LEU A 1 721 ? 25.376 20.503 -61.801 1.00 58.91 721 LEU A O 1
ATOM 5745 N N . ILE A 1 722 ? 24.340 21.680 -60.175 1.00 56.25 722 ILE A N 1
ATOM 5746 C CA . ILE A 1 722 ? 23.033 21.853 -60.832 1.00 56.25 722 ILE A CA 1
ATOM 5747 C C . ILE A 1 722 ? 23.059 22.998 -61.869 1.00 56.25 722 ILE A C 1
ATOM 5749 O O . ILE A 1 722 ? 22.308 22.975 -62.837 1.00 56.25 722 ILE A O 1
ATOM 5753 N N . LYS A 1 723 ? 23.937 24.002 -61.702 1.00 50.75 723 LYS A N 1
ATOM 5754 C CA . LYS A 1 723 ? 24.039 25.193 -62.578 1.00 50.75 723 LYS A CA 1
ATOM 5755 C C . LYS A 1 723 ? 24.977 25.049 -63.799 1.00 50.75 723 LYS A C 1
ATOM 5757 O O . LYS A 1 723 ? 25.319 26.058 -64.416 1.00 50.75 723 LYS A O 1
ATOM 5762 N N . LYS A 1 724 ? 25.417 23.841 -64.157 1.00 42.16 724 LYS A N 1
ATOM 5763 C CA . LYS A 1 724 ? 26.209 23.539 -65.367 1.00 42.16 724 LYS A CA 1
ATOM 5764 C C . LYS A 1 724 ? 25.772 22.215 -65.964 1.00 42.16 724 LYS A C 1
ATOM 5766 O O . LYS A 1 724 ? 25.914 22.079 -67.196 1.00 42.16 724 LYS A O 1
#

Organism: NCBI:txid2913614

Radius of gyration: 36.05 Å; chains: 1; bounding box: 88×75×99 Å

InterPro domains:
  IPR011990 Tetratricopeptide-like helical domain superfamily [G3DSA:1.25.40.10] (411-723)
  IPR011990 Tetratricopeptide-like helical domain superfamily [SSF48452] (519-722)
  IPR019734 Tetratricopeptide repeat [PF13181] (677-708)
  IPR019734 Tetratricopeptide repeat [PS50005] (642-675)
  IPR019734 Tetratricopeptide repeat [PS50005] (676-709)
  IPR019734 Tetratricopeptide repeat [SM00028] (517-550)
  IPR019734 Tetratricopeptide repeat [SM00028] (602-635)
  IPR019734 Tetratricopeptide repeat [SM00028] (642-675)
  IPR019734 Tetratricopeptide repeat [SM00028] (676-709)